Protein AF-0000000078449800 (afdb_homodimer)

Sequence (738 aa):
MASQGGTPKVVDYFVDVNEPNEIKEICINHVPQWNELSNDSLSVRKYLSPFSNHVFKVEVENSSRTMAINRVLVKLKPTDTSDWYEFDSQYTVLKALGEHGCGPIIIQKTDKFMIQEWLEGDVLESDLLRRFSVFTSIGTLLARFHKHGTRIAPEGYDRTPLMTKMLNKWSPIVRENMGNEKLEGLDLNDIFDSLDKYKKLLLKFEGSNNEFVTTIRLCHNDMYYKNVIDSKHSLRLIDFDTVGFNYIGFDIAKLFYETNIWYAPGIPPQFRDDKPLSHEWKVIFSSLYLSELLEKDIPPSDIQTIEKFMEAIEIHTLGNYIYWMFRRIVILVSSEFEVYGGFIKGIQLLDRLRREQIGKLVEKGFLQKMASQGGTPKVVDYFVDVNEPNEIKEICINHVPQWNELSNDSLSVRKYLSPFSNHVFKVEVENSSRTMAINRVLVKLKPTDTSDWYEFDSQYTVLKALGEHGCGPIIIQKTDKFMIQEWLEGDVLESDLLRRFSVFTSIGTLLARFHKHGTRIAPEGYDRTPLMTKMLNKWSPIVRENMGNEKLEGLDLNDIFDSLDKYKKLLLKFEGSNNEFVTTIRLCHNDMYYKNVIDSKHSLRLIDFDTVGFNYIGFDIAKLFYETNIWYAPGIPPQFRDDKPLSHEWKVIFSSLYLSELLEKDIPPSDIQTIEKFMEAIEIHTLGNYIYWMFRRIVILVSSEFEVYGGFIKGIQLLDRLRREQIGKLVEKGFLQK

Foldseek 3Di:
DPPPPDPPPQPPQWAFDDDCVVVLVVCCPQPPPSVPPDSVQKGKIFGDDPVARFKIKIAGHPDDPPDPAGIKIKGFDDPPCVLPFDPVLLVQLQCLCCVVPQAWHWRDDDPTMTITGDDDFAQFDLQCCQPLVNVLQVLLNQLCCQQVSQVRRDPPRDQPALLVVSCVSLVVVCVVCVVPPVCPPDPVVVLVVLVVQLVVLLVVCVVPPQCLLVDKTFGLLAVASRQWGDNVVGIHGHDSRSTHIHRSLLRVLNSQQSNQWDDDPPDAIDGHPPDHRDPVSLLSSQQSNCCSNVVHHRDSVNVVNSVSNVVSNLSSNLSNLSSVLSVLSSCVVSPPPPPPPNSVVSNVVSVVVNVVSQVVCCVVPSGPD/DPPPPPPPPQPPQWAFDDDCVVVLVVCCPQPPPSVPPDSVQKGKIFGDDPVARFKIKIAGHPDDPPDPAGIKIKGFDDDPCVLPFDPVLLVQLQCLCCVVVQAWHWRDDDPTMTITGDDDFAQFDLQCCQPLVNVLQVLLNQLCCQQVSQVRRDPPRDQPALLVVSCVSLVVVCVVCVVPPLCPPDPVVVLVVLVVQLVVLLVVCVVPPLCLLVDKTFGLLAVASRQWGDNVVGIHGHDSRST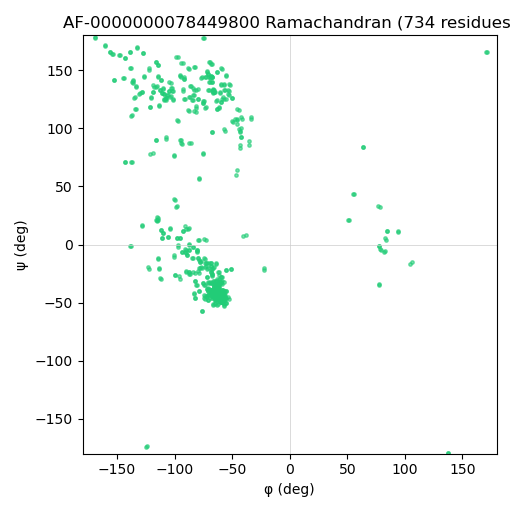HIHRSLLRVLNSQQSNQWDDDPPDAIDGHPPDHRDPVSLLSSQQSNCCSNVVHHRDSVNVVNSVSNVVSNLSSNLSNLSSVLSVLSSCVVSPPPPPPPNSVVSNVVSVVVNVVSQVVCCVVPSGPD

Structure (mmCIF, N/CA/C/O backbone):
data_AF-0000000078449800-model_v1
#
loop_
_entity.id
_entity.type
_entity.pdbx_description
1 polymer 'Choline/ethanolamine kinase, putative'
#
loop_
_atom_site.group_PDB
_atom_site.id
_atom_site.type_symbol
_atom_site.label_atom_id
_atom_site.label_alt_id
_atom_site.label_comp_id
_atom_site.label_asym_id
_atom_site.label_entity_id
_atom_site.label_seq_id
_atom_site.pdbx_PDB_ins_code
_atom_site.Cartn_x
_atom_site.Cartn_y
_atom_site.Cartn_z
_atom_site.occupancy
_atom_site.B_iso_or_equiv
_atom_site.auth_seq_id
_atom_site.auth_comp_id
_atom_site.auth_asym_id
_atom_site.auth_atom_id
_atom_site.pdbx_PDB_model_num
ATOM 1 N N . MET A 1 1 ? -23.391 8.734 -30.062 1 20.36 1 MET A N 1
ATOM 2 C CA . MET A 1 1 ? -22.078 9.344 -30.234 1 20.36 1 MET A CA 1
ATOM 3 C C . MET A 1 1 ? -21.422 9.633 -28.891 1 20.36 1 MET A C 1
ATOM 5 O O . MET A 1 1 ? -21.781 10.602 -28.219 1 20.36 1 MET A O 1
ATOM 9 N N . ALA A 1 2 ? -21.188 8.68 -28.078 1 23.78 2 ALA A N 1
ATOM 10 C CA . ALA A 1 2 ? -20.781 8.797 -26.688 1 23.78 2 ALA A CA 1
ATOM 11 C C . ALA A 1 2 ? -19.484 9.609 -26.562 1 23.78 2 ALA A C 1
ATOM 13 O O . ALA A 1 2 ? -18.516 9.359 -27.281 1 23.78 2 ALA A O 1
ATOM 14 N N . SER A 1 3 ? -19.641 10.906 -26.219 1 24.66 3 SER A N 1
ATOM 15 C CA . SER A 1 3 ? -18.594 11.898 -26.078 1 24.66 3 SER A CA 1
ATOM 16 C C . SER A 1 3 ? -17.375 11.312 -25.375 1 24.66 3 SER A C 1
ATOM 18 O O . SER A 1 3 ? -17.516 10.508 -24.438 1 24.66 3 SER A O 1
ATOM 20 N N . GLN A 1 4 ? -16.297 11.07 -26.031 1 25.98 4 GLN A N 1
ATOM 21 C CA . GLN A 1 4 ? -14.984 10.555 -25.703 1 25.98 4 GLN A CA 1
ATOM 22 C C . GLN A 1 4 ? -14.422 11.227 -24.453 1 25.98 4 GLN A C 1
ATOM 24 O O . GLN A 1 4 ? -14.133 12.43 -24.469 1 25.98 4 GLN A O 1
ATOM 29 N N . GLY A 1 5 ? -15.117 11.102 -23.312 1 26.23 5 GLY A N 1
ATOM 30 C CA . GLY A 1 5 ? -14.805 11.711 -22.031 1 26.23 5 GLY A CA 1
ATOM 31 C C . GLY A 1 5 ? -13.312 11.797 -21.766 1 26.23 5 GLY A C 1
ATOM 32 O O . GLY A 1 5 ? -12.625 10.773 -21.734 1 26.23 5 GLY A O 1
ATOM 33 N N . GLY A 1 6 ? -12.68 12.883 -22.188 1 30.09 6 GLY A N 1
ATOM 34 C CA . GLY A 1 6 ? -11.281 13.281 -22.109 1 30.09 6 GLY A CA 1
ATOM 35 C C . GLY A 1 6 ? -10.672 13.047 -20.734 1 30.09 6 GLY A C 1
ATOM 36 O O . GLY A 1 6 ? -11.383 13.047 -19.734 1 30.09 6 GLY A O 1
ATOM 37 N N . THR A 1 7 ? -9.758 12.25 -20.656 1 31.61 7 THR A N 1
ATOM 38 C CA . THR A 1 7 ? -8.961 12.031 -19.453 1 31.61 7 THR A CA 1
ATOM 39 C C . THR A 1 7 ? -8.617 13.352 -18.781 1 31.61 7 THR A C 1
ATOM 41 O O . THR A 1 7 ? -8.102 14.273 -19.422 1 31.61 7 THR A O 1
ATOM 44 N N . PRO A 1 8 ? -9.445 13.758 -17.844 1 30.89 8 PRO A N 1
ATOM 45 C CA . PRO A 1 8 ? -9.07 15.047 -17.25 1 30.89 8 PRO A CA 1
ATOM 46 C C . PRO A 1 8 ? -7.555 15.234 -17.172 1 30.89 8 PRO A C 1
ATOM 48 O O . PRO A 1 8 ? -6.836 14.305 -16.797 1 30.89 8 PRO A O 1
ATOM 51 N N . LYS A 1 9 ? -7.023 16.078 -17.969 1 35.38 9 LYS A N 1
ATOM 52 C CA . LYS A 1 9 ? -5.617 16.469 -18.047 1 35.38 9 LYS A CA 1
ATOM 53 C C . LYS A 1 9 ? -5.059 16.812 -16.672 1 35.38 9 LYS A C 1
ATOM 55 O O . LYS A 1 9 ? -5.621 17.656 -15.961 1 35.38 9 LYS A O 1
ATOM 60 N N . VAL A 1 10 ? -4.266 16.031 -16.047 1 40.25 10 VAL A N 1
ATOM 61 C CA . VAL A 1 10 ? -3.469 16.266 -14.836 1 40.25 10 VAL A CA 1
ATOM 62 C C . VAL A 1 10 ? -2.816 17.641 -14.906 1 40.25 10 VAL A C 1
ATOM 64 O O . VAL A 1 10 ? -2.092 17.938 -15.859 1 40.25 10 VAL A O 1
ATOM 67 N N . VAL A 1 11 ? -3.428 18.625 -14.289 1 43.44 11 VAL A N 1
ATOM 68 C CA . VAL A 1 11 ? -2.795 19.938 -14.211 1 43.44 11 VAL A CA 1
ATOM 69 C C . VAL A 1 11 ? -1.331 19.781 -13.805 1 43.44 11 VAL A C 1
ATOM 71 O O . VAL A 1 11 ? -1.026 19.172 -12.773 1 43.44 11 VAL A O 1
ATOM 74 N N . ASP A 1 12 ? -0.436 19.984 -14.703 1 52.44 12 ASP A N 1
ATOM 75 C CA . ASP A 1 12 ? 1.001 20.031 -14.461 1 52.44 12 ASP A CA 1
ATOM 76 C C . ASP A 1 12 ? 1.37 21.25 -13.617 1 52.44 12 ASP A C 1
ATOM 78 O O . ASP A 1 12 ? 1.206 22.391 -14.055 1 52.44 12 ASP A O 1
ATOM 82 N N . TYR A 1 13 ? 1.509 21.062 -12.305 1 61.94 13 TYR A N 1
ATOM 83 C CA . TYR A 1 13 ? 1.844 22.125 -11.375 1 61.94 13 TYR A CA 1
ATOM 84 C C . TYR A 1 13 ? 3.305 22.531 -11.516 1 61.94 13 TYR A C 1
ATOM 86 O O . TYR A 1 13 ? 3.777 23.422 -10.805 1 61.94 13 TYR A O 1
ATOM 94 N N . PHE A 1 14 ? 3.953 21.953 -12.445 1 65.56 14 PHE A N 1
ATOM 95 C CA . PHE A 1 14 ? 5.34 22.359 -12.656 1 65.56 14 PHE A CA 1
ATOM 96 C C . PHE A 1 14 ? 5.477 23.219 -13.898 1 65.56 14 PHE A C 1
ATOM 98 O O . PHE A 1 14 ? 4.902 22.922 -14.945 1 65.56 14 PHE A O 1
ATOM 105 N N . VAL A 1 15 ? 6.125 24.375 -13.742 1 72.81 15 VAL A N 1
ATOM 106 C CA . VAL A 1 15 ? 6.32 25.312 -14.844 1 72.81 15 VAL A CA 1
ATOM 107 C C . VAL A 1 15 ? 7.809 25.453 -15.141 1 72.81 15 VAL A C 1
ATOM 109 O O . VAL A 1 15 ? 8.648 25.188 -14.281 1 72.81 15 VAL A O 1
ATOM 112 N N . ASP A 1 16 ? 8.117 25.844 -16.297 1 76.69 16 ASP A N 1
ATOM 113 C CA . ASP A 1 16 ? 9.508 26.062 -16.703 1 76.69 16 ASP A CA 1
ATOM 114 C C . ASP A 1 16 ? 10.109 27.25 -15.969 1 76.69 16 ASP A C 1
ATOM 116 O O . ASP A 1 16 ? 9.406 28.219 -15.664 1 76.69 16 ASP A O 1
ATOM 120 N N . VAL A 1 17 ? 11.398 27.062 -15.703 1 79.62 17 VAL A N 1
ATOM 121 C CA . VAL A 1 17 ? 12.125 28.125 -15.008 1 79.62 17 VAL A CA 1
ATOM 122 C C . VAL A 1 17 ? 13.008 28.875 -15.992 1 79.62 17 VAL A C 1
ATOM 124 O O . VAL A 1 17 ? 13.742 28.266 -16.781 1 79.62 17 VAL A O 1
ATOM 127 N N . ASN A 1 18 ? 12.961 30.078 -16.094 1 72.19 18 ASN A N 1
ATOM 128 C CA . ASN A 1 18 ? 13.695 30.891 -17.062 1 72.19 18 ASN A CA 1
ATOM 129 C C . ASN A 1 18 ? 15.195 30.844 -16.797 1 72.19 18 ASN A C 1
ATOM 131 O O . ASN A 1 18 ? 15.992 30.703 -17.734 1 72.19 18 ASN A O 1
ATOM 135 N N . GLU A 1 19 ? 15.711 31.094 -15.578 1 72.69 19 GLU A N 1
ATOM 136 C CA . GLU A 1 19 ? 17.125 31.094 -15.227 1 72.69 19 GLU A CA 1
ATOM 137 C C . GLU A 1 19 ? 17.422 30.078 -14.125 1 72.69 19 GLU A C 1
ATOM 139 O O . GLU A 1 19 ? 17.734 30.453 -13 1 72.69 19 GLU A O 1
ATOM 144 N N . PRO A 1 20 ? 17.469 28.859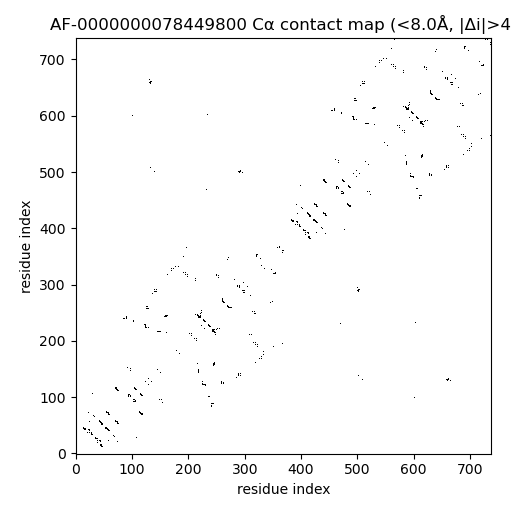 -14.656 1 83.44 20 PRO A N 1
ATOM 145 C CA . PRO A 1 20 ? 17.562 27.812 -13.641 1 83.44 20 PRO A CA 1
ATOM 146 C C . PRO A 1 20 ? 19 27.453 -13.297 1 83.44 20 PRO A C 1
ATOM 148 O O . PRO A 1 20 ? 19.25 26.422 -12.664 1 83.44 20 PRO A O 1
ATOM 151 N N . ASN A 1 21 ? 19.969 28.25 -13.648 1 87.69 21 ASN A N 1
ATOM 152 C CA . ASN A 1 21 ? 21.375 27.859 -13.555 1 87.69 21 ASN A CA 1
ATOM 153 C C . ASN A 1 21 ? 21.781 27.609 -12.109 1 87.69 21 ASN A C 1
ATOM 155 O O . ASN A 1 21 ? 22.562 26.703 -11.828 1 87.69 21 ASN A O 1
ATOM 159 N N . GLU A 1 22 ? 21.312 28.422 -11.25 1 90.5 22 GLU A N 1
ATOM 160 C CA . GLU A 1 22 ? 21.672 28.25 -9.852 1 90.5 22 GLU A CA 1
ATOM 161 C C . GLU A 1 22 ? 21.234 26.891 -9.328 1 90.5 22 GLU A C 1
ATOM 163 O O . GLU A 1 22 ? 22 26.203 -8.648 1 90.5 22 GLU A O 1
ATOM 168 N N . ILE A 1 23 ? 20.094 26.5 -9.609 1 94.06 23 ILE A N 1
ATOM 169 C CA . ILE A 1 23 ? 19.547 25.234 -9.172 1 94.06 23 ILE A CA 1
ATOM 170 C C . ILE A 1 23 ? 20.312 24.078 -9.805 1 94.06 23 ILE A C 1
ATOM 172 O O . ILE A 1 23 ? 20.609 23.078 -9.148 1 94.06 23 ILE A O 1
ATOM 176 N N . LYS A 1 24 ? 20.594 24.266 -11.07 1 95.19 24 LYS A N 1
ATOM 177 C CA . LYS A 1 24 ? 21.375 23.25 -11.766 1 95.19 24 LYS A CA 1
ATOM 178 C C . LYS A 1 24 ? 22.734 23.062 -11.117 1 95.19 24 LYS A C 1
ATOM 180 O O . LYS A 1 24 ? 23.188 21.938 -10.922 1 95.19 24 LYS A O 1
ATOM 185 N N . GLU A 1 25 ? 23.312 24.125 -10.82 1 94.25 25 GLU A N 1
ATOM 186 C CA . GLU A 1 25 ? 24.641 24.094 -10.188 1 94.25 25 GLU A CA 1
ATOM 187 C C . GLU A 1 25 ? 24.578 23.422 -8.82 1 94.25 25 GLU A C 1
ATOM 189 O O . GLU A 1 25 ? 25.469 22.656 -8.453 1 94.25 25 GLU A O 1
ATOM 194 N N . ILE A 1 26 ? 23.594 23.734 -8.055 1 94.5 26 ILE A N 1
ATOM 195 C CA . ILE A 1 26 ? 23.375 23.094 -6.762 1 94.5 26 ILE A CA 1
ATOM 196 C C . ILE A 1 26 ? 23.359 21.578 -6.938 1 94.5 26 ILE A C 1
ATOM 198 O O . ILE A 1 26 ? 24.062 20.859 -6.219 1 94.5 26 ILE A O 1
ATOM 202 N N . CYS A 1 27 ? 22.656 21.094 -7.898 1 95.06 27 CYS A N 1
ATOM 203 C CA . CYS A 1 27 ? 22.484 19.656 -8.109 1 95.06 27 CYS A CA 1
ATOM 204 C C . CYS A 1 27 ? 23.781 19.031 -8.609 1 95.06 27 CYS A C 1
ATOM 206 O O . CYS A 1 27 ? 24.172 17.953 -8.156 1 95.06 27 CYS A O 1
ATOM 208 N N . ILE A 1 28 ? 24.422 19.703 -9.547 1 93.75 28 ILE A N 1
ATOM 209 C CA . ILE A 1 28 ? 25.672 19.203 -10.109 1 93.75 28 ILE A CA 1
ATOM 210 C C . ILE A 1 28 ? 26.703 19.031 -8.992 1 93.75 28 ILE A C 1
ATOM 212 O O . ILE A 1 28 ? 27.438 18.031 -8.969 1 93.75 28 ILE A O 1
ATOM 216 N N . ASN A 1 29 ? 26.656 19.844 -8.055 1 92.94 29 ASN A N 1
ATOM 217 C CA . ASN A 1 29 ? 27.672 19.875 -7 1 92.94 29 ASN A CA 1
ATOM 218 C C . ASN A 1 29 ? 27.312 18.922 -5.863 1 92.94 29 ASN A C 1
ATOM 220 O O . ASN A 1 29 ? 28.188 18.484 -5.109 1 92.94 29 ASN A O 1
ATOM 224 N N . HIS A 1 30 ? 26.062 18.625 -5.734 1 93.25 30 HIS A N 1
ATOM 225 C CA . HIS A 1 30 ? 25.688 17.984 -4.477 1 93.25 30 HIS A CA 1
ATOM 226 C C . HIS A 1 30 ? 25.016 16.641 -4.727 1 93.25 30 HIS A C 1
ATOM 228 O O . HIS A 1 30 ? 24.891 15.828 -3.805 1 93.25 30 HIS A O 1
ATOM 234 N N . VAL A 1 31 ? 24.5 16.359 -5.887 1 91.06 31 VAL A N 1
ATOM 235 C CA . VAL A 1 31 ? 23.906 15.062 -6.188 1 91.06 31 VAL A CA 1
ATOM 236 C C . VAL A 1 31 ? 24.984 14.07 -6.605 1 91.06 31 VAL A C 1
ATOM 238 O O . VAL A 1 31 ? 25.797 14.367 -7.488 1 91.06 31 VAL A O 1
ATOM 241 N N . PRO A 1 32 ? 24.984 12.961 -5.992 1 83.62 32 PRO A N 1
ATOM 242 C CA . PRO A 1 32 ? 26.016 11.977 -6.32 1 83.62 32 PRO A CA 1
ATOM 243 C C . PRO A 1 32 ? 26.078 11.672 -7.816 1 83.62 32 PRO A C 1
ATOM 245 O O . PRO A 1 32 ? 25.062 11.414 -8.445 1 83.62 32 PRO A O 1
ATOM 248 N N . GLN A 1 33 ? 27.266 11.742 -8.414 1 79.75 33 GLN A N 1
ATOM 249 C CA . GLN A 1 33 ? 27.609 11.375 -9.781 1 79.75 33 GLN A CA 1
ATOM 250 C C . GLN A 1 33 ? 27.203 12.461 -10.766 1 79.75 33 GLN A C 1
ATOM 252 O O . GLN A 1 33 ? 27.453 12.352 -11.969 1 79.75 33 GLN A O 1
ATOM 257 N N . TRP A 1 34 ? 26.5 13.531 -10.227 1 87.62 34 TRP A N 1
ATOM 258 C CA . TRP A 1 34 ? 26.047 14.57 -11.148 1 87.62 34 TRP A CA 1
ATOM 259 C C . TRP A 1 34 ? 27.188 15.539 -11.477 1 87.62 34 TRP A C 1
ATOM 261 O O . TRP A 1 34 ? 27.062 16.359 -12.391 1 87.62 34 TRP A O 1
ATOM 271 N N . ASN A 1 35 ? 28.297 15.383 -10.82 1 87.31 35 ASN A N 1
ATOM 272 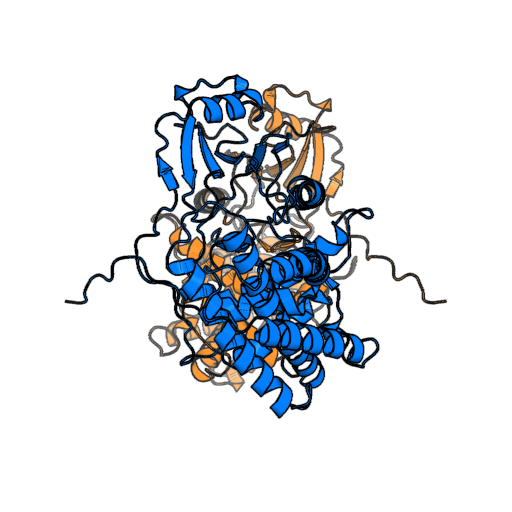C CA . ASN A 1 35 ? 29.438 16.266 -11.047 1 87.31 35 ASN A CA 1
ATOM 273 C C . ASN A 1 35 ? 30.047 16.062 -12.438 1 87.31 35 ASN A C 1
ATOM 275 O O . ASN A 1 35 ? 30.797 16.906 -12.922 1 87.31 35 ASN A O 1
ATOM 279 N N . GLU A 1 36 ? 29.703 14.984 -13.062 1 84.19 36 GLU A N 1
ATOM 280 C CA . GLU A 1 36 ? 30.188 14.688 -14.406 1 84.19 36 GLU A CA 1
ATOM 281 C C . GLU A 1 36 ? 29.25 15.25 -15.477 1 84.19 36 GLU A C 1
ATOM 283 O O . GLU A 1 36 ? 29.562 15.227 -16.656 1 84.19 36 GLU A O 1
ATOM 288 N N . LE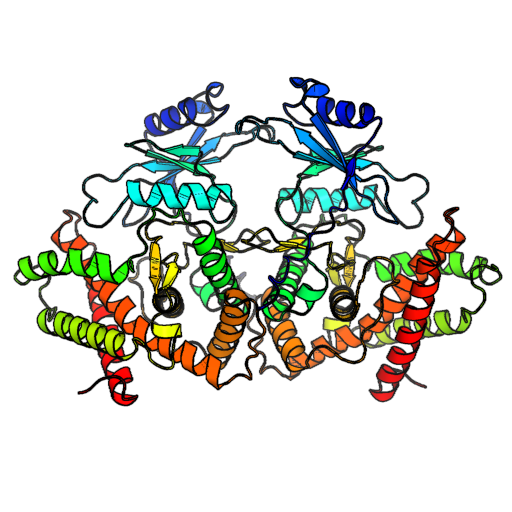U A 1 37 ? 28.188 15.773 -15.023 1 87.88 37 LEU A N 1
ATOM 289 C CA . LEU A 1 37 ? 27.188 16.266 -15.953 1 87.88 37 LEU A CA 1
ATOM 290 C C . LEU A 1 37 ? 27.406 17.75 -16.25 1 87.88 37 LEU A C 1
ATOM 292 O O . LEU A 1 37 ? 28.031 18.453 -15.461 1 87.88 37 LEU A O 1
ATOM 296 N N . SER A 1 38 ? 26.891 18.188 -17.438 1 88.62 38 SER A N 1
ATOM 297 C CA . SER A 1 38 ? 26.859 19.594 -17.781 1 88.62 38 SER A CA 1
ATOM 298 C C . SER A 1 38 ? 25.484 20.203 -17.5 1 88.62 38 SER A C 1
ATOM 300 O O . SER A 1 38 ? 24.484 19.484 -17.391 1 88.62 38 SER A O 1
ATOM 302 N N . ASN A 1 39 ? 25.453 21.484 -17.406 1 89.25 39 ASN A N 1
ATOM 303 C CA . ASN A 1 39 ? 24.203 22.203 -17.156 1 89.25 39 ASN A CA 1
ATOM 304 C C . ASN A 1 39 ? 23.172 21.906 -18.25 1 89.25 39 ASN A C 1
ATOM 306 O O . ASN A 1 39 ? 21.969 21.812 -17.969 1 89.25 39 ASN A O 1
ATOM 310 N N . ASP A 1 40 ? 23.641 21.672 -19.391 1 88 40 ASP A N 1
ATOM 311 C CA . ASP A 1 40 ? 22.75 21.484 -20.531 1 88 40 ASP A CA 1
ATOM 312 C C . ASP A 1 40 ? 22.047 20.125 -20.453 1 88 40 ASP A C 1
ATOM 314 O O . ASP A 1 40 ? 21.047 19.906 -21.125 1 88 40 ASP A O 1
ATOM 318 N N . SER A 1 41 ? 22.609 19.344 -19.625 1 89.94 41 SER A N 1
ATOM 319 C CA . SER A 1 41 ? 22.047 18 -19.531 1 89.94 41 SER A CA 1
ATOM 320 C C . SER A 1 41 ? 20.906 17.938 -18.516 1 89.94 41 SER A C 1
ATOM 322 O O . SER A 1 41 ? 20.266 16.906 -18.344 1 89.94 41 SER A O 1
ATOM 324 N N . LEU A 1 42 ? 20.719 19.047 -17.859 1 92.69 42 LEU A N 1
ATOM 325 C CA . LEU A 1 42 ? 19.719 19.062 -16.812 1 92.69 42 LEU A CA 1
ATOM 326 C C . LEU A 1 42 ? 18.531 19.953 -17.203 1 92.69 42 LEU A C 1
ATOM 328 O O . LEU A 1 42 ? 18.719 21 -17.812 1 92.69 42 LEU A O 1
ATOM 332 N N . SER A 1 43 ? 17.406 19.531 -16.859 1 92.88 43 SER A N 1
ATOM 333 C CA . SER A 1 43 ? 16.188 20.344 -16.969 1 92.88 43 SER A CA 1
ATOM 334 C C . SER A 1 43 ? 15.609 20.656 -15.594 1 92.88 43 SER A C 1
ATOM 336 O O . SER A 1 43 ? 15.688 19.844 -14.68 1 92.88 43 SER A O 1
ATOM 338 N N . VAL A 1 44 ? 15.055 21.859 -15.453 1 93.69 44 VAL A N 1
ATOM 339 C CA . VAL A 1 44 ? 14.508 22.312 -14.188 1 93.69 44 VAL A CA 1
ATOM 340 C C . VAL A 1 44 ? 13.07 22.812 -14.398 1 93.69 44 VAL A C 1
ATOM 342 O O . VAL A 1 44 ? 12.797 23.547 -15.336 1 93.69 44 VAL A O 1
ATOM 345 N N . ARG A 1 45 ? 12.219 22.297 -13.508 1 91.19 45 ARG A N 1
ATOM 346 C CA . ARG A 1 45 ? 10.852 22.797 -13.445 1 91.19 45 ARG A CA 1
ATOM 347 C C . ARG A 1 45 ? 10.492 23.219 -12.023 1 91.19 45 ARG A C 1
ATOM 349 O O . ARG A 1 45 ? 10.898 22.578 -11.055 1 91.19 45 ARG A O 1
ATOM 356 N N . LYS A 1 46 ? 9.719 24.266 -11.977 1 88.5 46 LYS A N 1
ATOM 357 C CA . LYS A 1 46 ? 9.328 24.812 -10.688 1 88.5 46 LYS A CA 1
ATOM 358 C C . LYS A 1 46 ? 7.902 24.422 -10.328 1 88.5 46 LYS A C 1
ATOM 360 O O . LYS A 1 46 ? 7.016 24.438 -11.188 1 88.5 46 LYS A O 1
ATOM 365 N N . TYR A 1 47 ? 7.758 24 -9.07 1 83.5 47 TYR A N 1
ATOM 366 C CA . TYR A 1 47 ? 6.414 23.734 -8.562 1 83.5 47 TYR A CA 1
ATOM 367 C C . TYR A 1 47 ? 5.719 25.031 -8.172 1 83.5 47 TYR A C 1
ATOM 369 O O . TYR A 1 47 ? 6.262 25.828 -7.406 1 83.5 47 TYR A O 1
ATOM 377 N N . LEU A 1 48 ? 4.574 25.234 -8.727 1 70.69 48 LEU A N 1
ATOM 378 C CA . LEU A 1 48 ? 3.824 26.453 -8.438 1 70.69 48 LEU A CA 1
ATOM 379 C C . LEU A 1 48 ? 2.832 26.219 -7.301 1 70.69 48 LEU A C 1
ATOM 381 O O . LEU A 1 48 ? 1.918 25.406 -7.422 1 70.69 48 LEU A O 1
ATOM 385 N N . SER A 1 49 ? 3.363 26.391 -6.113 1 61.94 49 SER A N 1
ATOM 386 C CA . SER A 1 49 ? 2.412 26.344 -5.008 1 61.94 49 SER A CA 1
ATOM 387 C C . SER A 1 49 ? 2.105 27.75 -4.484 1 61.94 49 SER A C 1
ATOM 389 O O . SER A 1 49 ? 2.922 28.656 -4.621 1 61.94 49 SER A O 1
ATOM 391 N N . PRO A 1 50 ? 0.857 27.938 -4.199 1 52.66 50 PRO A N 1
ATOM 392 C CA . PRO A 1 50 ? 0.531 29.266 -3.66 1 52.66 50 PRO A CA 1
ATOM 393 C C . PRO A 1 50 ? 1.431 29.656 -2.492 1 52.66 50 PRO A C 1
ATOM 395 O O . PRO A 1 50 ? 1.586 30.859 -2.205 1 52.66 50 PRO A O 1
ATOM 398 N N . PHE A 1 51 ? 2.01 28.672 -1.884 1 54.41 51 PHE A N 1
ATOM 399 C CA . PHE A 1 51 ? 2.654 29.016 -0.621 1 54.41 51 PHE A CA 1
ATOM 400 C C . PHE A 1 51 ? 4.168 28.859 -0.727 1 54.41 51 PHE A C 1
ATOM 402 O O . PHE A 1 51 ? 4.906 29.297 0.161 1 54.41 51 PHE A O 1
ATOM 409 N N . SER A 1 52 ? 4.535 28.047 -1.729 1 56.5 52 SER A N 1
ATOM 410 C CA . SER A 1 52 ? 5.973 27.797 -1.75 1 56.5 52 SER A CA 1
ATOM 411 C C . SER A 1 52 ? 6.527 27.859 -3.17 1 56.5 52 SER A C 1
ATOM 413 O O . SER A 1 52 ? 5.93 27.312 -4.098 1 56.5 52 SER A O 1
ATOM 415 N N . ASN A 1 53 ? 7.301 28.875 -3.389 1 58.75 53 ASN A N 1
ATOM 416 C CA . ASN A 1 53 ? 7.984 28.969 -4.672 1 58.75 53 ASN A CA 1
ATOM 417 C C . ASN A 1 53 ? 9.438 28.516 -4.57 1 58.75 53 ASN A C 1
ATOM 419 O O . ASN A 1 53 ? 10.297 29 -5.301 1 58.75 53 ASN A O 1
ATOM 423 N N . HIS A 1 54 ? 9.484 27.547 -3.816 1 80.69 54 HIS A N 1
ATOM 424 C CA . HIS A 1 54 ? 10.891 27.234 -3.562 1 80.69 54 HIS A CA 1
ATOM 425 C C . HIS A 1 54 ? 11.188 25.766 -3.82 1 80.69 54 HIS A C 1
ATOM 427 O O . HIS A 1 54 ? 12.219 25.25 -3.387 1 80.69 54 HIS A O 1
ATOM 433 N N . VAL A 1 55 ? 10.219 25.156 -4.539 1 87.44 55 VAL A N 1
ATOM 434 C CA . VAL A 1 55 ? 10.398 23.734 -4.785 1 87.44 55 VAL A CA 1
ATOM 435 C C . VAL A 1 55 ? 10.641 23.5 -6.273 1 87.44 55 VAL A C 1
ATOM 437 O O . VAL A 1 55 ? 9.898 24 -7.121 1 87.44 55 VAL A O 1
ATOM 440 N N . PHE A 1 56 ? 11.68 22.672 -6.625 1 91.81 56 PHE A N 1
ATOM 441 C CA . PHE A 1 56 ? 12.078 22.469 -8.008 1 91.81 56 PHE A CA 1
ATOM 442 C C . PHE A 1 56 ? 12.281 20.984 -8.297 1 91.81 56 PHE A C 1
ATOM 444 O O . PHE A 1 56 ? 12.844 20.266 -7.473 1 91.81 56 PHE A O 1
ATOM 451 N N . LYS A 1 57 ? 11.773 20.594 -9.398 1 93.38 57 LYS A N 1
ATOM 452 C CA . LYS A 1 57 ? 12.133 19.297 -9.953 1 93.38 57 LYS A CA 1
ATOM 453 C C . LYS A 1 57 ? 13.312 19.406 -10.906 1 93.38 57 LYS A C 1
ATOM 455 O O . LYS A 1 57 ? 13.297 20.234 -11.828 1 93.38 57 LYS A O 1
ATOM 460 N N . VAL A 1 58 ? 14.375 18.656 -10.695 1 94.38 58 VAL A N 1
ATOM 461 C CA . VAL A 1 58 ? 15.539 18.641 -11.578 1 94.38 58 VAL A CA 1
ATOM 462 C C . VAL A 1 58 ? 15.734 17.25 -12.156 1 94.38 58 VAL A C 1
ATOM 464 O O . VAL A 1 58 ? 15.711 16.25 -11.43 1 94.38 58 VAL A O 1
ATOM 467 N N . GLU A 1 59 ? 15.906 17.172 -13.422 1 92.94 59 GLU A N 1
ATOM 468 C CA . GLU A 1 59 ? 15.984 15.883 -14.094 1 92.94 59 GLU A CA 1
ATOM 469 C C . GLU A 1 59 ? 17.125 15.859 -15.109 1 92.94 59 GLU A C 1
ATOM 471 O O . GLU A 1 59 ? 17.375 16.859 -15.789 1 92.94 59 GLU A O 1
ATOM 476 N N . VAL A 1 60 ? 17.812 14.773 -15.156 1 91.31 60 VAL A N 1
ATOM 477 C CA . VAL A 1 60 ? 18.844 14.562 -16.172 1 91.31 60 VAL A CA 1
ATOM 478 C C . VAL A 1 60 ? 18.172 14.25 -17.516 1 91.31 60 VAL A C 1
ATOM 480 O O . VAL A 1 60 ? 17.359 13.328 -17.609 1 91.31 60 VAL A O 1
ATOM 483 N N . GLU A 1 61 ? 18.5 15.078 -18.422 1 85.56 61 GLU A N 1
ATOM 484 C CA . GLU A 1 61 ? 17.938 14.859 -19.75 1 85.56 61 GLU A CA 1
ATOM 485 C C . GLU A 1 61 ? 18.578 13.648 -20.422 1 85.56 61 GLU A C 1
ATOM 487 O O . GLU A 1 61 ? 19.766 13.398 -20.266 1 85.56 61 GLU A O 1
ATOM 492 N N . ASN A 1 62 ? 17.922 12.969 -21.219 1 70.62 62 ASN A N 1
ATOM 493 C CA . ASN A 1 62 ? 18.391 11.836 -22.016 1 70.62 62 ASN A CA 1
ATOM 494 C C . ASN A 1 62 ? 19.125 10.812 -21.156 1 70.62 62 ASN A C 1
ATOM 496 O O . ASN A 1 62 ? 20.203 10.336 -21.516 1 70.62 62 ASN A O 1
ATOM 500 N N . SER A 1 63 ? 18.828 10.906 -19.891 1 60.16 63 SER A N 1
ATOM 501 C CA . SER A 1 63 ? 19.5 10.031 -18.938 1 60.16 63 SER A CA 1
ATOM 502 C C . SER A 1 63 ? 19.531 8.586 -19.422 1 60.16 63 SER A C 1
ATOM 504 O O . SER A 1 63 ? 18.516 8.062 -19.859 1 60.16 63 SER A O 1
ATOM 506 N N . SER A 1 64 ? 20.688 8.242 -19.875 1 54.66 64 SER A N 1
ATOM 507 C CA . SER A 1 64 ? 20.859 6.801 -20.031 1 54.66 64 SER A CA 1
ATOM 508 C C . SER A 1 64 ? 20.578 6.074 -18.719 1 54.66 64 SER A C 1
ATOM 510 O O . SER A 1 64 ? 20.766 6.633 -17.641 1 54.66 64 SER A O 1
ATOM 512 N N . ARG A 1 65 ? 19.734 5.145 -18.672 1 51.88 65 ARG A N 1
ATOM 513 C CA . ARG A 1 65 ? 19.219 4.27 -17.625 1 51.88 65 ARG A CA 1
ATOM 514 C C . ARG A 1 65 ? 20.312 3.859 -16.656 1 51.88 65 ARG A C 1
ATOM 516 O O . ARG A 1 65 ? 20.047 3.205 -15.648 1 51.88 65 ARG A O 1
ATOM 523 N N . THR A 1 66 ? 21.516 4.539 -16.859 1 57.44 66 THR A N 1
ATOM 524 C CA . THR A 1 66 ? 22.531 3.922 -16.016 1 57.44 66 THR A CA 1
ATOM 525 C C . THR A 1 66 ? 22.766 4.746 -14.758 1 57.44 66 THR A C 1
ATOM 527 O O . THR A 1 66 ? 23.516 4.336 -13.875 1 57.44 66 THR A O 1
ATOM 530 N N . MET A 1 67 ? 22.172 5.941 -14.719 1 66.44 67 MET A N 1
ATOM 531 C CA . MET A 1 67 ? 22.453 6.742 -13.531 1 66.44 67 MET A CA 1
ATOM 532 C C . MET A 1 67 ? 21.531 6.355 -12.383 1 66.44 67 MET A C 1
ATOM 534 O O . MET A 1 67 ? 20.344 6.082 -12.602 1 66.44 67 MET A O 1
ATOM 538 N N . ALA A 1 68 ? 22.125 6.203 -11.227 1 66.81 68 ALA A N 1
ATOM 539 C CA . ALA A 1 68 ? 21.391 5.809 -10.031 1 66.81 68 ALA A CA 1
ATOM 540 C C . ALA A 1 68 ? 20.281 6.812 -9.711 1 66.81 68 ALA A C 1
ATOM 542 O O . ALA A 1 68 ? 19.172 6.426 -9.328 1 66.81 68 ALA A O 1
ATOM 543 N N . ILE A 1 69 ? 20.625 8.117 -9.867 1 80.69 69 ILE A N 1
ATOM 544 C CA . ILE A 1 69 ? 19.672 9.188 -9.625 1 80.69 69 ILE A CA 1
ATOM 545 C C . ILE A 1 69 ? 19.5 10.031 -10.883 1 80.69 69 ILE A C 1
ATOM 547 O O . ILE A 1 69 ? 20.469 10.594 -11.398 1 80.69 69 ILE A O 1
ATOM 551 N N . ASN A 1 70 ? 18.328 10.047 -11.367 1 86.56 70 ASN A N 1
ATOM 552 C CA . ASN A 1 70 ? 18.109 10.797 -12.594 1 86.56 70 ASN A CA 1
ATOM 553 C C . ASN A 1 70 ? 17.188 11.984 -12.367 1 86.56 70 ASN A C 1
ATOM 555 O O . ASN A 1 70 ? 17.031 12.844 -13.242 1 86.56 70 ASN A O 1
ATOM 559 N N . ARG A 1 71 ? 16.578 12 -11.25 1 91.44 71 ARG A N 1
ATOM 560 C CA . ARG A 1 71 ? 15.672 13.078 -10.883 1 91.44 71 ARG A CA 1
ATOM 561 C C . ARG A 1 71 ? 15.758 13.383 -9.391 1 91.44 71 ARG A C 1
ATOM 563 O O . ARG A 1 71 ? 15.906 12.477 -8.57 1 91.44 71 ARG A O 1
ATOM 570 N N . VAL A 1 72 ? 15.656 14.633 -9.078 1 94.25 72 VAL A N 1
ATOM 571 C CA . VAL A 1 72 ? 15.672 15.023 -7.672 1 94.25 72 VAL A CA 1
ATOM 572 C C . VAL A 1 72 ? 14.703 16.188 -7.445 1 94.25 72 VAL A C 1
ATOM 574 O O . VAL A 1 72 ? 14.258 16.812 -8.398 1 94.25 72 VAL A O 1
ATOM 577 N N . LEU A 1 73 ? 14.336 16.359 -6.23 1 94.62 73 LEU A N 1
ATOM 578 C CA . LEU A 1 73 ? 13.57 17.516 -5.77 1 94.62 73 LEU A CA 1
ATOM 579 C C . LEU A 1 73 ? 14.445 18.453 -4.945 1 94.62 73 LEU A C 1
ATOM 581 O O . LEU A 1 73 ? 15.109 18.016 -4 1 94.62 73 LEU A O 1
ATOM 585 N N . VAL A 1 74 ? 14.453 19.656 -5.359 1 93.44 74 VAL A N 1
ATOM 586 C CA . VAL A 1 74 ? 15.211 20.672 -4.633 1 93.44 74 VAL A CA 1
ATOM 587 C C . VAL A 1 74 ? 14.258 21.625 -3.924 1 93.44 74 VAL A C 1
ATOM 589 O O . VAL A 1 74 ? 13.359 22.203 -4.555 1 93.44 74 VAL A O 1
ATOM 592 N N . LYS A 1 75 ? 14.438 21.766 -2.625 1 89.19 75 LYS A N 1
ATOM 593 C CA . LYS A 1 75 ? 13.695 22.734 -1.819 1 89.19 75 LYS A CA 1
ATOM 594 C C . LYS A 1 75 ? 14.625 23.812 -1.271 1 89.19 75 LYS A C 1
ATOM 596 O O . LYS A 1 75 ? 15.562 23.516 -0.537 1 89.19 75 LYS A O 1
ATOM 601 N N . LEU A 1 76 ? 14.312 25 -1.663 1 87.44 76 LEU A N 1
ATOM 602 C CA . LEU A 1 76 ? 15.062 26.125 -1.1 1 87.44 76 LEU A CA 1
ATOM 603 C C . LEU A 1 76 ? 14.438 26.594 0.209 1 87.44 76 LEU A C 1
ATOM 605 O O . LEU A 1 76 ? 13.211 26.609 0.343 1 87.44 76 LEU A O 1
ATOM 609 N N . LYS A 1 77 ? 15.289 26.828 1.138 1 82.62 77 LYS A N 1
ATOM 610 C CA . LYS A 1 77 ? 14.781 27.359 2.396 1 82.62 77 LYS A CA 1
ATOM 611 C C . LYS A 1 77 ? 14.062 28.688 2.18 1 82.62 77 LYS A C 1
ATOM 613 O O . LYS A 1 77 ? 14.625 29.625 1.593 1 82.62 77 LYS A O 1
ATOM 618 N N . PRO A 1 78 ? 12.797 28.625 2.631 1 73.62 78 PRO A N 1
ATOM 619 C CA . PRO A 1 78 ? 12.102 29.922 2.498 1 73.62 78 PRO A CA 1
ATOM 620 C C . PRO A 1 78 ? 12.625 30.969 3.465 1 73.62 78 PRO A C 1
ATOM 622 O O . PRO A 1 78 ? 13.062 30.641 4.57 1 73.62 78 PRO A O 1
ATOM 625 N N . THR A 1 79 ? 12.648 32.188 2.953 1 66.88 79 THR A N 1
ATOM 626 C CA . THR A 1 79 ? 13.047 33.312 3.807 1 66.88 79 THR A CA 1
ATOM 627 C C . THR A 1 79 ? 11.891 33.75 4.691 1 66.88 79 THR A C 1
ATOM 629 O O . THR A 1 79 ? 10.742 33.812 4.242 1 66.88 79 THR A O 1
ATOM 632 N N . ASP A 1 80 ? 12.07 33.969 5.945 1 63.78 80 ASP A N 1
ATOM 633 C CA . ASP A 1 80 ? 11.102 34.625 6.812 1 63.78 80 ASP A CA 1
ATOM 634 C C . ASP A 1 80 ? 9.961 33.688 7.191 1 63.78 80 ASP A C 1
ATOM 636 O O . ASP A 1 80 ? 8.797 34.094 7.242 1 63.78 80 ASP A O 1
ATOM 640 N N . THR A 1 81 ? 10.258 32.406 7.324 1 63.41 81 THR A N 1
ATOM 641 C CA . THR A 1 81 ? 9.164 31.484 7.625 1 63.41 81 THR A CA 1
ATOM 642 C C . THR A 1 81 ? 9.344 30.859 9.008 1 63.41 81 THR A C 1
ATOM 644 O O . THR A 1 81 ? 8.758 29.828 9.305 1 63.41 81 THR A O 1
ATOM 647 N N . SER A 1 82 ? 10.031 31.5 9.781 1 63.41 82 SER A N 1
ATOM 648 C CA . SER A 1 82 ? 10.398 30.906 11.07 1 63.41 82 SER A CA 1
ATOM 649 C C . SER A 1 82 ? 9.188 30.75 11.977 1 63.41 82 SER A C 1
ATOM 651 O O . SER A 1 82 ? 9.164 29.891 12.859 1 63.41 82 SER A O 1
ATOM 653 N N . ASP A 1 83 ? 8.242 31.547 11.625 1 64.94 83 ASP A N 1
ATOM 654 C CA . ASP A 1 83 ? 7.086 31.516 12.516 1 64.94 83 ASP A CA 1
ATOM 655 C C . ASP A 1 83 ? 6.219 30.281 12.258 1 64.94 83 ASP A C 1
ATOM 657 O O . ASP A 1 83 ? 5.461 29.859 13.133 1 64.94 83 ASP A O 1
ATOM 661 N N . TRP A 1 84 ? 6.391 29.734 11.086 1 60.69 84 TRP A N 1
ATOM 662 C CA . TRP A 1 84 ? 5.422 28.672 10.828 1 60.69 84 TRP A CA 1
ATOM 663 C C . TRP A 1 84 ? 6.09 27.469 10.164 1 60.69 84 TRP A C 1
ATOM 665 O O . TRP A 1 84 ? 5.434 26.469 9.875 1 60.69 84 TRP A O 1
ATOM 675 N N . TYR A 1 85 ? 7.34 27.625 9.938 1 64.12 85 TYR A N 1
ATOM 676 C CA . TYR A 1 85 ? 8.055 26.547 9.273 1 64.12 85 TYR A CA 1
ATOM 677 C C . TYR A 1 85 ? 9.367 26.234 9.984 1 64.12 85 TYR A C 1
ATOM 679 O O . TYR A 1 85 ? 10.203 27.125 10.148 1 64.12 85 TYR A O 1
ATOM 687 N N . GLU A 1 86 ? 9.438 24.969 10.523 1 69.94 86 GLU A N 1
ATOM 688 C CA . GLU A 1 86 ? 10.641 24.562 11.242 1 69.94 86 GLU A CA 1
ATOM 689 C C . GLU A 1 86 ? 11.539 23.688 10.367 1 69.94 86 GLU A C 1
ATOM 691 O O . GLU A 1 86 ? 11.68 22.5 10.617 1 69.94 86 GLU A O 1
ATOM 696 N N . PHE A 1 87 ? 12.234 24.219 9.477 1 70.5 87 PHE A N 1
ATOM 697 C CA . PHE A 1 87 ? 13.039 23.578 8.445 1 70.5 87 PHE A CA 1
ATOM 698 C C . PHE A 1 87 ? 14.094 22.672 9.07 1 70.5 87 PHE A C 1
ATOM 700 O O . PHE A 1 87 ? 14.266 21.516 8.656 1 70.5 87 PHE A O 1
ATOM 707 N N . ASP A 1 88 ? 14.727 23.016 10.156 1 72.75 88 ASP A N 1
ATOM 708 C CA . ASP A 1 88 ? 15.852 22.281 10.734 1 72.75 88 ASP A CA 1
ATOM 709 C C . ASP A 1 88 ? 15.359 21.125 11.602 1 72.75 88 ASP A C 1
ATOM 711 O O . ASP A 1 88 ? 15.922 20.031 11.562 1 72.75 88 ASP A O 1
ATOM 715 N N . SER A 1 89 ? 14.344 21.422 12.359 1 73.44 89 SER A N 1
ATOM 716 C CA . SER A 1 89 ? 13.828 20.375 13.234 1 73.44 89 SER A CA 1
ATOM 717 C C . SER A 1 89 ? 13.195 19.25 12.438 1 73.44 89 SER A C 1
ATOM 719 O O . SER A 1 89 ? 13.297 18.078 12.82 1 73.44 89 SER A O 1
ATOM 721 N N . GLN A 1 90 ? 12.758 19.594 11.336 1 81.62 90 GLN A N 1
ATOM 722 C CA . GLN A 1 90 ? 12.07 18.609 10.508 1 81.62 90 GLN A CA 1
ATOM 723 C C . GLN A 1 90 ? 13.07 17.703 9.797 1 81.62 90 GLN A C 1
ATOM 725 O O . GLN A 1 90 ? 12.773 16.531 9.531 1 81.62 90 GLN A O 1
ATOM 730 N N . TYR A 1 91 ? 14.211 18.234 9.648 1 84.69 91 TYR A N 1
ATOM 731 C CA . TYR A 1 91 ? 15.219 17.484 8.891 1 84.69 91 TYR A CA 1
ATOM 732 C C . TYR A 1 91 ? 15.578 16.188 9.602 1 84.69 91 TYR A C 1
ATOM 734 O O . TYR A 1 91 ? 15.734 15.141 8.961 1 84.69 91 TYR A O 1
ATOM 742 N N . THR A 1 92 ? 15.711 16.219 10.883 1 86.38 92 THR A N 1
ATOM 743 C CA . THR A 1 92 ? 16.172 15.039 11.617 1 86.38 92 THR A CA 1
ATOM 744 C C . THR A 1 92 ? 15.203 13.875 11.445 1 86.38 92 THR A C 1
ATOM 746 O O . THR A 1 92 ? 15.617 12.75 11.195 1 86.38 92 THR A O 1
ATOM 749 N N . VAL A 1 93 ? 13.992 14.18 11.555 1 91.12 93 VAL A N 1
ATOM 750 C CA . VAL A 1 93 ? 12.992 13.125 11.422 1 91.12 93 VAL A CA 1
ATOM 751 C C . VAL A 1 93 ? 12.859 12.719 9.953 1 91.12 93 VAL A C 1
ATOM 753 O O . VAL A 1 93 ? 12.719 11.531 9.641 1 91.12 93 VAL A O 1
ATOM 756 N N . LEU A 1 94 ? 12.992 13.648 9.039 1 91.94 94 LEU A N 1
ATOM 757 C CA . LEU A 1 94 ? 12.891 13.367 7.609 1 91.94 94 LEU A CA 1
ATOM 758 C C . LEU A 1 94 ? 14.008 12.438 7.148 1 91.94 94 LEU A C 1
ATOM 760 O O . LEU A 1 94 ? 13.766 11.523 6.363 1 91.94 94 LEU A O 1
ATOM 764 N N . LYS A 1 95 ? 15.109 12.766 7.633 1 91.44 95 LYS A N 1
ATOM 765 C CA . LYS A 1 95 ? 16.266 11.93 7.293 1 91.44 95 LYS A CA 1
ATOM 766 C C . LYS A 1 95 ? 16.047 10.484 7.734 1 91.44 95 LYS A C 1
ATOM 768 O O . LYS A 1 95 ? 16.281 9.555 6.965 1 91.44 95 LYS A O 1
ATOM 773 N N . ALA A 1 96 ? 15.594 10.344 8.93 1 92.25 96 ALA A N 1
ATOM 774 C CA . ALA A 1 96 ? 15.359 9.008 9.469 1 92.25 96 ALA A CA 1
ATOM 775 C C . ALA A 1 96 ? 14.273 8.281 8.68 1 92.25 96 ALA A C 1
ATOM 777 O O . ALA A 1 96 ? 14.414 7.102 8.359 1 92.25 96 ALA A O 1
ATOM 778 N N . LEU A 1 97 ? 13.227 8.969 8.367 1 92.44 97 LEU A N 1
ATOM 779 C CA . LEU A 1 97 ? 12.133 8.383 7.602 1 92.44 97 LEU A CA 1
ATOM 780 C C . LEU A 1 97 ? 12.617 7.906 6.234 1 92.44 97 LEU A C 1
ATOM 782 O O . LEU A 1 97 ? 12.289 6.797 5.805 1 92.44 97 LEU A O 1
ATOM 786 N N . GLY A 1 98 ? 13.359 8.742 5.555 1 89.94 98 GLY A N 1
ATOM 787 C CA . GLY A 1 98 ? 13.898 8.383 4.25 1 89.94 98 GLY A CA 1
ATOM 788 C C . GLY A 1 98 ? 14.797 7.16 4.289 1 89.94 98 GLY A C 1
ATOM 789 O O . GLY A 1 98 ? 14.703 6.289 3.422 1 89.94 98 GLY A O 1
ATOM 790 N N . GLU A 1 99 ? 15.586 7.07 5.281 1 86.75 99 GLU A N 1
ATOM 791 C CA . GLU A 1 99 ? 16.531 5.969 5.434 1 86.75 99 GLU A CA 1
ATOM 792 C C . GLU A 1 99 ? 15.805 4.652 5.707 1 86.75 99 GLU A C 1
ATOM 794 O O . GLU A 1 99 ? 16.344 3.574 5.441 1 86.75 99 GLU A O 1
ATOM 799 N N . HIS A 1 100 ? 14.609 4.793 6.121 1 87.38 100 HIS A N 1
ATOM 800 C CA . HIS A 1 100 ? 13.867 3.582 6.445 1 87.38 100 HIS A CA 1
ATOM 801 C C . HIS A 1 100 ? 12.75 3.34 5.441 1 87.38 100 HIS A C 1
ATOM 803 O O . HIS A 1 100 ? 11.867 2.506 5.676 1 87.38 100 HIS A O 1
ATOM 809 N N . GLY A 1 101 ? 12.719 4.152 4.426 1 83.25 101 GLY A N 1
ATOM 810 C CA . GLY A 1 101 ? 11.781 3.914 3.338 1 83.25 101 GLY A CA 1
ATOM 811 C C . GLY A 1 101 ? 10.398 4.484 3.604 1 83.25 101 GLY A C 1
ATOM 812 O O . GLY A 1 101 ? 9.445 4.168 2.891 1 83.25 101 GLY A O 1
ATOM 813 N N . CYS A 1 102 ? 10.195 5.297 4.598 1 87.88 102 CYS A N 1
ATOM 814 C CA . CYS A 1 102 ? 8.906 5.871 4.957 1 87.88 102 CYS A CA 1
ATOM 815 C C . CYS A 1 102 ? 8.758 7.281 4.395 1 87.88 102 CYS A C 1
ATOM 817 O O . CYS A 1 102 ? 7.797 7.98 4.707 1 87.88 102 CYS A O 1
ATOM 819 N N . GLY A 1 103 ? 9.672 7.707 3.643 1 89 103 GLY A N 1
ATOM 820 C CA . GLY A 1 103 ? 9.727 8.992 2.969 1 89 103 GLY A CA 1
ATOM 821 C C . GLY A 1 103 ? 10.836 9.078 1.937 1 89 103 GLY A C 1
ATOM 822 O O . GLY A 1 103 ? 11.57 8.109 1.727 1 89 103 GLY A O 1
ATOM 823 N N . PRO A 1 104 ? 10.898 10.188 1.281 1 91.19 104 PRO A N 1
ATOM 824 C CA . PRO A 1 104 ? 11.977 10.328 0.305 1 91.19 104 PRO A CA 1
ATOM 825 C C . PRO A 1 104 ? 13.359 10.383 0.957 1 91.19 104 PRO A C 1
ATOM 827 O O . PRO A 1 104 ? 13.516 10.953 2.039 1 91.19 104 PRO A O 1
ATOM 830 N N . ILE A 1 105 ? 14.289 9.836 0.343 1 89.38 105 ILE A N 1
ATOM 831 C CA . ILE A 1 105 ? 15.672 9.906 0.804 1 89.38 105 ILE A CA 1
ATOM 832 C C . ILE A 1 105 ? 16.172 11.352 0.713 1 89.38 105 ILE A C 1
ATOM 834 O O . ILE A 1 105 ? 15.953 12.023 -0.295 1 89.38 105 ILE A O 1
ATOM 838 N N . ILE A 1 106 ? 16.781 11.758 1.769 1 92.12 106 ILE A N 1
ATOM 839 C CA . ILE A 1 106 ? 17.422 13.062 1.75 1 92.12 106 ILE A CA 1
ATOM 840 C C . ILE A 1 106 ? 18.844 12.938 1.223 1 92.12 106 ILE A C 1
ATOM 842 O O . ILE A 1 106 ? 19.688 12.289 1.846 1 92.12 106 ILE A O 1
ATOM 846 N N . ILE A 1 107 ? 19.078 13.547 0.096 1 91.75 107 ILE A N 1
ATOM 847 C CA . ILE A 1 107 ? 20.359 13.445 -0.574 1 91.75 107 ILE A CA 1
ATOM 848 C C . ILE A 1 107 ? 21.344 14.445 0.043 1 91.75 107 ILE A C 1
ATOM 850 O O . ILE A 1 107 ? 22.5 14.117 0.298 1 91.75 107 ILE A O 1
ATOM 854 N N . GLN A 1 108 ? 20.875 15.648 0.236 1 92 108 GLN A N 1
ATOM 855 C CA . GLN A 1 108 ? 21.688 16.719 0.808 1 92 108 GLN A CA 1
ATOM 856 C C . GLN A 1 108 ? 20.812 17.734 1.537 1 92 108 GLN A C 1
ATOM 858 O O . GLN A 1 108 ? 19.672 17.984 1.138 1 92 108 GLN A O 1
ATOM 863 N N . LYS A 1 109 ? 21.391 18.188 2.672 1 92.06 109 LYS A N 1
ATOM 864 C CA . LYS A 1 109 ? 20.75 19.266 3.416 1 92.06 109 LYS A CA 1
ATOM 865 C C . LYS A 1 109 ? 21.781 20.312 3.834 1 92.06 109 LYS A C 1
ATOM 867 O O . LYS A 1 109 ? 22.859 19.969 4.348 1 92.06 109 LYS A O 1
ATOM 872 N N . THR A 1 110 ? 21.484 21.547 3.465 1 90.12 110 THR A N 1
ATOM 873 C CA . THR A 1 110 ? 22.266 22.688 3.951 1 90.12 110 THR A CA 1
ATOM 874 C C . THR A 1 110 ? 21.375 23.703 4.641 1 90.12 110 THR A C 1
ATOM 876 O O . THR A 1 110 ? 20.203 23.438 4.891 1 90.12 110 THR A O 1
ATOM 879 N N . ASP A 1 111 ? 21.953 24.812 4.996 1 85.81 111 ASP A N 1
ATOM 880 C CA . ASP A 1 111 ? 21.172 25.891 5.598 1 85.81 111 ASP A CA 1
ATOM 881 C C . ASP A 1 111 ? 20.328 26.609 4.547 1 85.81 111 ASP A C 1
ATOM 883 O O . ASP A 1 111 ? 19.406 27.328 4.887 1 85.81 111 ASP A O 1
ATOM 887 N N . LYS A 1 112 ? 20.625 26.312 3.273 1 87.19 112 LYS A N 1
ATOM 888 C CA . LYS A 1 112 ? 19.984 27.078 2.217 1 87.19 112 LYS A CA 1
ATOM 889 C C . LYS A 1 112 ? 19 26.203 1.422 1 87.19 112 LYS A C 1
ATOM 891 O O . LYS A 1 112 ? 18.047 26.719 0.847 1 87.19 112 LYS A O 1
ATOM 896 N N . PHE A 1 113 ? 19.375 24.922 1.393 1 90.31 113 PHE A N 1
ATOM 897 C CA . PHE A 1 113 ? 18.531 24.094 0.543 1 90.31 113 PHE A CA 1
ATOM 898 C C . PHE A 1 113 ? 18.547 22.641 1.016 1 90.31 113 PHE A C 1
ATOM 900 O O . PHE A 1 113 ? 19.391 22.266 1.846 1 90.31 113 PHE A O 1
ATOM 907 N N . MET A 1 114 ? 17.609 21.938 0.547 1 91.94 114 MET A N 1
ATOM 908 C CA . MET A 1 114 ? 17.5 20.5 0.731 1 91.94 114 MET A CA 1
ATOM 909 C C . MET A 1 114 ? 17.25 19.797 -0.598 1 91.94 114 MET A C 1
ATOM 911 O O . MET A 1 114 ? 16.453 20.281 -1.417 1 91.94 114 MET A O 1
ATOM 915 N N . ILE A 1 115 ? 18.031 18.766 -0.881 1 94.25 115 ILE A N 1
ATOM 916 C CA . ILE A 1 115 ? 17.828 17.922 -2.053 1 94.25 115 ILE A CA 1
ATOM 917 C C . ILE A 1 115 ? 17.312 16.562 -1.621 1 94.25 115 ILE A C 1
ATOM 919 O O . ILE A 1 115 ? 17.906 15.898 -0.768 1 94.25 115 ILE A O 1
ATOM 923 N N . GLN A 1 116 ? 16.219 16.203 -2.18 1 94 116 GLN A N 1
ATOM 924 C CA . GLN A 1 116 ? 15.641 14.914 -1.823 1 94 116 GLN A CA 1
ATOM 925 C C . GLN A 1 116 ? 15.352 14.078 -3.066 1 94 116 GLN A C 1
ATOM 927 O O . GLN A 1 116 ? 15.352 14.602 -4.184 1 94 116 GLN A O 1
ATOM 932 N N . GLU A 1 117 ? 15.133 12.828 -2.871 1 91.38 117 GLU A N 1
ATOM 933 C CA . GLU A 1 117 ? 14.734 11.883 -3.912 1 91.38 117 GLU A CA 1
ATOM 934 C C . GLU A 1 117 ? 13.414 12.297 -4.555 1 91.38 117 GLU A C 1
ATOM 936 O O . GLU A 1 117 ? 12.5 12.75 -3.865 1 91.38 117 GLU A O 1
ATOM 941 N N . TRP A 1 118 ? 13.359 12.188 -5.852 1 92 118 TRP A N 1
ATOM 942 C CA . TRP A 1 118 ? 12.086 12.336 -6.559 1 92 118 TRP A CA 1
ATOM 943 C C . TRP A 1 118 ? 11.289 11.039 -6.512 1 92 118 TRP A C 1
ATOM 945 O O . TRP A 1 118 ? 11.758 10 -6.98 1 92 118 TRP A O 1
ATOM 955 N N . LEU A 1 119 ? 10.156 11.023 -5.957 1 88.5 119 LEU A N 1
ATOM 956 C CA . LEU A 1 119 ? 9.305 9.844 -5.906 1 88.5 119 LEU A CA 1
ATOM 957 C C . LEU A 1 119 ? 8.422 9.75 -7.145 1 88.5 119 LEU A C 1
ATOM 959 O O . LEU A 1 119 ? 7.68 10.688 -7.453 1 88.5 119 LEU A O 1
ATOM 963 N N . GLU A 1 120 ? 8.516 8.586 -7.762 1 86 120 GLU A N 1
ATOM 964 C CA . GLU A 1 120 ? 7.75 8.383 -8.992 1 86 120 GLU A CA 1
ATOM 965 C C . GLU A 1 120 ? 6.273 8.133 -8.688 1 86 120 GLU A C 1
ATOM 967 O O . GLU A 1 120 ? 5.941 7.5 -7.68 1 86 120 GLU A O 1
ATOM 972 N N . GLY A 1 121 ? 5.402 8.664 -9.586 1 89.06 121 GLY A N 1
ATOM 973 C CA . GLY A 1 121 ? 3.965 8.477 -9.453 1 89.06 121 GLY A CA 1
ATOM 974 C C . GLY A 1 121 ? 3.172 9.742 -9.727 1 89.06 121 GLY A C 1
ATOM 975 O O . GLY A 1 121 ? 3.742 10.773 -10.086 1 89.06 121 GLY A O 1
ATOM 976 N N . ASP A 1 122 ? 1.898 9.633 -9.609 1 89.31 122 ASP A N 1
ATOM 977 C CA . ASP A 1 122 ? 0.99 10.758 -9.82 1 89.31 122 ASP A CA 1
ATOM 978 C C . ASP A 1 122 ? 0.365 11.219 -8.508 1 89.31 122 ASP A C 1
ATOM 980 O O . ASP A 1 122 ? -0.021 10.391 -7.676 1 89.31 122 ASP A O 1
ATOM 984 N N . VAL A 1 123 ? 0.385 12.5 -8.359 1 90 123 VAL A N 1
ATOM 985 C CA . VAL A 1 123 ? -0.343 13.008 -7.199 1 90 123 VAL A CA 1
ATOM 986 C C . VAL A 1 123 ? -1.829 12.688 -7.34 1 90 123 VAL A C 1
ATOM 988 O O . VAL A 1 123 ? -2.363 12.672 -8.453 1 90 123 VAL A O 1
ATOM 991 N N . LEU A 1 124 ? -2.479 12.484 -6.266 1 91.25 124 LEU A N 1
ATOM 992 C CA . LEU A 1 124 ? -3.889 12.109 -6.293 1 91.25 124 LEU A CA 1
ATOM 993 C C . LEU A 1 124 ? -4.754 13.289 -6.723 1 91.25 124 LEU A C 1
ATOM 995 O O . LEU A 1 124 ? -4.445 14.438 -6.402 1 91.25 124 LEU A O 1
ATOM 999 N N . GLU A 1 125 ? -5.805 13 -7.41 1 87.5 125 GLU A N 1
ATOM 1000 C CA . GLU A 1 125 ? -6.879 13.961 -7.629 1 87.5 125 GLU A CA 1
ATOM 1001 C C . GLU A 1 125 ? -7.844 13.992 -6.445 1 87.5 125 GLU A C 1
ATOM 1003 O O . GLU A 1 125 ? -8.07 12.961 -5.801 1 87.5 125 GLU A O 1
ATOM 1008 N N . SER A 1 126 ? -8.469 15.133 -6.273 1 83.12 126 SER A N 1
ATOM 1009 C CA . SER A 1 126 ? -9.297 15.328 -5.09 1 83.12 126 SER A CA 1
ATOM 1010 C C . SER A 1 126 ? -10.469 14.352 -5.074 1 83.12 126 SER A C 1
ATOM 1012 O O . SER A 1 126 ? -10.836 13.828 -4.02 1 83.12 126 SER A O 1
ATOM 1014 N N . ASP A 1 127 ? -10.992 14.047 -6.238 1 84.19 127 ASP A N 1
ATOM 1015 C CA . ASP A 1 127 ? -12.18 13.195 -6.301 1 84.19 127 ASP A CA 1
ATOM 1016 C C . ASP A 1 127 ? -11.836 11.75 -5.926 1 84.19 127 ASP A C 1
ATOM 1018 O O . ASP A 1 127 ? -12.711 10.984 -5.516 1 84.19 127 ASP A O 1
ATOM 1022 N N . LEU A 1 128 ? -10.586 11.43 -6.023 1 87.62 128 LEU A N 1
ATOM 1023 C CA . LEU A 1 128 ? -10.18 10.062 -5.738 1 87.62 128 LEU A CA 1
ATOM 1024 C C . LEU A 1 128 ? -10.133 9.805 -4.234 1 87.62 128 LEU A C 1
ATOM 1026 O O . LEU A 1 128 ? -10.18 8.656 -3.793 1 87.62 128 LEU A O 1
ATOM 1030 N N . LEU A 1 129 ? -10.062 10.844 -3.449 1 88.75 129 LEU A N 1
ATOM 1031 C CA . LEU A 1 129 ? -10.031 10.68 -2.002 1 88.75 129 LEU A CA 1
ATOM 1032 C C . LEU A 1 129 ? -11.312 10.016 -1.502 1 88.75 129 LEU A C 1
ATOM 1034 O O . LEU A 1 129 ? -11.305 9.359 -0.457 1 88.75 129 LEU A O 1
ATOM 1038 N N . ARG A 1 130 ? -12.344 10.195 -2.342 1 87.62 130 ARG A N 1
ATOM 1039 C CA . ARG A 1 130 ? -13.633 9.672 -1.909 1 87.62 130 ARG A CA 1
ATOM 1040 C C . ARG A 1 130 ? -13.906 8.305 -2.516 1 87.62 130 ARG A C 1
ATOM 1042 O O . ARG A 1 130 ? -15 7.75 -2.354 1 87.62 130 ARG A O 1
ATOM 1049 N N . ARG A 1 131 ? -13.016 7.902 -3.26 1 91.5 131 ARG A N 1
ATOM 1050 C CA . ARG A 1 131 ? -13.133 6.516 -3.697 1 91.5 131 ARG A CA 1
ATOM 1051 C C . ARG A 1 131 ? -12.859 5.551 -2.547 1 91.5 131 ARG A C 1
ATOM 1053 O O . ARG A 1 131 ? -11.852 5.68 -1.849 1 91.5 131 ARG A O 1
ATOM 1060 N N . PHE A 1 132 ? -13.719 4.629 -2.447 1 93.56 132 PHE A N 1
ATOM 1061 C CA . PHE A 1 132 ? -13.734 3.779 -1.264 1 93.56 132 PHE A CA 1
ATOM 1062 C C . PHE A 1 132 ? -12.391 3.096 -1.067 1 93.56 132 PHE A C 1
ATOM 1064 O O . PHE A 1 132 ? -11.805 3.156 0.018 1 93.56 132 PHE A O 1
ATOM 1071 N N . SER A 1 133 ? -11.867 2.459 -2.115 1 93.62 133 SER A N 1
ATOM 1072 C CA . SER A 1 133 ? -10.609 1.723 -2.02 1 93.62 133 SER A CA 1
ATOM 1073 C C . SER A 1 133 ? -9.438 2.66 -1.738 1 93.62 133 SER A C 1
ATOM 1075 O O . SER A 1 133 ? -8.523 2.311 -0.988 1 93.62 133 SER A O 1
ATOM 1077 N N . VAL A 1 134 ? -9.461 3.893 -2.307 1 93.94 134 VAL A N 1
ATOM 1078 C CA . VAL A 1 134 ? -8.391 4.863 -2.104 1 93.94 134 VAL A CA 1
ATOM 1079 C C . VAL A 1 134 ? -8.445 5.406 -0.676 1 93.94 134 VAL A C 1
ATOM 1081 O O . VAL A 1 134 ? -7.434 5.441 0.024 1 93.94 134 VAL A O 1
ATOM 1084 N N . PHE A 1 135 ? -9.695 5.719 -0.295 1 94.88 135 PHE A N 1
ATOM 1085 C CA . PHE A 1 135 ? -9.953 6.27 1.029 1 94.88 135 PHE A CA 1
ATOM 1086 C C . PHE A 1 135 ? -9.453 5.328 2.115 1 94.88 135 PHE A C 1
ATOM 1088 O O . PHE A 1 135 ? -8.711 5.742 3.01 1 94.88 135 PHE A O 1
ATOM 1095 N N . THR A 1 136 ? -9.727 4.07 2.014 1 94.88 136 THR A N 1
ATOM 1096 C CA . THR A 1 136 ? -9.32 3.092 3.018 1 94.88 136 THR A CA 1
ATOM 1097 C C . THR A 1 136 ? -7.832 2.785 2.906 1 94.88 136 THR A C 1
ATOM 1099 O O . THR A 1 136 ? -7.168 2.535 3.914 1 94.88 136 THR A O 1
ATOM 1102 N N . SER A 1 137 ? -7.277 2.805 1.7 1 94.94 137 SER A N 1
ATOM 1103 C CA . SER A 1 137 ? -5.844 2.598 1.505 1 94.94 137 SER A CA 1
ATOM 1104 C C . SER A 1 137 ? -5.031 3.707 2.162 1 94.94 137 SER A C 1
ATOM 1106 O O . SER A 1 137 ? -3.965 3.451 2.727 1 94.94 137 SER A O 1
ATOM 1108 N N . ILE A 1 138 ? -5.527 4.887 2.08 1 96.25 138 ILE A N 1
ATOM 1109 C CA . ILE A 1 138 ? -4.859 6.004 2.74 1 96.25 138 ILE A CA 1
ATOM 1110 C C . ILE A 1 138 ? -4.902 5.809 4.254 1 96.25 138 ILE A C 1
ATOM 1112 O O . ILE A 1 138 ? -3.938 6.125 4.953 1 96.25 138 ILE A O 1
ATOM 1116 N N . GLY A 1 139 ? -6.047 5.32 4.711 1 96.44 139 GLY A N 1
ATOM 1117 C CA . GLY A 1 139 ? -6.137 5.004 6.129 1 96.44 139 GLY A CA 1
ATOM 1118 C C . GLY A 1 139 ? -5.074 4.023 6.59 1 96.44 139 GLY A C 1
ATOM 1119 O O . GLY A 1 139 ? -4.434 4.234 7.621 1 96.44 139 GLY A O 1
ATOM 1120 N N . THR A 1 140 ? -4.891 2.969 5.832 1 95.62 140 THR A N 1
ATOM 1121 C CA . THR A 1 140 ? -3.879 1.971 6.156 1 95.62 140 THR A CA 1
ATOM 1122 C C . THR A 1 140 ? -2.479 2.564 6.051 1 95.62 140 THR A C 1
ATOM 1124 O O . THR A 1 140 ? -1.612 2.279 6.879 1 95.62 140 THR A O 1
ATOM 1127 N N . LEU A 1 141 ? -2.271 3.361 5.051 1 95.88 141 LEU A N 1
ATOM 1128 C CA . LEU A 1 141 ? -1.001 4.055 4.863 1 95.88 141 LEU A CA 1
ATOM 1129 C C . LEU A 1 141 ? -0.677 4.93 6.07 1 95.88 141 LEU A C 1
ATOM 1131 O O . LEU A 1 141 ? 0.447 4.906 6.574 1 95.88 141 LEU A O 1
ATOM 1135 N N . LEU A 1 142 ? -1.655 5.625 6.543 1 97.38 142 LEU A N 1
ATOM 1136 C CA . LEU A 1 142 ? -1.47 6.496 7.695 1 97.38 142 LEU A CA 1
ATOM 1137 C C . LEU A 1 142 ? -1.192 5.68 8.953 1 97.38 142 LEU A C 1
ATOM 1139 O O . LEU A 1 142 ? -0.357 6.062 9.773 1 97.38 142 LEU A O 1
ATOM 1143 N N . ALA A 1 143 ? -1.937 4.59 9.102 1 97.88 143 ALA A N 1
ATOM 1144 C CA . ALA A 1 143 ? -1.698 3.727 10.258 1 97.88 143 ALA A CA 1
ATOM 1145 C C . ALA A 1 143 ? -0.254 3.232 10.289 1 97.88 143 ALA A C 1
ATOM 1147 O O . ALA A 1 143 ? 0.392 3.244 11.336 1 97.88 143 ALA A O 1
ATOM 1148 N N . ARG A 1 144 ? 0.233 2.824 9.164 1 96.25 144 ARG A N 1
ATOM 1149 C CA . ARG A 1 144 ? 1.613 2.361 9.062 1 96.25 144 ARG A CA 1
ATOM 1150 C C . ARG A 1 144 ? 2.592 3.484 9.383 1 96.25 144 ARG A C 1
ATOM 1152 O O . ARG A 1 144 ? 3.574 3.271 10.102 1 96.25 144 ARG A O 1
ATOM 1159 N N . PHE A 1 145 ? 2.312 4.609 8.852 1 97.12 145 PHE A N 1
ATOM 1160 C CA . PHE A 1 145 ? 3.172 5.758 9.117 1 97.12 145 PHE A CA 1
ATOM 1161 C C . PHE A 1 145 ? 3.178 6.105 10.602 1 97.12 145 PHE A C 1
ATOM 1163 O O . PHE A 1 145 ? 4.238 6.352 11.18 1 97.12 145 PHE A O 1
ATOM 1170 N N . HIS A 1 146 ? 1.98 6.141 11.156 1 98.19 146 HIS A N 1
ATOM 1171 C CA . HIS A 1 146 ? 1.863 6.441 12.586 1 98.19 146 HIS A CA 1
ATOM 1172 C C . HIS A 1 146 ? 2.584 5.398 13.43 1 98.19 146 HIS A C 1
ATOM 1174 O O . HIS A 1 146 ? 3.146 5.723 14.477 1 98.19 146 HIS A O 1
ATOM 1180 N N . LYS A 1 147 ? 2.541 4.215 13.016 1 96.88 147 LYS A N 1
ATOM 1181 C CA . LYS A 1 147 ? 3.158 3.109 13.742 1 96.88 147 LYS A CA 1
ATOM 1182 C C . LYS A 1 147 ? 4.672 3.107 13.555 1 96.88 147 LYS A C 1
ATOM 1184 O O . LYS A 1 147 ? 5.422 3.336 14.508 1 96.88 147 LYS A O 1
ATOM 1189 N N . HIS A 1 148 ? 5.152 3.045 12.352 1 95.12 148 HIS A N 1
ATOM 1190 C CA . HIS A 1 148 ? 6.574 2.891 12.055 1 95.12 148 HIS A CA 1
ATOM 1191 C C . HIS A 1 148 ? 7.312 4.215 12.203 1 95.12 148 HIS A C 1
ATOM 1193 O O . HIS A 1 148 ? 8.469 4.238 12.625 1 95.12 148 HIS A O 1
ATOM 1199 N N . GLY A 1 149 ? 6.637 5.289 11.742 1 95.06 149 GLY A N 1
ATOM 1200 C CA . GLY A 1 149 ? 7.246 6.594 11.914 1 95.06 149 GLY A CA 1
ATOM 1201 C C . GLY A 1 149 ? 7.598 6.898 13.359 1 95.06 149 GLY A C 1
ATOM 1202 O O . GLY A 1 149 ? 8.664 7.449 13.641 1 95.06 149 GLY A O 1
ATOM 1203 N N . THR A 1 150 ? 6.723 6.504 14.258 1 96.81 150 THR A N 1
ATOM 1204 C CA . THR A 1 150 ? 6.938 6.723 15.68 1 96.81 150 THR A CA 1
ATOM 1205 C C . THR A 1 150 ? 8.148 5.934 16.172 1 96.81 150 THR A C 1
ATOM 1207 O O . THR A 1 150 ? 8.93 6.434 16.984 1 96.81 150 THR A O 1
ATOM 1210 N N . ARG A 1 151 ? 8.305 4.754 15.695 1 94.12 151 ARG A N 1
ATOM 1211 C CA . ARG A 1 151 ? 9.422 3.898 16.078 1 94.12 151 ARG A CA 1
ATOM 1212 C C . ARG A 1 151 ? 10.734 4.418 15.5 1 94.12 151 ARG A C 1
ATOM 1214 O O . ARG A 1 151 ? 11.781 4.305 16.141 1 94.12 151 ARG A O 1
ATOM 1221 N N . ILE A 1 152 ? 10.648 5.016 14.344 1 93.44 152 ILE A N 1
ATOM 1222 C CA . ILE A 1 152 ? 11.805 5.453 13.578 1 93.44 152 ILE A CA 1
ATOM 1223 C C . ILE A 1 152 ? 12.289 6.805 14.094 1 93.44 152 ILE A C 1
ATOM 1225 O O . ILE A 1 152 ? 13.484 7.102 14.055 1 93.44 152 ILE A O 1
ATOM 1229 N N . ALA A 1 153 ? 11.367 7.621 14.578 1 94.25 153 ALA A N 1
ATOM 1230 C CA . ALA A 1 153 ? 11.711 8.969 15.031 1 94.25 153 ALA A CA 1
ATOM 1231 C C . ALA A 1 153 ? 12.789 8.922 16.109 1 94.25 153 ALA A C 1
ATOM 1233 O O . ALA A 1 153 ? 12.711 8.125 17.047 1 94.25 153 ALA A O 1
ATOM 1234 N N . PRO A 1 154 ? 13.766 9.75 15.93 1 92.81 154 PRO A N 1
ATOM 1235 C CA . PRO A 1 154 ? 14.859 9.75 16.891 1 92.81 154 PRO A CA 1
ATOM 1236 C C . PRO A 1 154 ? 14.398 10.055 18.312 1 92.81 154 PRO A C 1
ATOM 1238 O O . PRO A 1 154 ? 13.43 10.797 18.516 1 92.81 154 PRO A O 1
ATOM 1241 N N . GLU A 1 155 ? 15.078 9.547 19.344 1 90.62 155 GLU A N 1
ATOM 1242 C CA . GLU A 1 155 ? 14.727 9.703 20.75 1 90.62 155 GLU A CA 1
ATOM 1243 C C . GLU A 1 155 ? 14.742 11.172 21.156 1 90.62 155 GLU A C 1
ATOM 1245 O O . GLU A 1 155 ? 13.914 11.609 21.969 1 90.62 155 GLU A O 1
ATOM 1250 N N . GLY A 1 156 ? 15.562 12.008 20.609 1 88.38 156 GLY A N 1
ATOM 1251 C CA . GLY A 1 156 ? 15.695 13.398 21 1 88.38 156 GLY A CA 1
ATOM 1252 C C . GLY A 1 156 ? 14.734 14.312 20.281 1 88.38 156 GLY A C 1
ATOM 1253 O O . GLY A 1 156 ? 14.648 15.508 20.578 1 88.38 156 GLY A O 1
ATOM 1254 N N . TYR A 1 157 ? 13.984 13.734 19.453 1 91.31 157 TYR A N 1
ATOM 1255 C CA . TYR A 1 157 ? 13.023 14.547 18.703 1 91.31 157 TYR A CA 1
ATOM 1256 C C . TYR A 1 157 ? 11.883 15 19.609 1 91.31 157 TYR A C 1
ATOM 1258 O O . TYR A 1 157 ? 11.438 14.25 20.484 1 91.31 157 TYR A O 1
ATOM 1266 N N . ASP A 1 158 ? 11.375 16.203 19.422 1 92.44 158 ASP A N 1
ATOM 1267 C CA . ASP A 1 158 ? 10.297 16.781 20.219 1 92.44 158 ASP A CA 1
ATOM 1268 C C . ASP A 1 158 ? 9.008 15.977 20.062 1 92.44 158 ASP A C 1
ATOM 1270 O O . ASP A 1 158 ? 8.492 15.82 18.953 1 92.44 158 ASP A O 1
ATOM 1274 N N . ARG A 1 159 ? 8.461 15.523 21.125 1 94.56 159 ARG A N 1
ATOM 1275 C CA . ARG A 1 159 ? 7.281 14.664 21.062 1 94.56 159 ARG A CA 1
ATOM 1276 C C . ARG A 1 159 ? 6.043 15.391 21.578 1 94.56 159 ARG A C 1
ATOM 1278 O O . ARG A 1 159 ? 5 14.773 21.797 1 94.56 159 ARG A O 1
ATOM 1285 N N . THR A 1 160 ? 6.199 16.75 21.797 1 95.12 160 THR A N 1
ATOM 1286 C CA . THR A 1 160 ? 5.039 17.578 22.125 1 95.12 160 THR A CA 1
ATOM 1287 C C . THR A 1 160 ? 4.078 17.641 20.938 1 95.12 160 THR A C 1
ATOM 1289 O O . THR A 1 160 ? 4.5 17.828 19.797 1 95.12 160 THR A O 1
ATOM 1292 N N . PRO A 1 161 ? 2.77 17.406 21.219 1 96.81 161 PRO A N 1
ATOM 1293 C CA . PRO A 1 161 ? 1.839 17.5 20.094 1 96.81 161 PRO A CA 1
ATOM 1294 C C . PRO A 1 161 ? 2 18.797 19.297 1 96.81 161 PRO A C 1
ATOM 1296 O O . PRO A 1 161 ? 1.956 19.891 19.875 1 96.81 161 PRO A O 1
ATOM 1299 N N . LEU A 1 162 ? 2.195 18.703 18.031 1 94.75 162 LEU A N 1
ATOM 1300 C CA . LEU A 1 162 ? 2.48 19.828 17.141 1 94.75 162 LEU A CA 1
ATOM 1301 C C . LEU A 1 162 ? 1.392 20.891 17.25 1 94.75 162 LEU A C 1
ATOM 1303 O O . LEU A 1 162 ? 1.688 22.078 17.266 1 94.75 162 LEU A O 1
ATOM 1307 N N . MET A 1 163 ? 0.161 20.469 17.234 1 95.25 163 MET A N 1
ATOM 1308 C CA . MET A 1 163 ? -0.938 21.438 17.281 1 95.25 163 MET A CA 1
ATOM 1309 C C . MET A 1 163 ? -0.851 22.281 18.547 1 95.25 163 MET A C 1
ATOM 1311 O O . MET A 1 163 ? -1.024 23.5 18.5 1 95.25 163 MET A O 1
ATOM 1315 N N . THR A 1 164 ? -0.589 21.656 19.656 1 93.94 164 THR A N 1
ATOM 1316 C CA . THR A 1 164 ? -0.459 22.375 20.922 1 93.94 164 THR A CA 1
ATOM 1317 C C . THR A 1 164 ? 0.713 23.344 20.875 1 93.94 164 THR A C 1
ATOM 1319 O O . THR A 1 164 ? 0.577 24.516 21.266 1 93.94 164 THR A O 1
ATOM 1322 N N . LYS A 1 165 ? 1.779 22.891 20.422 1 93.44 165 LYS A N 1
ATOM 1323 C CA . LYS A 1 165 ? 2.986 23.703 20.328 1 93.44 165 LYS A CA 1
ATOM 1324 C C . LYS A 1 165 ? 2.75 24.922 19.438 1 93.44 165 LYS A C 1
ATOM 1326 O O . LYS A 1 165 ? 3.072 26.047 19.828 1 93.44 165 LYS A O 1
ATOM 1331 N N . MET A 1 166 ? 2.207 24.719 18.297 1 94.38 166 MET A N 1
ATOM 1332 C CA . MET A 1 166 ? 2.039 25.797 17.312 1 94.38 166 MET A CA 1
ATOM 1333 C C . MET A 1 166 ? 0.959 26.781 17.766 1 94.38 166 MET A C 1
ATOM 1335 O O . MET A 1 166 ? 1.102 27.984 17.609 1 94.38 166 MET A O 1
ATOM 1339 N N . LEU A 1 167 ? -0.111 26.25 18.328 1 96 167 LEU A N 1
ATOM 1340 C CA . LEU A 1 167 ? -1.166 27.141 18.812 1 96 167 LEU A CA 1
ATOM 1341 C C . LEU A 1 167 ? -0.657 28.016 19.938 1 96 167 LEU A C 1
ATOM 1343 O O . LEU A 1 167 ? -1.041 29.188 20.047 1 96 167 LEU A O 1
ATOM 1347 N N . ASN A 1 168 ? 0.156 27.438 20.797 1 94.94 168 ASN A N 1
ATOM 1348 C CA . ASN A 1 168 ? 0.77 28.234 21.859 1 94.94 168 ASN A CA 1
ATOM 1349 C C . ASN A 1 168 ? 1.67 29.328 21.281 1 94.94 168 ASN A C 1
ATOM 1351 O O . ASN A 1 168 ? 1.718 30.438 21.797 1 94.94 168 ASN A O 1
ATOM 1355 N N . LYS A 1 169 ? 2.355 28.984 20.266 1 93.94 169 LYS A N 1
ATOM 1356 C CA . LYS A 1 169 ? 3.242 29.938 19.609 1 93.94 169 LYS A CA 1
ATOM 1357 C C . LYS A 1 169 ? 2.445 31.016 18.875 1 93.94 169 LYS A C 1
ATOM 1359 O O . LYS A 1 169 ? 2.826 32.188 18.875 1 93.94 169 LYS A O 1
ATOM 1364 N N . TRP A 1 170 ? 1.331 30.672 18.25 1 95.44 170 TRP A N 1
ATOM 1365 C CA . TRP A 1 170 ? 0.583 31.547 17.344 1 95.44 170 TRP A CA 1
ATOM 1366 C C . TRP A 1 170 ? -0.406 32.406 18.125 1 95.44 170 TRP A C 1
ATOM 1368 O O . TRP A 1 170 ? -0.771 33.5 17.688 1 95.44 170 TRP A O 1
ATOM 1378 N N . SER A 1 171 ? -0.844 31.953 19.297 1 96.69 171 SER A N 1
ATOM 1379 C CA . SER A 1 171 ? -1.871 32.656 20.078 1 96.69 171 SER A CA 1
ATOM 1380 C C . SER A 1 171 ? -1.456 34.062 20.391 1 96.69 171 SER A C 1
ATOM 1382 O O . SER A 1 171 ? -2.217 35 20.156 1 96.69 171 SER A O 1
ATOM 1384 N N . PRO A 1 172 ? -0.233 34.312 20.875 1 95.94 172 PRO A N 1
ATOM 1385 C CA . PRO A 1 172 ? 0.168 35.719 21.141 1 95.94 172 PRO A CA 1
ATOM 1386 C C . PRO A 1 172 ? 0.212 36.562 19.875 1 95.94 172 PRO A C 1
ATOM 1388 O O . PRO A 1 172 ? -0.122 37.75 19.906 1 95.94 172 PRO A O 1
ATOM 1391 N N . ILE A 1 173 ? 0.605 35.969 18.781 1 93.81 173 ILE A N 1
ATOM 1392 C CA . ILE A 1 173 ? 0.673 36.688 17.516 1 93.81 173 ILE A CA 1
ATOM 1393 C C . ILE A 1 173 ? -0.729 37.125 17.094 1 93.81 173 ILE A C 1
ATOM 1395 O O . ILE A 1 173 ? -0.933 38.281 16.688 1 93.81 173 ILE A O 1
ATOM 1399 N N . VAL A 1 174 ? -1.664 36.25 17.234 1 94.88 174 VAL A N 1
ATOM 1400 C CA . VAL A 1 174 ? -3.041 36.531 16.859 1 94.88 174 VAL A CA 1
ATOM 1401 C C . VAL A 1 174 ? -3.625 37.594 17.797 1 94.88 174 VAL A C 1
ATOM 1403 O O . VAL A 1 174 ? -4.301 38.531 17.359 1 94.88 174 VAL A O 1
ATOM 1406 N N . ARG A 1 175 ? -3.322 37.5 19.062 1 95.69 175 ARG A N 1
ATOM 1407 C CA . ARG A 1 175 ? -3.816 38.469 20.047 1 95.69 175 ARG A CA 1
ATOM 1408 C C . ARG A 1 175 ? -3.285 39.875 19.766 1 95.69 175 ARG A C 1
ATOM 1410 O O . ARG A 1 175 ? -4.004 40.875 19.938 1 95.69 175 ARG A O 1
ATOM 1417 N N . GLU A 1 176 ? -2.057 39.906 19.375 1 94.88 176 GLU A N 1
ATOM 1418 C CA . GLU A 1 176 ? -1.418 41.188 19.094 1 94.88 176 GLU A CA 1
ATOM 1419 C C . GLU A 1 176 ? -1.985 41.844 17.828 1 94.88 176 GLU A C 1
ATOM 1421 O O . GLU A 1 176 ? -1.802 43.031 17.594 1 94.88 176 GLU A O 1
ATOM 1426 N N . ASN A 1 177 ? -2.674 41.031 17.047 1 92.44 177 ASN A N 1
ATOM 1427 C CA . ASN A 1 177 ? -3.168 41.531 15.766 1 92.44 177 ASN A CA 1
ATOM 1428 C C . ASN A 1 177 ? -4.691 41.562 15.727 1 92.44 177 ASN A C 1
ATOM 1430 O O . ASN A 1 177 ? -5.289 41.531 14.648 1 92.44 177 ASN A O 1
ATOM 1434 N N . MET A 1 178 ? -5.355 41.562 16.812 1 91.12 178 MET A N 1
ATOM 1435 C CA . MET A 1 178 ? -6.812 41.5 16.875 1 91.12 178 MET A CA 1
ATOM 1436 C C . MET A 1 178 ? -7.434 42.719 16.188 1 91.12 178 MET A C 1
ATOM 1438 O O . MET A 1 178 ? -8.531 42.625 15.633 1 91.12 178 MET A O 1
ATOM 1442 N N . GLY A 1 179 ? -6.727 43.812 16.141 1 88.88 179 GLY A N 1
ATOM 1443 C CA . GLY A 1 179 ? -7.23 45.031 15.516 1 88.88 179 GLY A CA 1
ATOM 1444 C C . GLY A 1 179 ? -6.793 45.188 14.07 1 88.88 179 GLY A C 1
ATOM 1445 O O . GLY A 1 179 ? -7.117 46.188 13.422 1 88.88 179 GLY A O 1
ATOM 1446 N N . ASN A 1 180 ? -6.152 44.219 13.547 1 89 180 ASN A N 1
ATOM 1447 C CA . ASN A 1 180 ? -5.66 44.25 12.172 1 89 180 ASN A CA 1
ATOM 1448 C C . ASN A 1 180 ? -6.809 44.25 11.164 1 89 180 ASN A C 1
ATOM 1450 O O . ASN A 1 180 ? -7.707 43.406 11.234 1 89 180 ASN A O 1
ATOM 1454 N N . GLU A 1 181 ? -6.816 45.125 10.211 1 87.31 181 GLU A N 1
ATOM 1455 C CA . GLU A 1 181 ? -7.871 45.312 9.227 1 87.31 181 GLU A CA 1
ATOM 1456 C C . GLU A 1 181 ? -8.078 44.062 8.383 1 87.31 181 GLU A C 1
ATOM 1458 O O . GLU A 1 181 ? -9.195 43.781 7.941 1 87.31 181 GLU A O 1
ATOM 1463 N N . LYS A 1 182 ? -7.055 43.344 8.203 1 84.62 182 LYS A N 1
ATOM 1464 C CA . LYS A 1 182 ? -7.129 42.125 7.398 1 84.62 182 LYS A CA 1
ATOM 1465 C C . LYS A 1 182 ? -8.023 41.062 8.062 1 84.62 182 LYS A C 1
ATOM 1467 O O . LYS A 1 182 ? -8.477 40.125 7.414 1 84.62 182 LYS A O 1
ATOM 1472 N N . LEU A 1 183 ? -8.219 41.219 9.297 1 89.19 183 LEU A N 1
ATOM 1473 C CA . LEU A 1 183 ? -8.977 40.25 10.055 1 89.19 183 LEU A CA 1
ATOM 1474 C C . LEU A 1 183 ? -10.383 40.75 10.367 1 89.19 183 LEU A C 1
ATOM 1476 O O . LEU A 1 183 ? -11.094 40.125 11.164 1 89.19 183 LEU A O 1
ATOM 1480 N N . GLU A 1 184 ? -10.633 41.781 9.641 1 87.5 184 GLU A N 1
ATOM 1481 C CA . GLU A 1 184 ? -11.961 42.344 9.859 1 87.5 184 GLU A CA 1
ATOM 1482 C C . GLU A 1 184 ? -13.055 41.344 9.539 1 87.5 184 GLU A C 1
ATOM 1484 O O . GLU A 1 184 ? -12.969 40.594 8.547 1 87.5 184 GLU A O 1
ATOM 1489 N N . GLY A 1 185 ? -14.055 41.125 10.391 1 87.06 185 GLY A N 1
ATOM 1490 C CA . GLY A 1 185 ? -15.156 40.188 10.148 1 87.06 185 GLY A CA 1
ATOM 1491 C C . GLY A 1 185 ? -15.047 38.906 10.938 1 87.06 185 GLY A C 1
ATOM 1492 O O . GLY A 1 185 ? -16.016 38.156 11.047 1 87.06 185 GLY A O 1
ATOM 1493 N N . LEU A 1 186 ? -13.844 38.688 11.43 1 92.44 186 LEU A N 1
ATOM 1494 C CA . LEU A 1 186 ? -13.664 37.5 12.25 1 92.44 186 LEU A CA 1
ATOM 1495 C C . LEU A 1 186 ? -13.875 37.844 13.727 1 92.44 186 LEU A C 1
ATOM 1497 O O . LEU A 1 186 ? -13.438 38.875 14.203 1 92.44 186 LEU A O 1
ATOM 1501 N N . ASP A 1 187 ? -14.625 37.031 14.406 1 94.81 187 ASP A N 1
ATOM 1502 C CA . ASP A 1 187 ? -14.758 37.156 15.852 1 94.81 187 ASP A CA 1
ATOM 1503 C C . ASP A 1 187 ? -13.648 36.375 16.562 1 94.81 187 ASP A C 1
ATOM 1505 O O . ASP A 1 187 ? -13.852 35.25 17 1 94.81 187 ASP A O 1
ATOM 1509 N N . LEU A 1 188 ? -12.531 37.031 16.75 1 95.5 188 LEU A N 1
ATOM 1510 C CA . LEU A 1 188 ? -11.344 36.375 17.297 1 95.5 188 LEU A CA 1
ATOM 1511 C C . LEU A 1 188 ? -11.578 35.938 18.734 1 95.5 188 LEU A C 1
ATOM 1513 O O . LEU A 1 188 ? -11.016 34.938 19.188 1 95.5 188 LEU A O 1
ATOM 1517 N N . ASN A 1 189 ? -12.383 36.656 19.484 1 96.12 189 ASN A N 1
ATOM 1518 C CA . ASN A 1 189 ? -12.711 36.25 20.844 1 96.12 189 ASN A CA 1
ATOM 1519 C C . ASN A 1 189 ? -13.445 34.906 20.859 1 96.12 189 ASN A C 1
ATOM 1521 O O . ASN A 1 189 ? -13.18 34.062 21.703 1 96.12 189 ASN A O 1
ATOM 1525 N N . ASP A 1 190 ? -14.375 34.781 19.938 1 96.69 190 ASP A N 1
ATOM 1526 C CA . ASP A 1 190 ? -15.109 33.531 19.812 1 96.69 190 ASP A CA 1
ATOM 1527 C C . ASP A 1 190 ? -14.18 32.375 19.438 1 96.69 190 ASP A C 1
ATOM 1529 O O . ASP A 1 190 ? -14.352 31.25 19.906 1 96.69 190 ASP A O 1
ATOM 1533 N N . ILE A 1 191 ? -13.25 32.656 18.594 1 96.69 191 ILE A N 1
ATOM 1534 C CA . ILE A 1 191 ? -12.281 31.656 18.156 1 96.69 191 ILE A CA 1
ATOM 1535 C C . ILE A 1 191 ? -11.422 31.234 19.344 1 96.69 191 ILE A C 1
ATOM 1537 O O . ILE A 1 191 ? -11.203 30.031 19.562 1 96.69 191 ILE A O 1
ATOM 1541 N N . PHE A 1 192 ? -10.992 32.156 20.141 1 97.44 192 PHE A N 1
ATOM 1542 C CA . PHE A 1 192 ? -10.195 31.844 21.328 1 97.44 192 PHE A CA 1
ATOM 1543 C C . PHE A 1 192 ? -11.023 31.062 22.344 1 97.44 192 PHE A C 1
ATOM 1545 O O . PHE A 1 192 ? -10.5 30.188 23.031 1 97.44 192 PHE A O 1
ATOM 1552 N N . ASP A 1 193 ? -12.281 31.406 22.438 1 96.94 193 ASP A N 1
ATOM 1553 C CA . ASP A 1 193 ? -13.164 30.656 23.312 1 96.94 193 ASP A CA 1
ATOM 1554 C C . ASP A 1 193 ? -13.242 29.188 22.891 1 96.94 193 ASP A C 1
ATOM 1556 O O . ASP A 1 193 ? -13.25 28.281 23.734 1 96.94 193 ASP A O 1
ATOM 1560 N N . SER A 1 194 ? -13.359 28.969 21.594 1 96.75 194 SER A N 1
ATOM 1561 C CA . SER A 1 194 ? -13.383 27.609 21.062 1 96.75 194 SER A CA 1
ATOM 1562 C C . SER A 1 194 ? -12.094 26.859 21.391 1 96.75 194 SER A C 1
ATOM 1564 O O . SER A 1 194 ? -12.125 25.672 21.688 1 96.75 194 SER A O 1
ATOM 1566 N N . LEU A 1 195 ? -10.977 27.547 21.25 1 97.62 195 LEU A N 1
ATOM 1567 C CA . LEU A 1 195 ? -9.695 26.953 21.609 1 97.62 195 LEU A CA 1
ATOM 1568 C C . LEU A 1 195 ? -9.664 26.531 23.078 1 97.62 195 LEU A C 1
ATOM 1570 O O . LEU A 1 195 ? -9.203 25.438 23.406 1 97.62 195 LEU A O 1
ATOM 1574 N N . ASP A 1 196 ? -10.156 27.406 23.922 1 96.88 196 ASP A N 1
ATOM 1575 C CA . ASP A 1 196 ? -10.203 27.094 25.344 1 96.88 196 ASP A CA 1
ATOM 1576 C C . ASP A 1 196 ? -11.094 25.891 25.609 1 96.88 196 ASP A C 1
ATOM 1578 O O . ASP A 1 196 ? -10.758 25.031 26.438 1 96.88 196 ASP A O 1
ATOM 1582 N N . LYS A 1 197 ? -12.242 25.859 24.984 1 96.56 197 LYS A N 1
ATOM 1583 C CA . LYS A 1 197 ? -13.148 24.719 25.125 1 96.56 197 LYS A CA 1
ATOM 1584 C C . LYS A 1 197 ? -12.469 23.438 24.688 1 96.56 197 LYS A C 1
ATOM 1586 O O . LYS A 1 197 ? -12.609 22.391 25.344 1 96.56 197 LYS A O 1
ATOM 1591 N N . TYR A 1 198 ? -11.773 23.469 23.594 1 96.69 198 TYR A N 1
ATOM 1592 C CA . TYR A 1 198 ? -11.062 22.312 23.062 1 96.69 198 TYR A CA 1
ATOM 1593 C C . TYR A 1 198 ? -10 21.828 24.047 1 96.69 198 TYR A C 1
ATOM 1595 O O . TYR A 1 198 ? -9.891 20.641 24.328 1 96.69 198 TYR A O 1
ATOM 1603 N N . LYS A 1 199 ? -9.219 22.75 24.594 1 95.69 199 LYS A N 1
ATOM 1604 C CA . LYS A 1 199 ? -8.188 22.406 25.562 1 95.69 199 LYS A CA 1
ATOM 1605 C C . LYS A 1 199 ? -8.781 21.734 26.797 1 95.69 199 LYS A C 1
ATOM 1607 O O . LYS A 1 199 ? -8.234 20.766 27.312 1 95.69 199 LYS A O 1
ATOM 1612 N N . LYS A 1 200 ? -9.867 22.266 27.234 1 94.19 200 LYS A N 1
ATOM 1613 C CA . LYS A 1 200 ? -10.547 21.703 28.391 1 94.19 200 LYS A CA 1
ATOM 1614 C C . LYS A 1 200 ? -11.047 20.281 28.078 1 94.19 200 LYS A C 1
ATOM 1616 O O . LYS A 1 200 ? -11 19.406 28.953 1 94.19 200 LYS A O 1
ATOM 1621 N N . LEU A 1 201 ? -11.586 20.141 26.938 1 94.12 201 LEU A N 1
ATOM 1622 C CA . LEU A 1 201 ? -12.062 18.828 26.5 1 94.12 201 LEU A CA 1
ATOM 1623 C C . LEU A 1 201 ? -10.922 17.812 26.516 1 94.12 201 LEU A C 1
ATOM 1625 O O . LEU A 1 201 ? -11.109 16.672 26.953 1 94.12 201 LEU A O 1
ATOM 1629 N N . LEU A 1 202 ? -9.742 18.156 26.016 1 95.06 202 LEU A N 1
ATOM 1630 C CA . LEU A 1 202 ? -8.586 17.266 26 1 95.06 202 LEU A CA 1
ATOM 1631 C C . LEU A 1 202 ? -8.195 16.859 27.422 1 95.06 202 LEU A C 1
ATOM 1633 O O . LEU A 1 202 ? -7.879 15.695 27.672 1 95.06 202 LEU A O 1
ATOM 1637 N N . LEU A 1 203 ? -8.234 17.812 28.281 1 93.19 203 LEU A N 1
ATOM 1638 C CA . LEU A 1 203 ? -7.898 17.562 29.672 1 93.19 203 LEU A CA 1
ATOM 1639 C C . LEU A 1 203 ? -8.883 16.578 30.297 1 93.19 203 LEU A C 1
ATOM 1641 O O . LEU A 1 203 ? -8.492 15.711 31.094 1 93.19 203 LEU A O 1
ATOM 1645 N N . LYS A 1 204 ? -10.117 16.734 29.906 1 92.25 204 LYS A N 1
ATOM 1646 C CA . LYS A 1 204 ? -11.148 15.852 30.422 1 92.25 204 LYS A CA 1
ATOM 1647 C C . LYS A 1 204 ? -10.906 14.406 29.984 1 92.25 204 LYS A C 1
ATOM 1649 O O . LYS A 1 204 ? -11.25 13.469 30.703 1 92.25 204 LYS A O 1
ATOM 1654 N N . PHE A 1 205 ? -10.359 14.234 28.875 1 93.94 205 PHE A N 1
ATOM 1655 C CA . PHE A 1 205 ? -10.188 12.883 28.344 1 93.94 205 PHE A CA 1
ATOM 1656 C C . PHE A 1 205 ? -8.859 12.289 28.781 1 93.94 205 PHE A C 1
ATOM 1658 O O . PHE A 1 205 ? -8.57 11.117 28.516 1 93.94 205 PHE A O 1
ATOM 1665 N N . GLU A 1 206 ? -8.094 13.203 29.406 1 88.5 206 GLU A N 1
ATOM 1666 C CA . GLU A 1 206 ? -6.887 12.648 30 1 88.5 206 GLU A CA 1
ATOM 1667 C C . GLU A 1 206 ? -7.227 11.602 31.062 1 88.5 206 GLU A C 1
ATOM 1669 O O . GLU A 1 206 ? -7.953 11.898 32.031 1 88.5 206 GLU A O 1
ATOM 1674 N N . GLY A 1 207 ? -6.836 10.352 30.891 1 84.44 207 GLY A N 1
ATOM 1675 C CA . GLY A 1 207 ? -7.094 9.273 31.828 1 84.44 207 GLY A CA 1
ATOM 1676 C C . GLY A 1 207 ? -8.461 8.641 31.656 1 84.44 207 GLY A C 1
ATOM 1677 O O . GLY A 1 207 ? -8.883 7.82 32.469 1 84.44 207 GLY A O 1
ATOM 1678 N N . SER A 1 208 ? -9.156 9.094 30.672 1 86.94 208 SER A N 1
ATOM 1679 C CA . SER A 1 208 ? -10.477 8.523 30.406 1 86.94 208 SER A CA 1
ATOM 1680 C C . SER A 1 208 ? -10.359 7.145 29.766 1 86.94 208 SER A C 1
ATOM 1682 O O . SER A 1 208 ? -9.25 6.637 29.562 1 86.94 208 SER A O 1
ATOM 1684 N N . ASN A 1 209 ? -11.508 6.605 29.562 1 87 209 ASN A N 1
ATOM 1685 C CA . ASN A 1 209 ? -11.562 5.266 28.984 1 87 209 ASN A CA 1
ATOM 1686 C C . ASN A 1 209 ? -11.383 5.301 27.469 1 87 209 ASN A C 1
ATOM 1688 O O . ASN A 1 209 ? -11.32 4.25 26.828 1 87 209 ASN A O 1
ATOM 1692 N N . ASN A 1 210 ? -11.312 6.496 27.016 1 94.31 210 ASN A N 1
ATOM 1693 C CA . ASN A 1 210 ? -11.055 6.605 25.578 1 94.31 210 ASN A CA 1
ATOM 1694 C C . ASN A 1 210 ? -9.633 7.078 25.297 1 94.31 210 ASN A C 1
ATOM 1696 O O . ASN A 1 210 ? -9.398 8.266 25.078 1 94.31 210 ASN A O 1
ATOM 1700 N N . GLU A 1 211 ? -8.82 6.164 25.141 1 93.94 211 GLU A N 1
ATOM 1701 C CA . GLU A 1 211 ? -7.395 6.438 25 1 93.94 211 GLU A CA 1
ATOM 1702 C C . GLU A 1 211 ? -7.078 7.035 23.625 1 93.94 211 GLU A C 1
ATOM 1704 O O . GLU A 1 211 ? -6.023 7.648 23.438 1 93.94 211 GLU A O 1
ATOM 1709 N N . PHE A 1 212 ? -7.957 6.883 22.641 1 96.94 212 PHE A N 1
ATOM 1710 C CA . PHE A 1 212 ? -7.68 7.336 21.281 1 96.94 212 PHE A CA 1
ATOM 1711 C C . PHE A 1 212 ? -7.613 8.859 21.219 1 96.94 212 PHE A C 1
ATOM 1713 O O . PHE A 1 212 ? -6.918 9.422 20.375 1 96.94 212 PHE A O 1
ATOM 1720 N N . VAL A 1 213 ? -8.281 9.555 22.156 1 96.75 213 VAL A N 1
ATOM 1721 C CA . VAL A 1 213 ? -8.328 11.016 22.156 1 96.75 213 VAL A CA 1
ATOM 1722 C C . VAL A 1 213 ? -6.941 11.578 22.469 1 96.75 213 VAL A C 1
ATOM 1724 O O . VAL A 1 213 ? -6.535 12.594 21.906 1 96.75 213 VAL A O 1
ATOM 1727 N N . THR A 1 214 ? -6.211 10.812 23.328 1 96.5 214 THR A N 1
ATOM 1728 C CA . THR A 1 214 ? -4.941 11.352 23.797 1 96.5 214 THR A CA 1
ATOM 1729 C C . THR A 1 214 ? -3.77 10.555 23.234 1 96.5 214 THR A C 1
ATOM 1731 O O . THR A 1 214 ? -2.639 10.68 23.703 1 96.5 214 THR A O 1
ATOM 1734 N N . THR A 1 215 ? -4.055 9.711 22.25 1 97.44 215 THR A N 1
ATOM 1735 C CA . THR A 1 215 ? -2.973 8.938 21.641 1 97.44 215 THR A CA 1
ATOM 1736 C C . THR A 1 215 ? -2.125 9.812 20.734 1 97.44 215 THR A C 1
ATOM 1738 O O . THR A 1 215 ? -2.643 10.422 19.781 1 97.44 215 THR A O 1
ATOM 1741 N N . ILE A 1 216 ? -0.833 9.844 21.031 1 97.94 216 ILE A N 1
ATOM 1742 C CA . ILE A 1 216 ? 0.117 10.656 20.297 1 97.94 216 ILE A CA 1
ATOM 1743 C C . ILE A 1 216 ? 1.06 9.75 19.5 1 97.94 216 ILE A C 1
ATOM 1745 O O . ILE A 1 216 ? 1.561 8.758 20.016 1 97.94 216 ILE A O 1
ATOM 1749 N N . ARG A 1 217 ? 1.229 10.039 18.188 1 98.38 217 ARG A N 1
ATOM 1750 C CA . ARG A 1 217 ? 2.17 9.391 17.297 1 98.38 217 ARG A CA 1
ATOM 1751 C C . ARG A 1 217 ? 2.844 10.406 16.375 1 98.38 217 ARG A C 1
ATOM 1753 O O . ARG A 1 217 ? 2.482 11.586 16.375 1 98.38 217 ARG A O 1
ATOM 1760 N N . LEU A 1 218 ? 3.943 9.945 15.734 1 97.56 218 LEU A N 1
ATOM 1761 C CA . LEU A 1 218 ? 4.43 10.773 14.633 1 97.56 218 LEU A CA 1
ATOM 1762 C C . LEU A 1 218 ? 3.395 10.859 13.516 1 97.56 218 LEU A C 1
ATOM 1764 O O . LEU A 1 218 ? 2.994 9.844 12.961 1 97.56 218 LEU A O 1
ATOM 1768 N N . CYS A 1 219 ? 2.887 12.07 13.242 1 97.94 219 CYS A N 1
ATOM 1769 C CA . CYS A 1 219 ? 1.82 12.312 12.281 1 97.94 219 CYS A CA 1
ATOM 1770 C C . CYS A 1 219 ? 2.322 13.141 11.102 1 97.94 219 CYS A C 1
ATOM 1772 O O . CYS A 1 219 ? 3.328 13.844 11.219 1 97.94 219 CY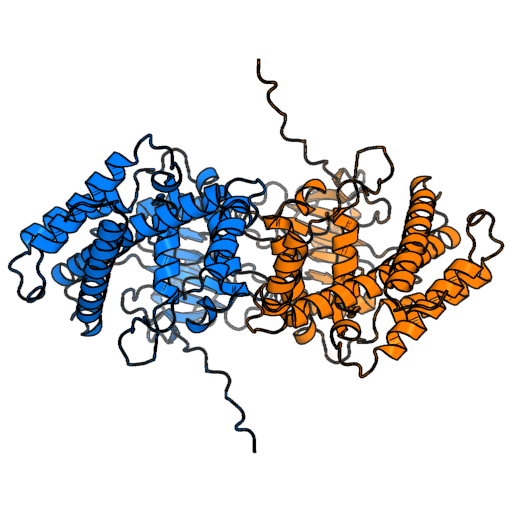S A O 1
ATOM 1774 N N . HIS A 1 220 ? 1.718 13.031 9.969 1 96.75 220 HIS A N 1
ATOM 1775 C CA . HIS A 1 220 ? 2 13.852 8.797 1 96.75 220 HIS A CA 1
ATOM 1776 C C . HIS A 1 220 ? 1.443 15.258 8.961 1 96.75 220 HIS A C 1
ATOM 1778 O O . HIS A 1 220 ? 2.104 16.234 8.602 1 96.75 220 HIS A O 1
ATOM 1784 N N . ASN A 1 221 ? 0.205 15.336 9.469 1 96.75 221 ASN A N 1
ATOM 1785 C CA . ASN A 1 221 ? -0.48 16.531 9.938 1 96.75 221 ASN A CA 1
ATOM 1786 C C . ASN A 1 221 ? -1.005 17.359 8.766 1 96.75 221 ASN A C 1
ATOM 1788 O O . ASN A 1 221 ? -1.655 18.391 8.969 1 96.75 221 ASN A O 1
ATOM 1792 N N . ASP A 1 222 ? -0.796 16.984 7.504 1 95.38 222 ASP A N 1
ATOM 1793 C CA . ASP A 1 222 ? -1.33 17.703 6.355 1 95.38 222 ASP A CA 1
ATOM 1794 C C . ASP A 1 222 ? -1.755 16.734 5.25 1 95.38 222 ASP A C 1
ATOM 1796 O O . ASP A 1 222 ? -1.221 16.797 4.137 1 95.38 222 ASP A O 1
ATOM 1800 N N . MET A 1 223 ? -2.832 16.031 5.508 1 94.69 223 MET A N 1
ATOM 1801 C CA . MET A 1 223 ? -3.352 15.062 4.543 1 94.69 223 MET A CA 1
ATOM 1802 C C . MET A 1 223 ? -4.125 15.766 3.432 1 94.69 223 MET A C 1
ATOM 1804 O O . MET A 1 223 ? -5.293 15.453 3.189 1 94.69 223 MET A O 1
ATOM 1808 N N . TYR A 1 224 ? -3.426 16.719 2.752 1 91.56 224 TYR A N 1
ATOM 1809 C CA . TYR A 1 224 ? -3.885 17.312 1.5 1 91.56 224 TYR A CA 1
ATOM 1810 C C . TYR A 1 224 ? -3.836 16.281 0.367 1 91.56 224 TYR A C 1
ATOM 1812 O O . TYR A 1 224 ? -2.939 15.438 0.326 1 91.56 224 TYR A O 1
ATOM 1820 N N . TYR A 1 225 ? -4.82 16.234 -0.539 1 90 225 TYR A N 1
ATOM 1821 C CA . TYR A 1 225 ? -4.926 15.164 -1.528 1 90 225 TYR A CA 1
ATOM 1822 C C . TYR A 1 225 ? -3.682 15.109 -2.406 1 90 225 TYR A C 1
ATOM 1824 O O . TYR A 1 225 ? -3.27 14.031 -2.848 1 90 225 TYR A O 1
ATOM 1832 N N . LYS A 1 226 ? -3.02 16.188 -2.596 1 90.88 226 LYS A N 1
ATOM 1833 C CA . LYS A 1 226 ? -1.84 16.219 -3.455 1 90.88 226 LYS A CA 1
ATOM 1834 C C . LYS A 1 226 ? -0.591 15.789 -2.688 1 90.88 226 LYS A C 1
ATOM 1836 O O . LYS A 1 226 ? 0.492 15.68 -3.266 1 90.88 226 LYS A O 1
ATOM 1841 N N . ASN A 1 227 ? -0.749 15.523 -1.428 1 94 227 ASN A N 1
ATOM 1842 C CA . ASN A 1 227 ? 0.374 15.031 -0.635 1 94 227 ASN A CA 1
ATOM 1843 C C . ASN A 1 227 ? 0.417 13.508 -0.606 1 94 227 ASN A C 1
ATOM 1845 O O . ASN A 1 227 ? 1.112 12.914 0.221 1 94 227 ASN A O 1
ATOM 1849 N N . VAL A 1 228 ? -0.389 12.906 -1.483 1 94 228 VAL A N 1
ATOM 1850 C CA . VAL A 1 228 ? -0.379 11.461 -1.7 1 94 228 VAL A CA 1
ATOM 1851 C C . VAL A 1 228 ? -0.044 11.164 -3.158 1 94 228 VAL A C 1
ATOM 1853 O O . VAL A 1 228 ? -0.684 11.688 -4.07 1 94 228 VAL A O 1
ATOM 1856 N N . ILE A 1 229 ? 0.962 10.328 -3.289 1 92.81 229 ILE A N 1
ATOM 1857 C CA . ILE A 1 229 ? 1.377 9.914 -4.625 1 92.81 229 ILE A CA 1
ATOM 1858 C C . ILE A 1 229 ? 0.91 8.484 -4.887 1 92.81 229 ILE A C 1
ATOM 1860 O O . ILE A 1 229 ? 1.016 7.621 -4.012 1 92.81 229 ILE A O 1
ATOM 1864 N N . ASP A 1 230 ? 0.324 8.281 -6.02 1 91.06 230 ASP A N 1
ATOM 1865 C CA . ASP A 1 230 ? -0.022 6.949 -6.504 1 91.06 230 ASP A CA 1
ATOM 1866 C C . ASP A 1 230 ? 1.034 6.426 -7.473 1 91.06 230 ASP A C 1
ATOM 1868 O O . ASP A 1 230 ? 1.104 6.867 -8.625 1 91.06 230 ASP A O 1
ATOM 1872 N N . SER A 1 231 ? 1.891 5.438 -7.047 1 86.75 231 SER A N 1
ATOM 1873 C CA . SER A 1 231 ? 2.928 4.832 -7.879 1 86.75 231 SER A CA 1
ATOM 1874 C C . SER A 1 231 ? 2.385 3.648 -8.664 1 86.75 231 SER A C 1
ATOM 1876 O O . SER A 1 231 ? 3.154 2.867 -9.234 1 86.75 231 SER A O 1
ATOM 1878 N N . LYS A 1 232 ? 1.117 3.387 -8.812 1 80.44 232 LYS A N 1
ATOM 1879 C CA . LYS A 1 232 ? 0.439 2.275 -9.477 1 80.44 232 LYS A CA 1
ATOM 1880 C C . LYS A 1 232 ? 0.471 1.019 -8.609 1 80.44 232 LYS A C 1
ATOM 1882 O O . LYS A 1 232 ? -0.504 0.265 -8.562 1 80.44 232 LYS A O 1
ATOM 1887 N N . HIS A 1 233 ? 1.592 0.899 -7.891 1 81.38 233 HIS A N 1
ATOM 1888 C CA . HIS A 1 233 ? 1.604 -0.287 -7.043 1 81.38 233 HIS A CA 1
ATOM 1889 C C . HIS A 1 233 ? 1.233 0.06 -5.602 1 81.38 233 HIS A C 1
ATOM 1891 O O . HIS A 1 233 ? 0.786 -0.806 -4.848 1 81.38 233 HIS A O 1
ATOM 1897 N N . SER A 1 234 ? 1.501 1.293 -5.258 1 86.19 234 SER A N 1
ATOM 1898 C CA . SER A 1 234 ? 1.216 1.664 -3.877 1 86.19 234 SER A CA 1
ATOM 1899 C C . SER A 1 234 ? 0.997 3.168 -3.74 1 86.19 234 SER A C 1
ATOM 1901 O O . SER A 1 234 ? 1.326 3.932 -4.648 1 86.19 234 SER A O 1
ATOM 1903 N N . LEU A 1 235 ? 0.46 3.551 -2.631 1 91.94 235 LEU A N 1
ATOM 1904 C CA . LEU A 1 235 ? 0.357 4.953 -2.244 1 91.94 235 LEU A CA 1
ATOM 1905 C C . LEU A 1 235 ? 1.523 5.355 -1.348 1 91.94 235 LEU A C 1
ATOM 1907 O O . LEU A 1 235 ? 2.016 4.547 -0.559 1 91.94 235 LEU A O 1
ATOM 1911 N N . ARG A 1 236 ? 1.968 6.602 -1.491 1 92.19 236 ARG A N 1
ATOM 1912 C CA . ARG A 1 236 ? 3.037 7.141 -0.659 1 92.19 236 ARG A CA 1
ATOM 1913 C C . ARG A 1 236 ? 2.73 8.57 -0.235 1 92.19 236 ARG A C 1
ATOM 1915 O O . ARG A 1 236 ? 2.057 9.312 -0.958 1 92.19 236 ARG A O 1
ATOM 1922 N N . LEU A 1 237 ? 3.254 8.914 0.875 1 94.69 237 LEU A N 1
ATOM 1923 C CA . LEU A 1 237 ? 3.104 10.281 1.366 1 94.69 237 LEU A CA 1
ATOM 1924 C C . LEU A 1 237 ? 4.266 11.156 0.909 1 94.69 237 LEU A C 1
ATOM 1926 O O . LEU A 1 237 ? 5.398 10.68 0.802 1 94.69 237 LEU A O 1
ATOM 1930 N N . ILE A 1 238 ? 3.934 12.398 0.592 1 92.56 238 ILE A N 1
ATOM 1931 C CA . ILE A 1 238 ? 4.965 13.391 0.305 1 92.56 238 ILE A CA 1
ATOM 1932 C C . ILE A 1 238 ? 4.664 14.68 1.062 1 92.56 238 ILE A C 1
ATOM 1934 O O . ILE A 1 238 ? 3.645 14.781 1.745 1 92.56 238 ILE A O 1
ATOM 1938 N N . ASP A 1 239 ? 5.582 15.562 1.072 1 90.31 239 ASP A N 1
ATOM 1939 C CA . ASP A 1 239 ? 5.516 16.875 1.728 1 90.31 239 ASP A CA 1
ATOM 1940 C C . ASP A 1 239 ? 5.387 16.719 3.242 1 90.31 239 ASP A C 1
ATOM 1942 O O . ASP A 1 239 ? 4.305 16.891 3.801 1 90.31 239 ASP A O 1
ATOM 1946 N N . PHE A 1 240 ? 6.457 16.547 3.871 1 91.31 240 PHE A N 1
ATOM 1947 C CA . PHE A 1 240 ? 6.516 16.312 5.305 1 91.31 240 PHE A CA 1
ATOM 1948 C C . PHE A 1 240 ? 6.832 17.594 6.062 1 91.31 240 PHE A C 1
ATOM 1950 O O . PHE A 1 240 ? 7.441 17.562 7.133 1 91.31 240 PHE A O 1
ATOM 1957 N N . ASP A 1 241 ? 6.363 18.703 5.547 1 86.38 241 ASP A N 1
ATOM 1958 C CA . ASP A 1 241 ? 6.684 20 6.113 1 86.38 241 ASP A CA 1
ATOM 1959 C C . ASP A 1 241 ? 6.035 20.172 7.484 1 86.38 241 ASP A C 1
ATOM 1961 O O . ASP A 1 241 ? 6.492 20.984 8.297 1 86.38 241 ASP A O 1
ATOM 1965 N N . THR A 1 242 ? 5 19.438 7.691 1 91.81 242 THR A N 1
ATOM 1966 C CA . THR A 1 242 ? 4.289 19.578 8.953 1 91.81 242 THR A CA 1
ATOM 1967 C C . THR A 1 242 ? 4.383 18.281 9.766 1 91.81 242 THR A C 1
ATOM 1969 O O . THR A 1 242 ? 3.549 18.031 10.641 1 91.81 242 THR A O 1
ATOM 1972 N N . VAL A 1 243 ? 5.363 17.5 9.453 1 94.38 243 VAL A N 1
ATOM 1973 C CA . VAL A 1 243 ? 5.527 16.25 10.18 1 94.38 243 VAL A CA 1
ATOM 1974 C C . VAL A 1 243 ? 5.91 16.531 11.625 1 94.38 243 VAL A C 1
ATOM 1976 O O . VAL A 1 243 ? 6.68 17.453 11.906 1 94.38 243 VAL A O 1
ATOM 1979 N N . GLY A 1 244 ? 5.383 15.82 12.539 1 95.06 244 GLY A N 1
ATOM 1980 C CA . GLY A 1 244 ? 5.668 15.914 13.969 1 95.06 244 GLY A CA 1
ATOM 1981 C C . GLY A 1 244 ? 4.723 15.094 14.82 1 95.06 244 GLY A C 1
ATOM 1982 O O . GLY A 1 244 ? 3.686 14.625 14.336 1 95.06 244 GLY A O 1
ATOM 1983 N N . PHE A 1 245 ? 5.137 14.914 16.078 1 96.81 245 PHE A N 1
ATOM 1984 C CA . PHE A 1 245 ? 4.266 14.18 16.984 1 96.81 245 PHE A CA 1
ATOM 1985 C C . PHE A 1 245 ? 2.98 14.953 17.234 1 96.81 245 PHE A C 1
ATOM 1987 O O . PHE A 1 245 ? 3.008 16.172 17.391 1 96.81 245 PHE A O 1
ATOM 1994 N N . ASN A 1 246 ? 1.87 14.336 17.156 1 98.19 246 ASN A N 1
ATOM 1995 C CA . ASN A 1 246 ? 0.542 14.914 17.312 1 98.19 246 ASN A CA 1
ATOM 1996 C C . ASN A 1 246 ? -0.503 13.852 17.625 1 98.19 246 ASN A C 1
ATOM 1998 O O . ASN A 1 246 ? -0.192 12.656 17.656 1 98.19 246 ASN A O 1
ATOM 2002 N N . TYR A 1 247 ? -1.698 14.281 17.969 1 98.31 247 TYR A N 1
ATOM 2003 C CA . TYR A 1 247 ? -2.799 13.352 18.172 1 98.31 247 TYR A CA 1
ATOM 2004 C C . TYR A 1 247 ? -3.174 12.648 16.875 1 98.31 247 TYR A C 1
ATOM 2006 O O . TYR A 1 247 ? -3.33 13.305 15.836 1 98.31 247 TYR A O 1
ATOM 2014 N N . ILE A 1 248 ? -3.309 11.328 16.891 1 98.62 248 ILE A N 1
ATOM 2015 C CA . ILE A 1 248 ? -3.641 10.594 15.68 1 98.62 248 ILE A CA 1
ATOM 2016 C C . ILE A 1 248 ? -4.996 11.055 15.148 1 98.62 248 ILE A C 1
ATOM 2018 O O . ILE A 1 248 ? -5.207 11.117 13.93 1 98.62 248 ILE A O 1
ATOM 2022 N N . GLY A 1 249 ? -5.922 11.43 16.094 1 98.38 249 GLY A N 1
ATOM 2023 C CA . GLY A 1 249 ? -7.227 11.922 15.68 1 98.38 249 GLY A CA 1
ATOM 2024 C C . GLY A 1 249 ? -7.156 13.188 14.844 1 98.38 249 GLY A C 1
ATOM 2025 O O . GLY A 1 249 ? -7.992 13.406 13.969 1 98.38 249 GLY A O 1
ATOM 2026 N N . PHE A 1 250 ? -6.16 14.023 15.102 1 98.38 250 PHE A N 1
ATOM 2027 C CA . PHE A 1 250 ? -5.961 15.258 14.352 1 98.38 250 PHE A CA 1
ATOM 2028 C C . PHE A 1 250 ? -5.648 14.961 12.891 1 98.38 250 PHE A C 1
ATOM 2030 O O . PHE A 1 250 ? -6.215 15.586 11.984 1 98.38 250 PHE A O 1
ATOM 2037 N N . ASP A 1 251 ? -4.742 14.016 12.672 1 98.31 251 ASP A N 1
ATOM 2038 C CA . ASP A 1 251 ? -4.305 13.656 11.328 1 98.31 251 ASP A CA 1
ATOM 2039 C C . ASP A 1 251 ? -5.457 13.062 10.516 1 98.31 251 ASP A C 1
ATOM 2041 O O . ASP A 1 251 ? -5.652 13.414 9.352 1 98.31 251 ASP A O 1
ATOM 2045 N N . ILE A 1 252 ? -6.242 12.25 11.133 1 98.38 252 ILE A N 1
ATOM 2046 C CA . ILE A 1 252 ? -7.367 11.602 10.469 1 98.38 252 ILE A CA 1
ATOM 2047 C C . ILE A 1 252 ? -8.469 12.625 10.211 1 98.38 252 ILE A C 1
ATOM 2049 O O . ILE A 1 252 ? -9.125 12.586 9.164 1 98.38 252 ILE A O 1
ATOM 2053 N N . ALA A 1 253 ? -8.672 13.523 11.164 1 98 253 ALA A N 1
ATOM 2054 C CA . ALA A 1 253 ? -9.648 14.594 10.961 1 98 253 ALA A CA 1
ATOM 2055 C C . ALA A 1 253 ? -9.305 15.422 9.727 1 98 253 ALA A C 1
ATOM 2057 O O . ALA A 1 253 ? -10.203 15.844 8.984 1 98 253 ALA A O 1
ATOM 2058 N N . LYS A 1 254 ? -8.039 15.695 9.523 1 97.69 254 LYS A N 1
ATOM 2059 C CA . LYS A 1 254 ? -7.605 16.438 8.344 1 97.69 254 LYS A CA 1
ATOM 2060 C C . LYS A 1 254 ? -7.957 15.695 7.062 1 97.69 254 LYS A C 1
ATOM 2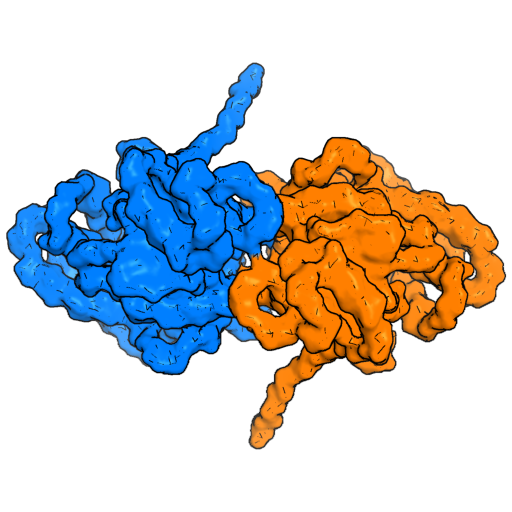062 O O . LYS A 1 254 ? -8.406 16.312 6.09 1 97.69 254 LYS A O 1
ATOM 2067 N N . LEU A 1 255 ? -7.738 14.406 7.043 1 96.75 255 LEU A N 1
ATOM 2068 C CA . LEU A 1 255 ? -8.102 13.586 5.891 1 96.75 255 LEU A CA 1
ATOM 2069 C C . LEU A 1 255 ? -9.602 13.656 5.633 1 96.75 255 LEU A C 1
ATOM 2071 O O . LEU A 1 255 ? -10.031 13.844 4.492 1 96.75 255 LEU A O 1
ATOM 2075 N N . PHE A 1 256 ? -10.414 13.492 6.723 1 95.81 256 PHE A N 1
ATOM 2076 C CA . PHE A 1 256 ? -11.867 13.516 6.582 1 95.81 256 PHE A CA 1
ATOM 2077 C C . PHE A 1 256 ? -12.336 14.875 6.059 1 95.81 256 PHE A C 1
ATOM 2079 O O . PHE A 1 256 ? -13.234 14.945 5.219 1 95.81 256 PHE A O 1
ATOM 2086 N N . TYR A 1 257 ? -11.703 15.93 6.523 1 94.19 257 TYR A N 1
ATOM 2087 C CA . TYR A 1 257 ? -11.984 17.266 6.035 1 94.19 257 TYR A CA 1
ATOM 2088 C C . TYR A 1 257 ? -11.719 17.375 4.539 1 94.19 257 TYR A C 1
ATOM 2090 O O . TYR A 1 257 ? -12.555 17.875 3.785 1 94.19 257 TYR A O 1
ATOM 2098 N N . GLU A 1 258 ? -10.602 16.859 4.133 1 93.56 258 GLU A N 1
ATOM 2099 C CA . GLU A 1 258 ? -10.172 16.984 2.738 1 93.56 258 GLU A CA 1
ATOM 2100 C C . GLU A 1 258 ? -11.109 16.203 1.814 1 93.56 258 GLU A C 1
ATOM 2102 O O . GLU A 1 258 ? -11.336 16.609 0.672 1 93.56 258 GLU A O 1
ATOM 2107 N N . THR A 1 259 ? -11.648 15.102 2.295 1 92.75 259 THR A N 1
ATOM 2108 C CA . THR A 1 259 ? -12.578 14.312 1.488 1 92.75 259 THR A CA 1
ATOM 2109 C C . THR A 1 259 ? -13.844 15.109 1.188 1 92.75 259 THR A C 1
ATOM 2111 O O . THR A 1 259 ? -14.586 14.781 0.262 1 92.75 259 THR A O 1
ATOM 2114 N N . ASN A 1 260 ? -14.055 16.172 1.932 1 92.06 260 ASN A N 1
ATOM 2115 C CA . ASN A 1 260 ? -15.289 16.938 1.776 1 92.06 260 ASN A CA 1
ATOM 2116 C C . ASN A 1 260 ? -15.039 18.25 1.04 1 92.06 260 ASN A C 1
ATOM 2118 O O . ASN A 1 260 ? -15.938 19.094 0.934 1 92.06 260 ASN A O 1
ATOM 2122 N N . ILE A 1 261 ? -13.875 18.453 0.565 1 89.88 261 ILE A N 1
ATOM 2123 C CA . ILE A 1 261 ? -13.555 19.688 -0.146 1 89.88 261 ILE A CA 1
ATOM 2124 C C . ILE A 1 261 ? -13.57 19.438 -1.651 1 89.88 261 ILE A C 1
ATOM 2126 O O . ILE A 1 261 ? -13.008 18.438 -2.125 1 89.88 261 ILE A O 1
ATOM 2130 N N . TRP A 1 262 ? -14.195 20.234 -2.352 1 83.94 262 TRP A N 1
ATOM 2131 C CA . TRP A 1 262 ? -14.195 20.234 -3.811 1 83.94 262 TRP A CA 1
ATOM 2132 C C . TRP A 1 262 ? -13.266 21.312 -4.359 1 83.94 262 TRP A C 1
ATOM 2134 O O . TRP A 1 262 ? -13.359 22.484 -3.975 1 83.94 262 TRP A O 1
ATOM 2144 N N . TYR A 1 263 ? -12.367 20.828 -5.184 1 81.75 263 TYR A N 1
ATOM 2145 C CA . TYR A 1 263 ? -11.414 21.734 -5.824 1 81.75 263 TYR A CA 1
ATOM 2146 C C . TYR A 1 263 ? -11.719 21.875 -7.312 1 81.75 263 TYR A C 1
ATOM 2148 O O . TYR A 1 263 ? -12.047 20.891 -7.984 1 81.75 263 TYR A O 1
ATOM 2156 N N . ALA A 1 264 ? -11.812 23.016 -7.77 1 76.31 264 ALA A N 1
ATOM 2157 C CA . ALA A 1 264 ? -11.953 23.328 -9.188 1 76.31 264 ALA A CA 1
ATOM 2158 C C . ALA A 1 264 ? -11.055 24.484 -9.594 1 76.31 264 ALA A C 1
ATOM 2160 O O . ALA A 1 264 ? -10.812 25.406 -8.805 1 76.31 264 ALA A O 1
ATOM 2161 N N . PRO A 1 265 ? -10.516 24.328 -10.766 1 74.06 265 PRO A N 1
ATOM 2162 C CA . PRO A 1 265 ? -9.625 25.406 -11.211 1 74.06 265 PRO A CA 1
ATOM 2163 C C . PRO A 1 265 ? -10.297 26.781 -11.148 1 74.06 265 PRO A C 1
ATOM 2165 O O . PRO A 1 265 ? -11.445 26.922 -11.57 1 74.06 265 PRO A O 1
ATOM 2168 N N . GLY A 1 266 ? -9.664 27.703 -10.633 1 69.06 266 GLY A N 1
ATOM 2169 C CA . GLY A 1 266 ? -10.086 29.094 -10.672 1 69.06 266 GLY A CA 1
ATOM 2170 C C . GLY A 1 266 ? -11.117 29.438 -9.617 1 69.06 266 GLY A C 1
ATOM 2171 O O . GLY A 1 266 ? -11.578 30.578 -9.531 1 69.06 266 GLY A O 1
ATOM 2172 N N . ILE A 1 267 ? -11.531 28.422 -8.953 1 74.19 267 ILE A N 1
ATOM 2173 C CA . ILE A 1 267 ? -12.555 28.656 -7.938 1 74.19 267 ILE A CA 1
ATOM 2174 C C . ILE A 1 267 ? -12.016 28.281 -6.559 1 74.19 267 ILE A C 1
ATOM 2176 O O . ILE A 1 267 ? -11.297 27.297 -6.414 1 74.19 267 ILE A O 1
ATOM 2180 N N . PRO A 1 268 ? -12.273 29.141 -5.543 1 74.94 268 PRO A N 1
ATOM 2181 C CA . PRO A 1 268 ? -11.883 28.75 -4.184 1 74.94 268 PRO A CA 1
ATOM 2182 C C . PRO A 1 268 ? -12.484 27.406 -3.76 1 74.94 268 PRO A C 1
ATOM 2184 O O . PRO A 1 268 ? -13.594 27.062 -4.184 1 74.94 268 PRO A O 1
ATOM 2187 N N . PRO A 1 269 ? -11.734 26.688 -2.982 1 81.5 269 PRO A N 1
ATOM 2188 C CA . PRO A 1 269 ? -12.242 25.406 -2.514 1 81.5 269 PRO A CA 1
ATOM 2189 C C . PRO A 1 269 ? -13.617 25.516 -1.855 1 81.5 269 PRO A C 1
ATOM 2191 O O . PRO A 1 269 ? -13.883 26.484 -1.135 1 81.5 269 PRO A O 1
ATOM 2194 N N . GLN A 1 270 ? -14.43 24.547 -2.205 1 83.44 270 GLN A N 1
ATOM 2195 C CA . GLN A 1 270 ? -15.781 24.516 -1.657 1 83.44 270 GLN A CA 1
ATOM 2196 C C . GLN A 1 270 ? -16 23.281 -0.795 1 83.44 270 GLN A C 1
ATOM 2198 O O . GLN A 1 270 ? -15.547 22.188 -1.146 1 83.44 270 GLN A O 1
ATOM 2203 N N . PHE A 1 271 ? -16.609 23.516 0.325 1 88.38 271 PHE A N 1
ATOM 2204 C CA . PHE A 1 271 ? -16.953 22.391 1.197 1 88.38 271 PHE A CA 1
ATOM 2205 C C . PHE A 1 271 ? -18.266 21.75 0.763 1 88.38 271 PHE A C 1
ATOM 2207 O O . PHE A 1 271 ? -19.281 22.438 0.654 1 88.38 271 PHE A O 1
ATOM 2214 N N . ARG A 1 272 ? -18.234 20.469 0.506 1 85.06 272 ARG A N 1
ATOM 2215 C CA . ARG A 1 272 ? -19.391 19.734 0.031 1 85.06 272 ARG A CA 1
ATOM 2216 C C . ARG A 1 272 ? -20.141 19.094 1.191 1 85.06 272 ARG A C 1
ATOM 2218 O O . ARG A 1 272 ? -19.953 17.906 1.489 1 85.06 272 ARG A O 1
ATOM 2225 N N . ASP A 1 273 ? -21.062 19.812 1.718 1 78.44 273 ASP A N 1
ATOM 2226 C CA . ASP A 1 273 ? -21.859 19.328 2.844 1 78.44 273 ASP A CA 1
ATOM 2227 C C . ASP A 1 273 ? -22.922 18.328 2.387 1 78.44 273 ASP A C 1
ATOM 2229 O O . ASP A 1 273 ? -23.438 17.547 3.191 1 78.44 273 ASP A O 1
ATOM 2233 N N . ASP A 1 274 ? -23.156 18.266 1.176 1 79.38 274 ASP A N 1
ATOM 2234 C CA . ASP A 1 274 ? -24.281 17.5 0.634 1 79.38 274 ASP A CA 1
ATOM 2235 C C . ASP A 1 274 ? -23.891 16.031 0.458 1 79.38 274 ASP A C 1
ATOM 2237 O O . ASP A 1 274 ? -24.766 15.18 0.294 1 79.38 274 ASP A O 1
ATOM 2241 N N . LYS A 1 275 ? -22.688 15.75 0.575 1 80.25 275 LYS A N 1
ATOM 2242 C CA . LYS A 1 275 ? -22.281 14.359 0.385 1 80.25 275 LYS A CA 1
ATOM 2243 C C . LYS A 1 275 ? -21.25 13.945 1.434 1 80.25 275 LYS A C 1
ATOM 2245 O O . LYS A 1 275 ? -20.094 13.656 1.102 1 80.25 275 LYS A O 1
ATOM 2250 N N . PRO A 1 276 ? -21.781 13.82 2.666 1 84.38 276 PRO A N 1
ATOM 2251 C CA . PRO A 1 276 ? -20.828 13.406 3.695 1 84.38 276 PRO A CA 1
ATOM 2252 C C . PRO A 1 276 ? -20.328 11.977 3.504 1 84.38 276 PRO A C 1
ATOM 2254 O O . PRO A 1 276 ? -21 11.18 2.832 1 84.38 276 PRO A O 1
ATOM 2257 N N . LEU A 1 277 ? -19.188 11.672 4 1 88.69 277 LEU A N 1
ATOM 2258 C CA . LEU A 1 277 ? -18.672 10.305 4.004 1 88.69 277 LEU A CA 1
ATOM 2259 C C . LEU A 1 277 ? -19.641 9.359 4.711 1 88.69 277 LEU A C 1
ATOM 2261 O O . LEU A 1 277 ? -20.172 9.695 5.77 1 88.69 277 LEU A O 1
ATOM 2265 N N . SER A 1 278 ? -19.828 8.227 4.145 1 90.81 278 SER A N 1
ATOM 2266 C CA . SER A 1 278 ? -20.781 7.266 4.703 1 90.81 278 SER A CA 1
ATOM 2267 C C . SER A 1 278 ? -20.281 6.715 6.035 1 90.81 278 SER A C 1
ATOM 2269 O O . SER A 1 278 ? -19.078 6.52 6.223 1 90.81 278 SER A O 1
ATOM 2271 N N . HIS A 1 279 ? -21.25 6.48 6.938 1 94.06 279 HIS A N 1
ATOM 2272 C CA . HIS A 1 279 ? -20.906 5.859 8.211 1 94.06 279 HIS A CA 1
ATOM 2273 C C . HIS A 1 279 ? -20.234 4.504 8.008 1 94.06 279 HIS A C 1
ATOM 2275 O O . HIS A 1 279 ? -19.281 4.168 8.703 1 94.06 279 HIS A O 1
ATOM 2281 N N . GLU A 1 280 ? -20.719 3.734 7.031 1 94.38 280 GLU A N 1
ATOM 2282 C CA . GLU A 1 280 ? -20.156 2.428 6.715 1 94.38 280 GLU A CA 1
ATOM 2283 C C . GLU A 1 280 ? -18.672 2.541 6.336 1 94.38 280 GLU A C 1
ATOM 2285 O O . GLU A 1 280 ? -17.844 1.744 6.785 1 94.38 280 GLU A O 1
ATOM 2290 N N . TRP A 1 281 ? -18.359 3.543 5.57 1 93.81 281 TRP A N 1
ATOM 2291 C CA . TRP A 1 281 ? -16.984 3.75 5.137 1 93.81 281 TRP A CA 1
ATOM 2292 C C . TRP A 1 281 ? -16.094 4.141 6.316 1 93.81 281 TRP A C 1
ATOM 2294 O O . TRP A 1 281 ? -14.961 3.672 6.43 1 93.81 281 TRP A O 1
ATOM 2304 N N . LYS A 1 282 ? -16.641 4.961 7.195 1 96.31 282 LYS A N 1
ATOM 2305 C CA . LYS A 1 282 ? -15.891 5.383 8.367 1 96.31 282 LYS A CA 1
ATOM 2306 C C . LYS A 1 282 ? -15.594 4.199 9.289 1 96.31 282 LYS A C 1
ATOM 2308 O O . LYS A 1 282 ? -14.508 4.113 9.875 1 96.31 282 LYS A O 1
ATOM 2313 N N . VAL A 1 283 ? -16.562 3.348 9.375 1 97.12 283 VAL A N 1
ATOM 2314 C CA . VAL A 1 283 ? -16.406 2.164 10.219 1 97.12 283 VAL A CA 1
ATOM 2315 C C . VAL A 1 283 ? -15.305 1.271 9.648 1 97.12 283 VAL A C 1
ATOM 2317 O O . VAL A 1 283 ? -14.414 0.831 10.375 1 97.12 283 VAL A O 1
ATOM 2320 N N . ILE A 1 284 ? -15.344 1.002 8.359 1 96.62 284 ILE A N 1
ATOM 2321 C CA . ILE A 1 284 ? -14.367 0.139 7.711 1 96.62 284 ILE A CA 1
ATOM 2322 C C . ILE A 1 284 ? -12.984 0.792 7.773 1 96.62 284 ILE A C 1
ATOM 2324 O O . ILE A 1 284 ? -11.992 0.129 8.078 1 96.62 284 ILE A O 1
ATOM 2328 N N . PHE A 1 285 ? -12.992 2.111 7.52 1 97.56 285 PHE A N 1
ATOM 2329 C CA . PHE A 1 285 ? -11.758 2.875 7.648 1 97.56 285 PHE A CA 1
ATOM 2330 C C . PHE A 1 285 ? -11.156 2.701 9.039 1 97.56 285 PHE A C 1
ATOM 2332 O O . PHE A 1 285 ? -9.977 2.375 9.18 1 97.56 285 PHE A O 1
ATOM 2339 N N . SER A 1 286 ? -11.953 2.9 10.039 1 98.38 286 SER A N 1
ATOM 2340 C CA . SER A 1 286 ? -11.508 2.842 11.43 1 98.38 286 SER A CA 1
ATOM 2341 C C . SER A 1 286 ? -11.016 1.443 11.789 1 98.38 286 SER A C 1
ATOM 2343 O O . SER A 1 286 ? -10 1.293 12.477 1 98.38 286 SER A O 1
ATOM 2345 N N . SER A 1 287 ? -11.734 0.465 11.344 1 98 287 SER A N 1
ATOM 2346 C CA . SER A 1 287 ? -11.375 -0.928 11.586 1 98 287 SER A CA 1
ATOM 2347 C C . SER A 1 287 ? -10.008 -1.258 11 1 98 287 SER A C 1
ATOM 2349 O O . SER A 1 287 ? -9.141 -1.79 11.703 1 98 287 SER A O 1
ATOM 2351 N N . LEU A 1 288 ? -9.781 -0.912 9.766 1 97.5 288 LEU A N 1
ATOM 2352 C CA . LEU A 1 288 ? -8.523 -1.203 9.086 1 97.5 288 LEU A CA 1
ATOM 2353 C C . LEU A 1 288 ? -7.379 -0.398 9.688 1 97.5 288 LEU A C 1
ATOM 2355 O O . LEU A 1 288 ? -6.297 -0.938 9.93 1 97.5 288 LEU A O 1
ATOM 2359 N N . TYR A 1 289 ? -7.66 0.901 9.93 1 98.38 289 TYR A N 1
ATOM 2360 C CA . TYR A 1 289 ? -6.652 1.775 10.516 1 98.38 289 TYR A CA 1
ATOM 2361 C C . TYR A 1 289 ? -6.191 1.247 11.867 1 98.38 289 TYR A C 1
ATOM 2363 O O . TYR A 1 289 ? -4.988 1.094 12.109 1 98.38 289 TYR A O 1
ATOM 2371 N N . LEU A 1 290 ? -7.133 0.938 12.703 1 98.5 290 LEU A N 1
ATOM 2372 C CA . LEU A 1 290 ? -6.809 0.508 14.062 1 98.5 290 LEU A CA 1
ATOM 2373 C C . LEU A 1 290 ? -6.141 -0.862 14.055 1 98.5 290 LEU A C 1
ATOM 2375 O O . LEU A 1 290 ? -5.219 -1.113 14.828 1 98.5 290 LEU A O 1
ATOM 2379 N N . SER A 1 291 ? -6.629 -1.79 13.172 1 97.75 291 SER A N 1
ATOM 2380 C CA . SER A 1 291 ? -6.012 -3.107 13.078 1 97.75 291 SER A CA 1
ATOM 2381 C C . SER A 1 291 ? -4.535 -3 12.703 1 97.75 291 SER A C 1
ATOM 2383 O O . SER A 1 291 ? -3.699 -3.725 13.242 1 97.75 291 SER A O 1
ATOM 2385 N N . GLU A 1 292 ? -4.262 -2.1 11.789 1 96.69 292 GLU A N 1
ATOM 2386 C CA . GLU A 1 292 ? -2.885 -1.891 11.352 1 96.69 292 GLU A CA 1
ATOM 2387 C C . GLU A 1 292 ? -2.055 -1.215 12.438 1 96.69 292 GLU A C 1
ATOM 2389 O O . GLU A 1 292 ? -0.943 -1.652 12.742 1 96.69 292 GLU A O 1
ATOM 2394 N N . LEU A 1 293 ? -2.588 -0.157 13.023 1 97.69 293 LEU A N 1
ATOM 2395 C CA . LEU A 1 293 ? -1.864 0.63 14.016 1 97.69 293 LEU A CA 1
ATOM 2396 C C . LEU A 1 293 ? -1.519 -0.218 15.234 1 97.69 293 LEU A C 1
ATOM 2398 O O . LEU A 1 293 ? -0.389 -0.173 15.727 1 97.69 293 LEU A O 1
ATOM 2402 N N . LEU A 1 294 ? -2.504 -1.002 15.688 1 97.12 294 LEU A N 1
ATOM 2403 C CA . LEU A 1 294 ? -2.373 -1.715 16.953 1 97.12 294 LEU A CA 1
ATOM 2404 C C . LEU A 1 294 ? -1.844 -3.127 16.719 1 97.12 294 LEU A C 1
ATOM 2406 O O . LEU A 1 294 ? -1.605 -3.865 17.688 1 97.12 294 LEU A O 1
ATOM 2410 N N . GLU A 1 295 ? -1.708 -3.555 15.477 1 94 295 GLU A N 1
ATOM 2411 C CA . GLU A 1 295 ? -1.236 -4.891 15.117 1 94 295 GLU A CA 1
ATOM 2412 C C . GLU A 1 295 ? -2.084 -5.973 15.773 1 94 295 GLU A C 1
ATOM 2414 O O . GLU A 1 295 ? -1.547 -6.91 16.375 1 94 295 GLU A O 1
ATOM 2419 N N . LYS A 1 296 ? -3.344 -5.746 15.734 1 95.62 296 LYS A N 1
ATOM 2420 C CA . LYS A 1 296 ? -4.352 -6.699 16.188 1 95.62 296 LYS A CA 1
ATOM 2421 C C . LYS A 1 296 ? -5.633 -6.582 15.375 1 95.62 296 LYS A C 1
ATOM 2423 O O . LYS A 1 296 ? -5.855 -5.574 14.703 1 95.62 296 LYS A O 1
ATOM 2428 N N . ASP A 1 297 ? -6.426 -7.605 15.484 1 94.69 297 ASP A N 1
ATOM 2429 C CA . ASP A 1 297 ? -7.648 -7.613 14.688 1 94.69 297 ASP A CA 1
ATOM 2430 C C . ASP A 1 297 ? -8.75 -6.812 15.375 1 94.69 297 ASP A C 1
ATOM 2432 O O . ASP A 1 297 ? -9.18 -7.152 16.484 1 94.69 297 ASP A O 1
ATOM 2436 N N . ILE A 1 298 ? -9.148 -5.734 14.742 1 96.88 298 ILE A N 1
ATOM 2437 C CA . ILE A 1 298 ? -10.305 -4.941 15.141 1 96.88 298 ILE A CA 1
ATOM 2438 C C . ILE A 1 298 ? -11.359 -4.984 14.039 1 96.88 298 ILE A C 1
ATOM 2440 O O . ILE A 1 298 ? -11.375 -4.125 13.148 1 96.88 298 ILE A O 1
ATOM 2444 N N . PRO A 1 299 ? -12.242 -5.941 14.117 1 94.31 299 PRO A N 1
ATOM 2445 C CA . PRO A 1 299 ? -13.25 -6.051 13.062 1 94.31 299 PRO A CA 1
ATOM 2446 C C . PRO A 1 299 ? -14.273 -4.918 13.102 1 94.31 299 PRO A C 1
ATOM 2448 O O . PRO A 1 299 ? -14.43 -4.262 14.133 1 94.31 299 PRO A O 1
ATOM 2451 N N . PRO A 1 300 ? -14.906 -4.664 11.945 1 94.31 300 PRO A N 1
ATOM 2452 C CA . PRO A 1 300 ? -15.953 -3.639 11.914 1 94.31 300 PRO A CA 1
ATOM 2453 C C . PRO A 1 300 ? -17.047 -3.895 12.945 1 94.31 300 PRO A C 1
ATOM 2455 O O . PRO A 1 300 ? -17.703 -2.953 13.398 1 94.31 300 PRO A O 1
ATOM 2458 N N . SER A 1 301 ? -17.188 -5.145 13.383 1 95.25 301 SER A N 1
ATOM 2459 C CA . SER A 1 301 ? -18.234 -5.516 14.328 1 95.25 301 SER A CA 1
ATOM 2460 C C . SER A 1 301 ? -17.859 -5.137 15.758 1 95.25 301 SER A C 1
ATOM 2462 O O . SER A 1 301 ? -18.688 -5.199 16.656 1 95.25 301 SER A O 1
ATOM 2464 N N . ASP A 1 302 ? -16.625 -4.777 15.992 1 96.38 302 ASP A N 1
ATOM 2465 C CA . ASP A 1 302 ? -16.234 -4.25 17.297 1 96.38 302 ASP A CA 1
ATOM 2466 C C . ASP A 1 302 ? -16.719 -2.812 17.469 1 96.38 302 ASP A C 1
ATOM 2468 O O . ASP A 1 302 ? -15.914 -1.875 17.453 1 96.38 302 ASP A O 1
ATOM 2472 N N . ILE A 1 303 ? -17.922 -2.656 17.766 1 96.19 303 ILE A N 1
ATOM 2473 C CA . ILE A 1 303 ? -18.641 -1.386 17.766 1 96.19 303 ILE A CA 1
ATOM 2474 C C . ILE A 1 303 ? -18.062 -0.467 18.828 1 96.19 303 ILE A C 1
ATOM 2476 O O . ILE A 1 303 ? -17.859 0.728 18.594 1 96.19 303 ILE A O 1
ATOM 2480 N N . GLN A 1 304 ? -17.781 -1.021 19.922 1 96.94 304 GLN A N 1
ATOM 2481 C CA . GLN A 1 304 ? -17.297 -0.224 21.047 1 96.94 304 GLN A CA 1
ATOM 2482 C C . GLN A 1 304 ? -15.977 0.462 20.719 1 96.94 304 GLN A C 1
ATOM 2484 O O . GLN A 1 304 ? -15.844 1.675 20.891 1 96.94 304 GLN A O 1
ATOM 2489 N N . THR A 1 305 ? -15.039 -0.317 20.25 1 97.56 305 THR A N 1
ATOM 2490 C CA . THR A 1 305 ? -13.727 0.224 19.922 1 97.56 305 THR A CA 1
ATOM 2491 C C . THR A 1 305 ? -13.828 1.233 18.781 1 97.56 305 THR A C 1
ATOM 2493 O O . THR A 1 305 ? -13.211 2.301 18.828 1 97.56 305 THR A O 1
ATOM 2496 N N . ILE A 1 306 ? -14.609 0.957 17.812 1 97.94 306 ILE A N 1
ATOM 2497 C CA . ILE A 1 306 ? -14.75 1.791 16.625 1 97.94 306 ILE A CA 1
ATOM 2498 C C . ILE A 1 306 ? -15.406 3.117 17 1 97.94 306 ILE A C 1
ATOM 2500 O O . ILE A 1 306 ? -14.977 4.18 16.562 1 97.94 306 ILE A O 1
ATOM 2504 N N . GLU A 1 307 ? -16.359 3.051 17.812 1 97 307 GLU A N 1
ATOM 2505 C CA . GLU A 1 307 ? -17.062 4.262 18.219 1 97 307 GLU A CA 1
ATOM 2506 C C . GLU A 1 307 ? -16.156 5.176 19.047 1 97 307 GLU A C 1
ATOM 2508 O O . GLU A 1 307 ? -16.203 6.402 18.906 1 97 307 GLU A O 1
ATOM 2513 N N . LYS A 1 308 ? -15.43 4.559 19.906 1 97.31 308 LYS A N 1
ATOM 2514 C CA . LYS A 1 308 ? -14.469 5.348 20.688 1 97.31 308 LYS A CA 1
ATOM 2515 C C . LYS A 1 308 ? -13.492 6.078 19.766 1 97.31 308 LYS A C 1
ATOM 2517 O O . LYS A 1 308 ? -13.18 7.246 20 1 97.31 308 LYS A O 1
ATOM 2522 N N . PHE A 1 309 ? -13.078 5.398 18.828 1 98.38 309 PHE A N 1
ATOM 2523 C CA . PHE A 1 309 ? -12.133 5.988 17.891 1 98.38 309 PHE A CA 1
ATOM 2524 C C . PHE A 1 309 ? -12.789 7.102 17.078 1 98.38 309 PHE A C 1
ATOM 2526 O O . PHE A 1 309 ? -12.195 8.164 16.891 1 98.38 309 PHE A O 1
ATOM 2533 N N . MET A 1 310 ? -13.961 6.891 16.594 1 97.38 310 MET A N 1
ATOM 2534 C CA . MET A 1 310 ? -14.68 7.891 15.82 1 97.38 310 MET A CA 1
ATOM 2535 C C . MET A 1 310 ? -14.969 9.133 16.656 1 97.38 310 MET A C 1
ATOM 2537 O O . MET A 1 310 ? -14.945 10.25 16.141 1 97.38 310 MET A O 1
ATOM 2541 N N . GLU A 1 311 ? -15.211 8.883 17.922 1 96.69 311 GLU A N 1
ATOM 2542 C CA . GLU A 1 311 ? -15.375 9.992 18.844 1 96.69 311 GLU A CA 1
ATOM 2543 C C . GLU A 1 311 ? -14.109 10.836 18.938 1 96.69 311 GLU A C 1
ATOM 2545 O O . GLU A 1 311 ? -14.172 12.062 18.953 1 96.69 311 GLU A O 1
ATOM 2550 N N . ALA A 1 312 ? -13.047 10.195 19.062 1 97.94 312 ALA A N 1
ATOM 2551 C CA . ALA A 1 312 ? -11.766 10.898 19.109 1 97.94 312 ALA A CA 1
ATOM 2552 C C . ALA A 1 312 ? -11.562 11.75 17.859 1 97.94 312 ALA A C 1
ATOM 2554 O O . ALA A 1 312 ? -11.094 12.891 17.953 1 97.94 312 ALA A O 1
ATOM 2555 N N . ILE A 1 313 ? -11.898 11.227 16.688 1 97.94 313 ILE A N 1
ATOM 2556 C CA . ILE A 1 313 ? -11.766 11.961 15.43 1 97.94 313 ILE A CA 1
ATOM 2557 C C . ILE A 1 313 ? -12.648 13.203 15.469 1 97.94 313 ILE A C 1
ATOM 2559 O O . ILE A 1 313 ? -12.234 14.281 15.039 1 97.94 313 ILE A O 1
ATOM 2563 N N . GLU A 1 314 ? -13.789 13.078 16.016 1 96.19 314 GLU A N 1
ATOM 2564 C CA . GLU A 1 314 ? -14.719 14.195 16.094 1 96.19 314 GLU A CA 1
ATOM 2565 C C . GLU A 1 314 ? -14.164 15.312 16.984 1 96.19 314 GLU A C 1
ATOM 2567 O O . GLU A 1 314 ? -14.266 16.484 16.641 1 96.19 314 GLU A O 1
ATOM 2572 N N . ILE A 1 315 ? -13.656 14.914 18.031 1 97.19 315 ILE A N 1
ATOM 2573 C CA . ILE A 1 315 ? -13.078 15.883 18.969 1 97.19 315 ILE A CA 1
ATOM 2574 C C . ILE A 1 315 ? -11.93 16.625 18.281 1 97.19 315 ILE A C 1
ATOM 2576 O O . ILE A 1 315 ? -11.867 17.859 18.312 1 97.19 315 ILE A O 1
ATOM 2580 N N . HIS A 1 316 ? -11.086 15.922 17.609 1 98.31 316 HIS A N 1
ATOM 2581 C CA . HIS A 1 316 ? -9.898 16.516 17.016 1 98.31 316 HIS A CA 1
ATOM 2582 C C . HIS A 1 316 ? -10.242 17.266 15.727 1 98.31 316 HIS A C 1
ATOM 2584 O O . HIS A 1 316 ? -9.43 18.047 15.227 1 98.31 316 HIS A O 1
ATOM 2590 N N . THR A 1 317 ? -11.438 17.016 15.172 1 98.06 317 THR A N 1
ATOM 2591 C CA . THR A 1 317 ? -11.914 17.828 14.055 1 98.06 317 THR A CA 1
ATOM 2592 C C . THR A 1 317 ? -11.984 19.297 14.453 1 98.06 317 THR A C 1
ATOM 2594 O O . THR A 1 317 ? -11.586 20.172 13.688 1 98.06 317 THR A O 1
ATOM 2597 N N . LEU A 1 318 ? -12.469 19.547 15.68 1 98.06 318 LEU A N 1
ATOM 2598 C CA . LEU A 1 318 ? -12.484 20.922 16.188 1 98.06 318 LEU A CA 1
ATOM 2599 C C . LEU A 1 318 ? -11.07 21.484 16.281 1 98.06 318 LEU A C 1
ATOM 2601 O O . LEU A 1 318 ? -10.812 22.594 15.812 1 98.06 318 LEU A O 1
ATOM 2605 N N . GLY A 1 319 ? -10.195 20.688 16.875 1 97.88 319 GLY A N 1
ATOM 2606 C CA . GLY A 1 319 ? -8.805 21.109 16.969 1 97.88 319 GLY A CA 1
ATOM 2607 C C . GLY A 1 319 ? -8.18 21.391 15.625 1 97.88 319 GLY A C 1
ATOM 2608 O O . GLY A 1 319 ? -7.414 22.344 15.477 1 97.88 319 GLY A O 1
ATOM 2609 N N . ASN A 1 320 ? -8.484 20.547 14.656 1 98.06 320 ASN A N 1
ATOM 2610 C CA . ASN A 1 320 ? -7.953 20.688 13.305 1 98.06 320 ASN A CA 1
ATOM 2611 C C . ASN A 1 320 ? -8.391 22.016 12.672 1 98.06 320 ASN A C 1
ATOM 2613 O O . ASN A 1 320 ? -7.566 22.734 12.109 1 98.06 320 ASN A O 1
ATOM 2617 N N . TYR A 1 321 ? -9.695 22.375 12.789 1 97.69 321 TYR A N 1
ATOM 2618 C CA . TYR A 1 321 ? -10.195 23.641 12.242 1 97.69 321 TYR A CA 1
ATOM 2619 C C . TYR A 1 321 ? -9.508 24.828 12.891 1 97.69 321 TYR A C 1
ATOM 2621 O O . TYR A 1 321 ? -9.086 25.766 12.195 1 97.69 321 TYR A O 1
ATOM 2629 N N . ILE A 1 322 ? -9.359 24.75 14.195 1 97.81 322 ILE A N 1
ATOM 2630 C CA . ILE A 1 322 ? -8.75 25.844 14.93 1 97.81 322 ILE A CA 1
ATOM 2631 C C . ILE A 1 322 ? -7.289 26.016 14.508 1 97.81 322 ILE A C 1
ATOM 2633 O O . ILE A 1 322 ? -6.84 27.125 14.227 1 97.81 322 ILE A O 1
ATOM 2637 N N . TYR A 1 323 ? -6.598 24.922 14.43 1 97.62 323 TYR A N 1
ATOM 2638 C CA . TYR A 1 323 ? -5.188 24.922 14.055 1 97.62 323 TYR A CA 1
ATOM 2639 C C . TYR A 1 323 ? -4.988 25.578 12.695 1 97.62 323 TYR A C 1
ATOM 2641 O O . TYR A 1 323 ? -4.16 26.469 12.539 1 97.62 323 TYR A O 1
ATOM 2649 N N . TRP A 1 324 ? -5.684 25.156 11.711 1 95.69 324 TRP A N 1
ATOM 2650 C CA . TRP A 1 324 ? -5.484 25.641 10.352 1 95.69 324 TRP A CA 1
ATOM 2651 C C . TRP A 1 324 ? -5.984 27.078 10.203 1 95.69 324 TRP A C 1
ATOM 2653 O O . TRP A 1 324 ? -5.457 27.844 9.391 1 95.69 324 TRP A O 1
ATOM 2663 N N . MET A 1 325 ? -6.973 27.469 11.016 1 95.19 325 MET A N 1
ATOM 2664 C CA . MET A 1 325 ? -7.379 28.875 11.047 1 95.19 325 MET A CA 1
ATOM 2665 C C . MET A 1 325 ? -6.254 29.75 11.57 1 95.19 325 MET A C 1
ATOM 2667 O O . MET A 1 325 ? -5.926 30.781 10.969 1 95.19 325 MET A O 1
ATOM 2671 N N . PHE A 1 326 ? -5.723 29.328 12.719 1 95.44 326 PHE A N 1
ATOM 2672 C CA . PHE A 1 326 ? -4.633 30.094 13.312 1 95.44 326 PHE A CA 1
ATOM 2673 C C . PHE A 1 326 ? -3.463 30.219 12.344 1 95.44 326 PHE A C 1
ATOM 2675 O O . PHE A 1 326 ? -2.889 31.297 12.18 1 95.44 326 PHE A O 1
ATOM 2682 N N . ARG A 1 327 ? -3.102 29.141 11.703 1 92.19 327 ARG A N 1
ATOM 2683 C CA . ARG A 1 327 ? -1.995 29.156 10.75 1 92.19 327 ARG A CA 1
ATOM 2684 C C . ARG A 1 327 ? -2.24 30.172 9.641 1 92.19 327 ARG A C 1
ATOM 2686 O O . ARG A 1 327 ? -1.356 30.969 9.312 1 92.19 327 ARG A O 1
ATOM 2693 N N . ARG A 1 328 ? -3.408 30.156 9.062 1 89.62 328 ARG A N 1
ATOM 2694 C CA . ARG A 1 328 ? -3.744 31.078 7.973 1 89.62 328 ARG A CA 1
ATOM 2695 C C . ARG A 1 328 ? -3.746 32.531 8.453 1 89.62 328 ARG A C 1
ATOM 2697 O O . ARG A 1 328 ? -3.307 33.438 7.734 1 89.62 328 ARG A O 1
ATOM 2704 N N . ILE A 1 329 ? -4.246 32.719 9.641 1 91.25 329 ILE A N 1
ATOM 2705 C CA . ILE A 1 329 ? -4.281 34.062 10.203 1 91.25 329 ILE A CA 1
ATOM 2706 C C . ILE A 1 329 ? -2.857 34.594 10.383 1 91.25 329 ILE A C 1
ATOM 2708 O O . ILE A 1 329 ? -2.551 35.719 9.992 1 91.25 329 ILE A O 1
ATOM 2712 N N . VAL A 1 330 ? -2.047 33.75 10.938 1 89.62 330 VAL A N 1
ATOM 2713 C CA . VAL A 1 330 ? -0.666 34.156 11.195 1 89.62 330 VAL A CA 1
ATOM 2714 C C . VAL A 1 330 ? 0.039 34.438 9.875 1 89.62 330 VAL A C 1
ATOM 2716 O O . VAL A 1 330 ? 0.785 35.438 9.766 1 89.62 330 VAL A O 1
ATOM 2719 N N . ILE A 1 331 ? -0.209 33.594 8.891 1 84.12 331 ILE A N 1
ATOM 2720 C CA . ILE A 1 331 ? 0.377 33.844 7.57 1 84.12 331 ILE A CA 1
ATOM 2721 C C . ILE A 1 331 ? -0.139 35.156 7.004 1 84.12 331 ILE A C 1
ATOM 2723 O O . ILE A 1 331 ? 0.629 35.938 6.445 1 84.12 331 ILE A O 1
ATOM 2727 N N . LEU A 1 332 ? -1.364 35.438 7.168 1 83.62 332 LEU A N 1
ATOM 2728 C CA . LEU A 1 332 ? -2.008 36.656 6.641 1 83.62 332 LEU A CA 1
ATOM 2729 C C . LEU A 1 332 ? -1.431 37.906 7.289 1 83.62 332 LEU A C 1
ATOM 2731 O O . LEU A 1 332 ? -1.194 38.906 6.609 1 83.62 332 LEU A O 1
ATOM 2735 N N . VAL A 1 333 ? -1.175 37.875 8.516 1 85.06 333 VAL A N 1
ATOM 2736 C CA . VAL A 1 333 ? -0.791 39.094 9.227 1 85.06 333 VAL A CA 1
ATOM 2737 C C . VAL A 1 333 ? 0.727 39.25 9.188 1 85.06 333 VAL A C 1
ATOM 2739 O O . VAL A 1 333 ? 1.239 40.344 9.344 1 85.06 333 VAL A O 1
ATOM 2742 N N . SER A 1 334 ? 1.434 38.125 8.992 1 78 334 SER A N 1
ATOM 2743 C CA . SER A 1 334 ? 2.893 38.188 9.023 1 78 334 SER A CA 1
ATOM 2744 C C . SER A 1 334 ? 3.469 38.312 7.621 1 78 334 SER A C 1
ATOM 2746 O O . SER A 1 334 ? 4.645 38.625 7.453 1 78 334 SER A O 1
ATOM 2748 N N . SER A 1 335 ? 2.795 37.844 6.676 1 69.5 335 SER A N 1
ATOM 2749 C CA . SER A 1 335 ? 3.371 37.812 5.336 1 69.5 335 SER A CA 1
ATOM 2750 C C . SER A 1 335 ? 2.982 39.031 4.535 1 69.5 335 SER A C 1
ATOM 2752 O O . SER A 1 335 ? 1.947 39.656 4.793 1 69.5 335 SER A O 1
ATOM 2754 N N . GLU A 1 336 ? 3.875 39.469 3.752 1 60.25 336 GLU A N 1
ATOM 2755 C CA . GLU A 1 336 ? 3.643 40.594 2.822 1 60.25 336 GLU A CA 1
ATOM 2756 C C . GLU A 1 336 ? 2.879 40.125 1.589 1 60.25 336 GLU A C 1
ATOM 2758 O O . GLU A 1 336 ? 2.602 40.906 0.685 1 60.25 336 GLU A O 1
ATOM 2763 N N . PHE A 1 337 ? 2.555 38.938 1.684 1 54.41 337 PHE A N 1
ATOM 2764 C CA . PHE A 1 337 ? 1.977 38.375 0.464 1 54.41 337 PHE A CA 1
ATOM 2765 C C . PHE A 1 337 ? 0.563 38.906 0.249 1 54.41 337 PHE A C 1
ATOM 2767 O O . PHE A 1 337 ? -0.178 39.125 1.211 1 54.41 337 PHE A O 1
ATOM 2774 N N . GLU A 1 338 ? 0.417 39.594 -0.839 1 52.28 338 GLU A N 1
ATOM 2775 C CA . GLU A 1 338 ? -0.94 39.938 -1.242 1 52.28 338 GLU A CA 1
ATOM 2776 C C . GLU A 1 338 ? -1.893 38.75 -1.076 1 52.28 338 GLU A C 1
ATOM 2778 O O . GLU A 1 338 ? -1.671 37.688 -1.65 1 52.28 338 GLU A O 1
ATOM 2783 N N . VAL A 1 339 ? -2.338 38.688 0.045 1 53.78 339 VAL A N 1
ATOM 2784 C CA . VAL A 1 339 ? -3.271 37.656 0.466 1 53.78 339 VAL A CA 1
ATOM 2785 C C . VAL A 1 339 ? -4.348 37.469 -0.602 1 53.78 339 VAL A C 1
ATOM 2787 O O . VAL A 1 339 ? -5.066 38.406 -0.943 1 53.78 339 VAL A O 1
ATOM 2790 N N . TYR A 1 340 ? -4.172 36.438 -1.42 1 55.81 340 TYR A N 1
ATOM 2791 C CA . TYR A 1 340 ? -5.156 36.094 -2.445 1 55.81 340 TYR A CA 1
ATOM 2792 C C . TYR A 1 340 ? -6.527 35.844 -1.824 1 55.81 340 TYR A C 1
ATOM 2794 O O . TYR A 1 340 ? -6.621 35.406 -0.678 1 55.81 340 TYR A O 1
ATOM 2802 N N . GLY A 1 341 ? -7.523 36.531 -2.279 1 58.84 341 GLY A N 1
ATOM 2803 C CA . GLY A 1 341 ? -8.938 36.312 -1.993 1 58.84 341 GLY A CA 1
ATOM 2804 C C . GLY A 1 341 ? -9.25 34.906 -1.536 1 58.84 341 GLY A C 1
ATOM 2805 O O . GLY A 1 341 ? -10.031 34.719 -0.607 1 58.84 341 GLY A O 1
ATOM 2806 N N . GLY A 1 342 ? -8.438 34.062 -1.841 1 69.25 342 GLY A N 1
ATOM 2807 C CA . GLY A 1 342 ? -8.68 32.656 -1.51 1 69.25 342 GLY A CA 1
ATOM 2808 C C . GLY A 1 342 ? -8.297 32.312 -0.085 1 69.25 342 GLY A C 1
ATOM 2809 O O . GLY A 1 342 ? -8.914 31.438 0.535 1 69.25 342 GLY A O 1
ATOM 2810 N N . PHE A 1 343 ? -7.418 33.062 0.463 1 74.06 343 PHE A N 1
ATOM 2811 C CA . PHE A 1 343 ? -6.949 32.781 1.814 1 74.06 343 PHE A CA 1
ATOM 2812 C C . PHE A 1 343 ? -8 33.156 2.846 1 74.06 343 PHE A C 1
ATOM 2814 O O . PHE A 1 343 ? -8.305 32.406 3.758 1 74.06 343 PHE A O 1
ATOM 2821 N N . ILE A 1 344 ? -8.586 34.375 2.697 1 79.06 344 ILE A N 1
ATOM 2822 C CA . ILE A 1 344 ? -9.609 34.875 3.617 1 79.06 344 ILE A CA 1
ATOM 2823 C C . ILE A 1 344 ? -10.844 33.969 3.539 1 79.06 344 ILE A C 1
ATOM 2825 O O . ILE A 1 344 ? -11.469 33.656 4.562 1 79.06 344 ILE A O 1
ATOM 2829 N N . LYS A 1 345 ? -11.141 33.594 2.342 1 84.06 345 LYS A N 1
ATOM 2830 C CA . LYS A 1 345 ? -12.281 32.688 2.16 1 84.06 345 LYS A CA 1
ATOM 2831 C C . LYS A 1 345 ? -12.055 31.359 2.865 1 84.06 345 LYS A C 1
ATOM 2833 O O . LYS A 1 345 ? -12.992 30.766 3.391 1 84.06 345 LYS A O 1
ATOM 2838 N N . GLY A 1 346 ? -10.82 30.969 2.865 1 87.38 346 GLY A N 1
ATOM 2839 C CA . GLY A 1 346 ? -10.469 29.75 3.578 1 87.38 346 GLY A CA 1
ATOM 2840 C C . GLY A 1 346 ? -10.648 29.875 5.082 1 87.38 346 GLY A C 1
ATOM 2841 O O . GLY A 1 346 ? -11.141 28.938 5.727 1 87.38 346 GLY A O 1
ATOM 2842 N N . ILE A 1 347 ? -10.32 31.016 5.574 1 91.19 347 ILE A N 1
ATOM 2843 C CA . ILE A 1 347 ? -10.477 31.25 7.004 1 91.19 347 ILE A CA 1
ATOM 2844 C C . ILE A 1 347 ? -11.961 31.281 7.359 1 91.19 347 ILE A C 1
ATOM 2846 O O . ILE A 1 347 ? -12.375 30.688 8.367 1 91.19 347 ILE A O 1
ATOM 2850 N N . GLN A 1 348 ? -12.711 31.906 6.531 1 91 348 GLN A N 1
ATOM 2851 C CA . GLN A 1 348 ? -14.148 32 6.773 1 91 348 GLN A CA 1
ATOM 2852 C C . GLN A 1 348 ? -14.812 30.641 6.73 1 91 348 GLN A C 1
ATOM 2854 O O . GLN A 1 348 ? -15.719 30.359 7.516 1 91 348 GLN A O 1
ATOM 2859 N N . LEU A 1 349 ? -14.375 29.875 5.797 1 92.19 349 LEU A N 1
ATOM 2860 C CA . LEU A 1 349 ? -14.898 28.516 5.711 1 92.19 349 LEU A CA 1
ATOM 2861 C C . LEU A 1 349 ? -14.594 27.734 6.98 1 92.19 349 LEU A C 1
ATOM 2863 O O . LEU A 1 349 ? -15.477 27.094 7.551 1 92.19 349 LEU A O 1
ATOM 2867 N N . LEU A 1 350 ? -13.383 27.781 7.43 1 95.31 350 LEU A N 1
ATOM 2868 C CA . LEU A 1 350 ? -12.977 27.078 8.633 1 95.31 350 LEU A CA 1
ATOM 2869 C C . LEU A 1 350 ? -13.734 27.594 9.852 1 95.31 350 LEU A C 1
ATOM 2871 O O . LEU A 1 350 ? -14.07 26.828 10.75 1 95.31 350 LEU A O 1
ATOM 2875 N N . ASP A 1 351 ? -13.969 28.844 9.859 1 96.31 351 ASP A N 1
ATOM 2876 C CA . ASP A 1 351 ? -14.719 29.438 10.953 1 96.31 351 ASP A CA 1
ATOM 2877 C C . ASP A 1 351 ? -16.141 28.906 11 1 96.31 351 ASP A C 1
ATOM 2879 O O . ASP A 1 351 ? -16.656 28.578 12.078 1 96.31 351 ASP A O 1
ATOM 2883 N N . ARG A 1 352 ? -16.766 28.875 9.859 1 95.19 352 ARG A N 1
ATOM 2884 C CA . ARG A 1 352 ? -18.094 28.312 9.781 1 95.19 352 ARG A CA 1
ATOM 2885 C C . ARG A 1 352 ? -18.109 26.859 10.273 1 95.19 352 ARG A C 1
ATOM 2887 O O . ARG A 1 352 ? -18.969 26.484 11.07 1 95.19 352 ARG A O 1
ATOM 2894 N N . LEU A 1 353 ? -17.172 26.094 9.789 1 95.81 353 LEU A N 1
ATOM 2895 C CA . LEU A 1 353 ? -17.094 24.688 10.141 1 95.81 353 LEU A CA 1
ATOM 2896 C C . LEU A 1 353 ? -16.797 24.5 11.625 1 95.81 353 LEU A C 1
ATOM 2898 O O . LEU A 1 353 ? -17.344 23.594 12.258 1 95.81 353 LEU A O 1
ATOM 2902 N N . ARG A 1 354 ? -15.953 25.359 12.133 1 97.44 354 ARG A N 1
ATOM 2903 C CA . ARG A 1 354 ? -15.648 25.344 13.562 1 97.44 354 ARG A CA 1
ATOM 2904 C C . ARG A 1 354 ? -16.906 25.547 14.398 1 97.44 354 ARG A C 1
ATOM 2906 O O . ARG A 1 354 ? -17.156 24.812 15.359 1 97.44 354 ARG A O 1
ATOM 2913 N N . ARG A 1 355 ? -17.75 26.484 14.07 1 97.12 355 ARG A N 1
ATOM 2914 C CA . ARG A 1 355 ? -18.984 26.766 14.789 1 97.12 355 ARG A CA 1
ATOM 2915 C C . ARG A 1 355 ? -19.953 25.594 14.711 1 97.12 355 ARG A C 1
ATOM 2917 O O . ARG A 1 355 ? -20.562 25.219 15.711 1 97.12 355 ARG A O 1
ATOM 2924 N N . GLU A 1 356 ? -20.016 25.047 13.516 1 95.75 356 GLU A N 1
ATOM 2925 C CA . GLU A 1 356 ? -20.859 23.859 13.344 1 95.75 356 GLU A CA 1
ATOM 2926 C C . GLU A 1 356 ? -20.375 22.703 14.203 1 95.75 356 GLU A C 1
ATOM 2928 O O . GLU A 1 356 ? -21.188 21.984 14.797 1 95.75 356 GLU A O 1
ATOM 2933 N N . GLN A 1 357 ? -19.094 22.531 14.203 1 96.94 357 GLN A N 1
ATOM 2934 C CA . GLN A 1 357 ? -18.516 21.438 14.969 1 96.94 357 GLN A CA 1
ATOM 2935 C C . GLN A 1 357 ? -18.75 21.625 16.469 1 96.94 357 GLN A C 1
ATOM 2937 O O . GLN A 1 357 ? -18.984 20.656 17.188 1 96.94 357 GLN A O 1
ATOM 2942 N N . ILE A 1 358 ? -18.656 22.859 16.984 1 97.19 358 ILE A N 1
ATOM 2943 C CA . ILE A 1 358 ? -18.969 23.156 18.375 1 97.19 358 ILE A CA 1
ATOM 2944 C C . ILE A 1 358 ? -20.406 22.75 18.688 1 97.19 358 ILE A C 1
ATOM 2946 O O . ILE A 1 358 ? -20.656 22.109 19.703 1 97.19 358 ILE A O 1
ATOM 2950 N N . GLY A 1 359 ? -21.297 23.109 17.766 1 96.38 359 GLY A N 1
ATOM 2951 C CA . GLY A 1 359 ? -22.688 22.703 17.938 1 96.38 359 GLY A CA 1
ATOM 2952 C C . GLY A 1 359 ? -22.859 21.203 18.047 1 96.38 359 GLY A C 1
ATOM 2953 O O . GLY A 1 359 ? -23.609 20.719 18.891 1 96.38 359 GLY A O 1
ATOM 2954 N N . LYS A 1 360 ? -22.203 20.469 17.234 1 95.69 360 LYS A N 1
ATOM 2955 C CA . LYS A 1 360 ? -22.281 19.016 17.234 1 95.69 360 LYS A CA 1
ATOM 2956 C C . LYS A 1 360 ? -21.75 18.438 18.547 1 95.69 360 LYS A C 1
ATOM 2958 O O . LYS A 1 360 ? -22.328 17.484 19.094 1 95.69 360 LYS A O 1
ATOM 2963 N N . LEU A 1 361 ? -20.672 18.953 19.047 1 96.56 361 LEU A N 1
ATOM 2964 C CA . LEU A 1 361 ? -20.062 18.453 20.281 1 96.56 361 LEU A CA 1
ATOM 2965 C C . LEU A 1 361 ? -20.938 18.766 21.484 1 96.56 361 LEU A C 1
ATOM 2967 O O . LEU A 1 361 ? -20.969 18 22.453 1 96.56 361 LEU A O 1
ATOM 2971 N N . VAL A 1 362 ? -21.609 19.875 21.406 1 95.69 362 VAL A N 1
ATOM 2972 C CA . VAL A 1 362 ? -22.562 20.219 22.469 1 95.69 362 VAL A CA 1
ATOM 2973 C C . VAL A 1 362 ? -23.734 19.25 22.438 1 95.69 362 VAL A C 1
ATOM 2975 O O . VAL A 1 362 ? -24.141 18.734 23.484 1 95.69 362 VAL A O 1
ATOM 2978 N N . GLU A 1 363 ? -24.266 18.984 21.297 1 95.12 363 GLU A N 1
ATOM 2979 C CA . GLU A 1 363 ? -25.391 18.062 21.141 1 95.12 363 GLU A CA 1
ATOM 2980 C C . GLU A 1 363 ? -25.047 16.672 21.641 1 95.12 363 GLU A C 1
ATOM 2982 O O . GLU A 1 363 ? -25.906 15.969 22.203 1 95.12 363 GLU A O 1
ATOM 2987 N N . LYS A 1 364 ? -23.844 16.312 21.516 1 93.62 364 LYS A N 1
ATOM 2988 C CA . LYS A 1 364 ? -23.406 14.977 21.906 1 93.62 364 LYS A CA 1
ATOM 2989 C C . LYS A 1 364 ? -22.969 14.953 23.375 1 93.62 364 LYS A C 1
ATOM 2991 O O . LYS A 1 364 ? -22.562 13.906 23.891 1 93.62 364 LYS A O 1
ATOM 2996 N N . GLY A 1 365 ? -22.859 16.078 24.047 1 91.88 365 GLY A N 1
ATOM 2997 C CA . GLY A 1 365 ? -22.609 16.156 25.469 1 91.88 365 GLY A CA 1
ATOM 2998 C C . GLY A 1 365 ? -21.141 16.297 25.812 1 91.88 365 GLY A C 1
ATOM 2999 O O . GLY A 1 365 ? -20.734 16.141 26.969 1 91.88 365 GLY A O 1
ATOM 3000 N N . PHE A 1 366 ? -20.328 16.578 24.797 1 91.69 366 PHE A N 1
ATOM 3001 C CA . PHE A 1 366 ? -18.891 16.719 25.047 1 91.69 366 PHE A CA 1
ATOM 3002 C C . PHE A 1 366 ? -18.578 18.109 25.594 1 91.69 366 PHE A C 1
ATOM 3004 O O . PHE A 1 366 ? -17.625 18.281 26.359 1 91.69 366 PHE A O 1
ATOM 3011 N N . LEU A 1 367 ? -19.375 19.078 25.078 1 90.62 367 LEU A N 1
ATOM 3012 C CA . LEU A 1 367 ? -19.172 20.469 25.469 1 90.62 367 LEU A CA 1
ATOM 3013 C C . LEU A 1 367 ? -20.453 21.047 26.078 1 90.62 367 LEU A C 1
ATOM 3015 O O . LEU A 1 367 ? -21.562 20.594 25.734 1 90.62 367 LEU A O 1
ATOM 3019 N N . GLN A 1 368 ? -20.172 21.984 26.922 1 83.25 368 GLN A N 1
ATOM 3020 C CA . GLN A 1 368 ? -21.297 22.734 27.453 1 83.25 368 GLN A CA 1
ATOM 3021 C C . GLN A 1 368 ? -21.641 23.922 26.562 1 83.25 368 GLN A C 1
ATOM 3023 O O . GLN A 1 368 ? -20.766 24.469 25.891 1 83.25 368 GLN A O 1
ATOM 3028 N N . LYS A 1 369 ? -23 24.344 26.578 1 73.38 369 LYS A N 1
ATOM 3029 C CA . LYS A 1 369 ? -23.438 25.484 25.797 1 73.38 369 LYS A CA 1
ATOM 3030 C C . LYS A 1 369 ? -22.797 26.781 26.297 1 73.38 369 LYS A C 1
ATOM 3032 O O . LYS A 1 369 ? -22.656 26.969 27.5 1 73.38 369 LYS A O 1
ATOM 3037 N N . MET B 1 1 ? 6.23 -12.781 36.344 1 20.31 1 MET B N 1
ATOM 3038 C CA . MET B 1 1 ? 7.469 -12.789 35.562 1 20.31 1 MET B CA 1
ATOM 3039 C C . MET B 1 1 ? 7.176 -12.953 34.062 1 20.31 1 MET B C 1
ATOM 3041 O O . MET B 1 1 ? 6.867 -14.055 33.625 1 20.31 1 MET B O 1
ATOM 3045 N N . ALA B 1 2 ? 6.469 -12.07 33.5 1 23.5 2 ALA B N 1
ATOM 3046 C CA . ALA B 1 2 ? 5.906 -12.156 32.156 1 23.5 2 ALA B CA 1
ATOM 3047 C C . ALA B 1 2 ? 6.996 -12.406 31.109 1 23.5 2 ALA B C 1
ATOM 3049 O O . ALA B 1 2 ? 8.023 -11.727 31.094 1 23.5 2 ALA B O 1
ATOM 3050 N N . SER B 1 3 ? 7.156 -13.703 30.734 1 24.97 3 SER B N 1
ATOM 3051 C CA . SER B 1 3 ? 8.148 -14.234 29.812 1 24.97 3 SER B CA 1
ATOM 3052 C C . SER B 1 3 ? 8.312 -13.328 28.594 1 24.97 3 SER B C 1
ATOM 3054 O O . SER B 1 3 ? 7.344 -12.727 28.125 1 24.97 3 SER B O 1
ATOM 3056 N N . GLN B 1 4 ? 9.391 -12.648 28.438 1 26.28 4 GLN B N 1
ATOM 3057 C CA . GLN B 1 4 ? 9.883 -11.734 27.422 1 26.28 4 GLN B CA 1
ATOM 3058 C C . GLN B 1 4 ? 9.656 -12.297 26.016 1 26.28 4 GLN B C 1
ATOM 3060 O O . GLN B 1 4 ? 10.25 -13.312 25.656 1 26.28 4 GLN B O 1
ATOM 3065 N N . GLY B 1 5 ? 8.398 -12.469 25.625 1 26.06 5 GLY B N 1
ATOM 3066 C CA . GLY B 1 5 ? 7.961 -13.031 24.359 1 26.06 5 GLY B CA 1
ATOM 3067 C C . GLY B 1 5 ? 8.859 -12.656 23.203 1 26.06 5 GLY B C 1
ATOM 3068 O O . GLY B 1 5 ? 9.008 -11.477 22.875 1 26.06 5 GLY B O 1
ATOM 3069 N N . GLY B 1 6 ? 9.938 -13.43 23 1 30.61 6 GLY B N 1
ATOM 3070 C CA . GLY B 1 6 ? 10.984 -13.352 22 1 30.61 6 GLY B CA 1
ATOM 3071 C C . GLY B 1 6 ? 10.461 -13.086 20.609 1 30.61 6 GLY B C 1
ATOM 3072 O O . GLY B 1 6 ? 9.328 -13.453 20.281 1 30.61 6 GLY B O 1
ATOM 3073 N N . THR B 1 7 ? 10.789 -12.023 20.078 1 31.81 7 THR B N 1
ATOM 3074 C CA . THR B 1 7 ? 10.508 -11.688 18.688 1 31.81 7 THR B CA 1
ATOM 3075 C C . THR B 1 7 ? 10.766 -12.891 17.781 1 31.81 7 THR B C 1
ATOM 3077 O O . THR B 1 7 ? 11.844 -13.492 17.828 1 31.81 7 THR B O 1
ATOM 3080 N N . PRO B 1 8 ? 9.742 -13.664 17.531 1 31.23 8 PRO B N 1
ATOM 3081 C CA . PRO B 1 8 ? 10.062 -14.805 16.672 1 31.23 8 PRO B CA 1
ATOM 3082 C C . PRO B 1 8 ? 11.133 -14.477 15.633 1 31.23 8 PRO B C 1
ATOM 3084 O O . PRO B 1 8 ? 11.094 -13.406 15.016 1 31.23 8 PRO B O 1
ATOM 3087 N N . LYS B 1 9 ? 12.289 -15.008 15.789 1 36.09 9 LYS B N 1
ATOM 3088 C CA . LYS B 1 9 ? 13.453 -14.883 14.914 1 36.09 9 LYS B CA 1
ATOM 3089 C C . LYS B 1 9 ? 13.078 -15.18 13.461 1 36.09 9 LYS B C 1
ATOM 3091 O O . LYS B 1 9 ? 12.5 -16.219 13.164 1 36.09 9 LYS B O 1
ATOM 3096 N N . VAL B 1 10 ? 12.992 -14.242 12.609 1 40.41 10 VAL B N 1
ATOM 3097 C CA . VAL B 1 10 ? 12.867 -14.328 11.156 1 40.41 10 VAL B CA 1
ATOM 3098 C C . VAL B 1 10 ? 13.82 -15.391 10.617 1 40.41 10 VAL B C 1
ATOM 3100 O O . VAL B 1 10 ? 15.031 -15.328 10.844 1 40.41 10 VAL B O 1
ATOM 3103 N N . VAL B 1 11 ? 13.32 -16.578 10.375 1 43.78 11 VAL B N 1
ATOM 3104 C CA . VAL B 1 11 ? 14.141 -17.609 9.742 1 43.78 11 VAL B CA 1
ATOM 3105 C C . VAL B 1 11 ? 14.852 -17.016 8.523 1 43.78 11 VAL B C 1
ATOM 3107 O O . VAL B 1 11 ? 14.211 -16.469 7.621 1 43.78 11 VAL B O 1
ATOM 3110 N N . ASP B 1 12 ? 16.125 -16.812 8.625 1 52.22 12 ASP B N 1
ATOM 3111 C CA . ASP B 1 12 ? 16.984 -16.406 7.512 1 52.22 12 ASP B CA 1
ATOM 3112 C C . ASP B 1 12 ? 17.109 -17.516 6.473 1 52.22 12 ASP B C 1
ATOM 3114 O O . ASP B 1 12 ? 17.656 -18.578 6.762 1 52.22 12 ASP B O 1
ATOM 3118 N N . TYR B 1 13 ? 16.312 -17.453 5.402 1 61.19 13 TYR B N 1
ATOM 3119 C CA . TYR B 1 13 ? 16.312 -18.453 4.336 1 61.19 13 TYR B CA 1
ATOM 3120 C C . TYR B 1 13 ? 17.547 -18.312 3.451 1 61.19 13 TYR B C 1
ATOM 3122 O O . TYR B 1 13 ? 17.719 -19.078 2.498 1 61.19 13 TYR B O 1
ATOM 3130 N N . PHE B 1 14 ? 18.391 -17.438 3.836 1 64.81 14 PHE B N 1
ATOM 3131 C CA . PHE B 1 14 ? 19.609 -17.297 3.049 1 64.81 14 PHE B CA 1
ATOM 3132 C C . PHE B 1 14 ? 20.812 -17.891 3.785 1 64.81 14 PHE B C 1
ATOM 3134 O O . PHE B 1 14 ? 20.969 -17.688 4.988 1 64.81 14 PHE B O 1
ATOM 3141 N N . VAL B 1 15 ? 21.562 -18.766 3.08 1 72 15 VAL B N 1
ATOM 3142 C CA . VAL B 1 15 ? 22.734 -19.406 3.658 1 72 15 VAL B CA 1
ATOM 3143 C C . VAL B 1 15 ? 24 -18.984 2.914 1 72 15 VAL B C 1
ATOM 3145 O O . VAL B 1 15 ? 23.922 -18.531 1.765 1 72 15 VAL B O 1
ATOM 3148 N N . ASP B 1 16 ? 25.094 -19.078 3.539 1 75.62 16 ASP B N 1
ATOM 3149 C CA . ASP B 1 16 ? 26.375 -18.734 2.93 1 75.62 16 ASP B CA 1
ATOM 3150 C C . ASP B 1 16 ? 26.734 -19.719 1.82 1 75.62 16 ASP B C 1
ATOM 3152 O O . ASP B 1 16 ? 26.391 -20.891 1.896 1 75.62 16 ASP B O 1
ATOM 3156 N N . VAL B 1 17 ? 27.375 -19.109 0.799 1 79.31 17 VAL B N 1
ATOM 3157 C CA . VAL B 1 17 ? 27.797 -19.922 -0.341 1 79.31 17 VAL B CA 1
ATOM 3158 C C . VAL B 1 17 ? 29.297 -20.188 -0.251 1 79.31 17 VAL B C 1
ATOM 3160 O O . VAL B 1 17 ? 30.094 -19.266 -0.036 1 79.31 17 VAL B O 1
ATOM 3163 N N . ASN B 1 18 ? 29.719 -21.328 -0.324 1 71.5 18 ASN B N 1
ATOM 3164 C CA . ASN B 1 18 ? 31.125 -21.703 -0.173 1 71.5 18 ASN B CA 1
ATOM 3165 C C . ASN B 1 18 ? 31.984 -21.156 -1.317 1 71.5 18 ASN B C 1
ATOM 3167 O O . ASN B 1 18 ? 33.062 -20.641 -1.09 1 71.5 18 ASN B O 1
ATOM 3171 N N . GLU B 1 19 ? 31.609 -21.391 -2.605 1 72.75 19 GLU B N 1
ATOM 3172 C CA . GLU B 1 19 ? 32.344 -20.922 -3.773 1 72.75 19 GLU B CA 1
ATOM 3173 C C . GLU B 1 19 ? 31.5 -19.984 -4.637 1 72.75 19 GLU B C 1
ATOM 3175 O O . GLU B 1 19 ? 31.094 -20.359 -5.742 1 72.75 19 GLU B O 1
ATOM 3180 N N . PRO B 1 20 ? 31.484 -18.781 -4.086 1 83.5 20 PRO B N 1
ATOM 3181 C CA . PRO B 1 20 ? 30.547 -17.875 -4.738 1 83.5 20 PRO B CA 1
ATOM 3182 C C . PRO B 1 20 ? 31.172 -17.078 -5.883 1 83.5 20 PRO B C 1
ATOM 3184 O O . PRO B 1 20 ? 30.562 -16.141 -6.395 1 83.5 20 PRO B O 1
ATOM 3187 N N . ASN B 1 21 ? 32.344 -17.453 -6.34 1 87.62 21 ASN B N 1
ATOM 3188 C CA . ASN B 1 21 ? 33.094 -16.609 -7.254 1 87.62 21 ASN B CA 1
ATOM 3189 C C . ASN B 1 21 ? 32.375 -16.422 -8.586 1 87.62 21 ASN B C 1
ATOM 3191 O O . ASN B 1 21 ? 32.406 -15.336 -9.164 1 87.62 21 ASN B O 1
ATOM 3195 N N . GLU B 1 22 ? 31.781 -17.453 -9.031 1 90.31 22 GLU B N 1
ATOM 3196 C CA . GLU B 1 22 ? 31.078 -17.344 -10.305 1 90.31 22 GLU B CA 1
ATOM 3197 C C . GLU B 1 22 ? 29.969 -16.312 -10.242 1 90.31 22 GLU B C 1
ATOM 3199 O O . GLU B 1 22 ? 29.812 -15.492 -11.148 1 90.31 22 GLU B O 1
ATOM 3204 N N . ILE B 1 23 ? 29.234 -16.328 -9.25 1 94 23 ILE B N 1
ATOM 3205 C CA . ILE B 1 23 ? 28.125 -15.398 -9.062 1 94 23 ILE B CA 1
ATOM 3206 C C . ILE B 1 23 ? 28.656 -13.977 -8.922 1 94 23 ILE B C 1
ATOM 3208 O O . ILE B 1 23 ? 28.078 -13.039 -9.469 1 94 23 ILE B O 1
ATOM 3212 N N . LYS B 1 24 ? 29.719 -13.867 -8.156 1 95.19 24 LYS B N 1
ATOM 3213 C CA . LYS B 1 24 ? 30.328 -12.555 -7.988 1 95.19 24 LYS B CA 1
ATOM 3214 C C . LYS B 1 24 ? 30.781 -11.992 -9.328 1 95.19 24 LYS B C 1
ATOM 3216 O O . LYS B 1 24 ? 30.562 -10.812 -9.625 1 95.19 24 LYS B O 1
ATOM 3221 N N . GLU B 1 25 ? 31.359 -12.812 -10.078 1 94.12 25 GLU B N 1
ATOM 3222 C CA . GLU B 1 25 ? 31.844 -12.398 -11.391 1 94.12 25 GLU B CA 1
ATOM 3223 C C . GLU B 1 25 ? 30.688 -11.977 -12.297 1 94.12 25 GLU B C 1
ATOM 3225 O O . GLU B 1 25 ? 30.797 -11.008 -13.047 1 94.12 25 GLU B O 1
ATOM 3230 N N . ILE B 1 26 ? 29.641 -12.727 -12.281 1 94.38 26 ILE B N 1
ATOM 3231 C CA . ILE B 1 26 ? 28.453 -12.375 -13.047 1 94.38 26 ILE B CA 1
ATOM 3232 C C . ILE B 1 26 ? 28.016 -10.953 -12.695 1 94.38 26 ILE B C 1
ATOM 3234 O O . ILE B 1 26 ? 27.781 -10.133 -13.586 1 94.38 26 ILE B O 1
ATOM 3238 N N . CYS B 1 27 ? 27.984 -10.625 -11.453 1 95.06 27 CYS B N 1
ATOM 3239 C CA . CYS B 1 27 ? 27.5 -9.328 -10.992 1 95.06 27 CYS B CA 1
ATOM 3240 C C . CYS B 1 27 ? 28.469 -8.219 -11.352 1 95.06 27 CYS B C 1
ATOM 3242 O O . CYS B 1 27 ? 28.078 -7.152 -11.805 1 95.06 27 CYS B O 1
ATOM 3244 N N . ILE B 1 28 ? 29.75 -8.492 -11.148 1 93.62 28 ILE B N 1
ATOM 3245 C CA . ILE B 1 28 ? 30.781 -7.508 -11.445 1 93.62 28 ILE B CA 1
ATOM 3246 C C . ILE B 1 28 ? 30.719 -7.129 -12.93 1 93.62 28 ILE B C 1
ATOM 3248 O O . ILE B 1 28 ? 30.859 -5.953 -13.281 1 93.62 28 ILE B O 1
ATOM 3252 N N . ASN B 1 29 ? 30.375 -8.039 -13.719 1 92.75 29 ASN B N 1
ATOM 3253 C CA . ASN B 1 29 ? 30.406 -7.84 -15.164 1 92.75 29 ASN B CA 1
ATOM 3254 C C . ASN B 1 29 ? 29.094 -7.238 -15.672 1 92.75 29 ASN B C 1
ATOM 3256 O O . ASN B 1 29 ? 29.062 -6.633 -16.75 1 92.75 29 ASN B O 1
ATOM 3260 N N . HIS B 1 30 ? 28.062 -7.43 -14.938 1 93.06 30 HIS B N 1
ATOM 3261 C CA . HIS B 1 30 ? 26.766 -7.137 -15.562 1 93.06 30 HIS B CA 1
ATOM 3262 C C . HIS B 1 30 ? 26 -6.09 -14.773 1 93.06 30 HIS B C 1
ATOM 3264 O O . HIS B 1 30 ? 25.031 -5.512 -15.281 1 93.06 30 HIS B O 1
ATOM 3270 N N . VAL B 1 31 ? 26.281 -5.859 -13.516 1 91 31 VAL B N 1
ATOM 3271 C CA . VAL B 1 31 ? 25.609 -4.832 -12.727 1 91 31 VAL B CA 1
ATOM 3272 C C . VAL B 1 31 ? 26.266 -3.475 -12.977 1 91 31 VAL B C 1
ATOM 3274 O O . VAL B 1 31 ? 27.484 -3.344 -12.859 1 91 31 VAL B O 1
ATOM 3277 N N . PRO B 1 32 ? 25.484 -2.525 -13.297 1 83.56 32 PRO B N 1
ATOM 3278 C CA . PRO B 1 32 ? 26.047 -1.204 -13.57 1 83.56 32 PRO B CA 1
ATOM 3279 C C . PRO B 1 32 ? 26.953 -0.699 -12.445 1 83.56 32 PRO B C 1
ATOM 3281 O O . PRO B 1 32 ? 26.562 -0.746 -11.273 1 83.56 32 PRO B O 1
ATOM 3284 N N . GLN B 1 33 ? 28.156 -0.267 -12.758 1 79.69 33 GLN B N 1
ATOM 3285 C CA . GLN B 1 33 ? 29.141 0.383 -11.898 1 79.69 33 GLN B CA 1
ATOM 3286 C C . GLN B 1 33 ? 29.875 -0.636 -11.023 1 79.69 33 GLN B C 1
ATOM 3288 O O . GLN B 1 33 ? 30.781 -0.28 -10.266 1 79.69 33 GLN B O 1
ATOM 3293 N N . TRP B 1 34 ? 29.438 -1.949 -11.125 1 87.69 34 TRP B N 1
ATOM 3294 C CA . TRP B 1 34 ? 30.078 -2.945 -10.273 1 87.69 34 TRP B CA 1
ATOM 3295 C C . TRP B 1 34 ? 31.406 -3.396 -10.875 1 87.69 34 TRP B C 1
ATOM 3297 O O . TRP B 1 34 ? 32.188 -4.07 -10.219 1 87.69 34 TRP B O 1
ATOM 3307 N N . ASN B 1 35 ? 31.703 -2.943 -12.062 1 87.25 35 ASN B N 1
ATOM 3308 C CA . ASN B 1 35 ? 32.938 -3.334 -12.734 1 87.25 35 ASN B CA 1
ATOM 3309 C C . ASN B 1 35 ? 34.156 -2.746 -12.039 1 87.25 35 ASN B C 1
ATOM 3311 O O . ASN B 1 35 ? 35.281 -3.199 -12.266 1 87.25 35 ASN B O 1
ATOM 3315 N N . GLU B 1 36 ? 33.938 -1.782 -11.203 1 84.25 36 GLU B N 1
ATOM 3316 C CA . GLU B 1 36 ? 35.031 -1.157 -10.461 1 84.25 36 GLU B CA 1
ATOM 3317 C C . GLU B 1 36 ? 35.25 -1.862 -9.133 1 84.25 36 GLU B C 1
ATOM 3319 O O . GLU B 1 36 ? 36.219 -1.569 -8.43 1 84.25 36 GLU B O 1
ATOM 3324 N N . LEU B 1 37 ? 34.438 -2.787 -8.867 1 87.88 37 LEU B N 1
ATOM 3325 C CA . LEU B 1 37 ? 34.531 -3.473 -7.582 1 87.88 37 LEU B CA 1
ATOM 3326 C C . LEU B 1 37 ? 35.375 -4.73 -7.691 1 87.88 37 LEU B C 1
ATOM 3328 O O . LEU B 1 37 ? 35.562 -5.266 -8.781 1 87.88 37 LEU B O 1
ATOM 3332 N N . SER B 1 38 ? 35.938 -5.141 -6.512 1 88.56 38 SER B N 1
ATOM 3333 C CA . SER B 1 38 ? 36.625 -6.418 -6.418 1 88.56 38 SER B CA 1
ATOM 3334 C C . SER B 1 38 ? 35.719 -7.504 -5.852 1 88.56 38 SER B C 1
ATOM 3336 O O . SER B 1 38 ? 34.719 -7.203 -5.191 1 88.56 38 SER B O 1
ATOM 3338 N N . ASN B 1 39 ? 36.094 -8.719 -6.082 1 89.19 39 ASN B N 1
ATOM 3339 C CA . ASN B 1 39 ? 35.344 -9.859 -5.566 1 89.19 39 ASN B CA 1
ATOM 3340 C C . ASN B 1 39 ? 35.219 -9.805 -4.043 1 89.19 39 ASN B C 1
ATOM 3342 O O . ASN B 1 39 ? 34.188 -10.195 -3.484 1 89.19 39 ASN B O 1
ATOM 3346 N N . ASP B 1 40 ? 36.188 -9.281 -3.449 1 87.88 40 ASP B N 1
ATOM 3347 C CA . ASP B 1 40 ? 36.25 -9.266 -1.99 1 87.88 40 ASP B CA 1
ATOM 3348 C C . ASP B 1 40 ? 35.25 -8.266 -1.412 1 87.88 40 ASP B C 1
ATOM 3350 O O . ASP B 1 40 ? 34.906 -8.336 -0.232 1 87.88 40 ASP B O 1
ATOM 3354 N N . SER B 1 41 ? 34.812 -7.449 -2.279 1 89.88 41 SER B N 1
ATOM 3355 C CA . SER B 1 41 ? 33.875 -6.418 -1.819 1 89.88 41 SER B CA 1
ATOM 3356 C C . SER B 1 41 ? 32.438 -6.91 -1.857 1 89.88 41 SER B C 1
ATOM 3358 O O . SER B 1 41 ? 31.531 -6.203 -1.427 1 89.88 41 SER B O 1
ATOM 3360 N N . LEU B 1 42 ? 32.281 -8.086 -2.371 1 92.81 42 LEU B N 1
ATOM 3361 C CA . LEU B 1 42 ? 30.938 -8.602 -2.537 1 92.81 42 LEU B CA 1
ATOM 3362 C C . LEU B 1 42 ? 30.688 -9.781 -1.604 1 92.81 42 LEU B C 1
ATOM 3364 O O . LEU B 1 42 ? 31.578 -10.609 -1.396 1 92.81 42 LEU B O 1
ATOM 3368 N N . SER B 1 43 ? 29.547 -9.836 -1.093 1 92.88 43 SER B N 1
ATOM 3369 C CA . SER B 1 43 ? 29.078 -11 -0.348 1 92.88 43 SER B CA 1
ATOM 3370 C C . SER B 1 43 ? 27.922 -11.68 -1.069 1 92.88 43 SER B C 1
ATOM 3372 O O . SER B 1 43 ? 27.094 -11.016 -1.702 1 92.88 43 SER B O 1
ATOM 3374 N N . VAL B 1 44 ? 27.875 -13 -0.98 1 93.69 44 VAL B N 1
ATOM 3375 C CA . VAL B 1 44 ? 26.844 -13.789 -1.653 1 93.69 44 VAL B CA 1
ATOM 3376 C C . VAL B 1 44 ? 26.172 -14.727 -0.65 1 93.69 44 VAL B C 1
ATOM 3378 O O . VAL B 1 44 ? 26.844 -15.391 0.14 1 93.69 44 VAL B O 1
ATOM 3381 N N . ARG B 1 45 ? 24.859 -14.688 -0.703 1 90.75 45 ARG B N 1
ATOM 3382 C CA . ARG B 1 45 ? 24.062 -15.648 0.051 1 90.75 45 ARG B CA 1
ATOM 3383 C C . ARG B 1 45 ? 23.062 -16.359 -0.853 1 90.75 45 ARG B C 1
ATOM 3385 O O . ARG B 1 45 ? 22.5 -15.742 -1.762 1 90.75 45 ARG B O 1
ATOM 3392 N N . LYS B 1 46 ? 22.859 -17.594 -0.534 1 88.31 46 LYS B N 1
ATOM 3393 C CA . LYS B 1 46 ? 21.953 -18.422 -1.339 1 88.31 46 LYS B CA 1
ATOM 3394 C C . LYS B 1 46 ? 20.609 -18.609 -0.646 1 88.31 46 LYS B C 1
ATOM 3396 O O . LYS B 1 46 ? 20.547 -18.812 0.569 1 88.31 46 LYS B O 1
ATOM 3401 N N . TYR B 1 47 ? 19.547 -18.438 -1.45 1 83.69 47 TYR B N 1
ATOM 3402 C CA . TYR B 1 47 ? 18.219 -18.734 -0.943 1 83.69 47 TYR B CA 1
ATOM 3403 C C . TYR B 1 47 ? 17.953 -20.234 -0.972 1 83.69 47 TYR B C 1
ATOM 3405 O O . TYR B 1 47 ? 18.109 -20.875 -2.012 1 83.69 47 TYR B O 1
ATOM 3413 N N . LEU B 1 48 ? 17.594 -20.75 0.144 1 70.75 48 LEU B N 1
ATOM 3414 C CA . LEU B 1 48 ? 17.328 -22.188 0.235 1 70.75 48 LEU B CA 1
ATOM 3415 C C . LEU B 1 48 ? 15.844 -22.469 0.05 1 70.75 48 LEU B C 1
ATOM 3417 O O . LEU B 1 48 ? 15.016 -22.031 0.851 1 70.75 48 LEU B O 1
ATOM 3421 N N . SER B 1 49 ? 15.508 -22.609 -1.203 1 62.06 49 SER B N 1
ATOM 3422 C CA . SER B 1 49 ? 14.133 -23.047 -1.42 1 62.06 49 SER B CA 1
ATOM 3423 C C . SER B 1 49 ? 14.086 -24.516 -1.832 1 62.06 49 SER B C 1
ATOM 3425 O O . SER B 1 49 ? 15.055 -25.047 -2.387 1 62.06 49 SER B O 1
ATOM 3427 N N . PRO B 1 50 ? 13.125 -25.188 -1.296 1 52.75 50 PRO B N 1
ATOM 3428 C CA . PRO B 1 50 ? 13.031 -26.594 -1.692 1 52.75 50 PRO B CA 1
ATOM 3429 C C . PRO B 1 50 ? 13.031 -26.781 -3.209 1 52.75 50 PRO B C 1
ATOM 3431 O O . PRO B 1 50 ? 13.375 -27.859 -3.701 1 52.75 50 PRO B O 1
ATOM 3434 N N . PHE B 1 51 ? 12.688 -25.734 -3.879 1 54.38 51 PHE B N 1
ATOM 3435 C CA . PHE B 1 51 ? 12.43 -25.969 -5.293 1 54.38 51 PHE B CA 1
ATOM 3436 C C . PHE B 1 51 ? 13.469 -25.266 -6.156 1 54.38 51 PHE B C 1
ATOM 3438 O O . PHE B 1 51 ? 13.555 -25.516 -7.363 1 54.38 51 PHE B O 1
ATOM 3445 N N . SER B 1 52 ? 14.094 -24.266 -5.504 1 56.56 52 SER B N 1
ATOM 3446 C CA . SER B 1 52 ? 15 -23.516 -6.371 1 56.56 52 SER B CA 1
ATOM 3447 C C . SER B 1 52 ? 16.312 -23.203 -5.66 1 56.56 52 SER B C 1
ATOM 3449 O O . SER B 1 52 ? 16.312 -22.781 -4.5 1 56.56 52 SER B O 1
ATOM 3451 N N . ASN B 1 53 ? 17.328 -23.844 -6.121 1 58.62 53 ASN B N 1
ATOM 3452 C CA . ASN B 1 53 ? 18.656 -23.531 -5.598 1 58.62 53 ASN B CA 1
ATOM 3453 C C . ASN B 1 53 ? 19.422 -22.609 -6.539 1 58.62 53 ASN B C 1
ATOM 3455 O O . ASN B 1 53 ? 20.656 -22.641 -6.594 1 58.62 53 ASN B O 1
ATOM 3459 N N . HIS B 1 54 ? 18.641 -21.797 -7.016 1 80.5 54 HIS B N 1
ATOM 3460 C CA . HIS B 1 54 ? 19.328 -21.047 -8.062 1 80.5 54 HIS B CA 1
ATOM 3461 C C . HIS B 1 54 ? 19.172 -19.547 -7.855 1 80.5 54 HIS B C 1
ATOM 3463 O O . HIS B 1 54 ? 19.406 -18.75 -8.773 1 80.5 54 HIS B O 1
ATOM 3469 N N . VAL B 1 55 ? 18.766 -19.234 -6.613 1 87.38 55 VAL B N 1
ATOM 3470 C CA . VAL B 1 55 ? 18.547 -17.828 -6.348 1 87.38 55 VAL B CA 1
ATOM 3471 C C . VAL B 1 55 ? 19.578 -17.312 -5.344 1 87.38 55 VAL B C 1
ATOM 3473 O O . VAL B 1 55 ? 19.781 -17.922 -4.293 1 87.38 55 VAL B O 1
ATOM 3476 N N . PHE B 1 56 ? 20.219 -16.141 -5.621 1 91.75 56 PHE B N 1
ATOM 3477 C CA . PHE B 1 56 ? 21.297 -15.625 -4.797 1 91.75 56 PHE B CA 1
ATOM 3478 C C . PHE B 1 56 ? 21.094 -14.141 -4.508 1 91.75 56 PHE B C 1
ATOM 3480 O O . PHE B 1 56 ? 20.703 -13.375 -5.391 1 91.75 56 PHE B O 1
ATOM 3487 N N . LYS B 1 57 ? 21.312 -13.805 -3.303 1 93.38 57 LYS B N 1
ATOM 3488 C CA . LYS B 1 57 ? 21.469 -12.398 -2.936 1 93.38 57 LYS B CA 1
ATOM 3489 C C . LYS B 1 57 ? 22.922 -11.961 -2.99 1 93.38 57 LYS B C 1
ATOM 3491 O O . LYS B 1 57 ? 23.797 -12.602 -2.391 1 93.38 57 LYS B O 1
ATOM 3496 N N . VAL B 1 58 ? 23.25 -10.914 -3.721 1 94.31 58 VAL B N 1
ATOM 3497 C CA . VAL B 1 58 ? 24.594 -10.375 -3.797 1 94.31 58 VAL B CA 1
ATOM 3498 C C . VAL B 1 58 ? 24.609 -8.938 -3.291 1 94.31 58 VAL B C 1
ATOM 3500 O O . VAL B 1 58 ? 23.781 -8.125 -3.695 1 94.31 58 VAL B O 1
ATOM 3503 N N . GLU B 1 59 ? 25.516 -8.633 -2.439 1 93.06 59 GLU B N 1
ATOM 3504 C CA . GLU B 1 59 ? 25.531 -7.316 -1.807 1 93.06 59 GLU B CA 1
ATOM 3505 C C . GLU B 1 59 ? 26.953 -6.75 -1.76 1 93.06 59 GLU B C 1
ATOM 3507 O O . GLU B 1 59 ? 27.906 -7.488 -1.538 1 93.06 59 GLU B O 1
ATOM 3512 N N . VAL B 1 60 ? 27.078 -5.496 -2.004 1 91.38 60 VAL B N 1
ATOM 3513 C CA . VAL B 1 60 ? 28.344 -4.801 -1.85 1 91.38 60 VAL B CA 1
ATOM 3514 C C . VAL B 1 60 ? 28.625 -4.566 -0.368 1 91.38 60 VAL B C 1
ATOM 3516 O O . VAL B 1 60 ? 27.812 -3.992 0.347 1 91.38 60 VAL B O 1
ATOM 3519 N N . GLU B 1 61 ? 29.719 -5.09 0.021 1 85.69 61 GLU B N 1
ATOM 3520 C CA . GLU B 1 61 ? 30.094 -4.91 1.418 1 85.69 61 GLU B CA 1
ATOM 3521 C C . GLU B 1 61 ? 30.531 -3.475 1.689 1 85.69 61 GLU B C 1
ATOM 3523 O O . GLU B 1 61 ? 31.172 -2.846 0.845 1 85.69 61 GLU B O 1
ATOM 3528 N N . ASN B 1 62 ? 30.328 -2.961 2.807 1 70.56 62 ASN B N 1
ATOM 3529 C CA . ASN B 1 62 ? 30.75 -1.639 3.26 1 70.56 62 ASN B CA 1
ATOM 3530 C C . ASN B 1 62 ? 30.328 -0.549 2.275 1 70.56 62 ASN B C 1
ATOM 3532 O O . ASN B 1 62 ? 31.141 0.31 1.916 1 70.56 62 ASN B O 1
ATOM 3536 N N . SER B 1 63 ? 29.359 -0.89 1.512 1 60.28 63 SER B N 1
ATOM 3537 C CA . SER B 1 63 ? 28.891 0.018 0.467 1 60.28 63 SER B CA 1
ATOM 3538 C C . SER B 1 63 ? 28.734 1.439 0.998 1 60.28 63 SER B C 1
ATOM 3540 O O . SER B 1 63 ? 28.172 1.647 2.074 1 60.28 63 SER B O 1
ATOM 3542 N N . SER B 1 64 ? 29.656 2.227 0.548 1 54.16 64 SER B N 1
ATOM 3543 C CA . SER B 1 64 ? 29.391 3.648 0.734 1 54.16 64 SER B CA 1
ATOM 3544 C C . SER B 1 64 ? 28.078 4.051 0.066 1 54.16 64 SER B C 1
ATOM 3546 O O . SER B 1 64 ? 27.672 3.447 -0.929 1 54.16 64 SER B O 1
ATOM 3548 N N . ARG B 1 65 ? 27.188 4.645 0.7 1 52.62 65 ARG B N 1
ATOM 3549 C CA . ARG B 1 65 ? 25.844 5.137 0.377 1 52.62 65 ARG B CA 1
ATOM 3550 C C . ARG B 1 65 ? 25.812 5.762 -1.014 1 52.62 65 ARG B C 1
ATOM 3552 O O . ARG B 1 65 ? 24.75 6.133 -1.511 1 52.62 65 ARG B O 1
ATOM 3559 N N . THR B 1 66 ? 27.016 5.574 -1.731 1 57.62 66 THR B N 1
ATOM 3560 C CA . THR B 1 66 ? 26.984 6.367 -2.957 1 57.62 66 THR B CA 1
ATOM 3561 C C . THR B 1 66 ? 26.625 5.496 -4.156 1 57.62 66 THR B C 1
ATOM 3563 O O . THR B 1 66 ? 26.422 6.004 -5.262 1 57.62 66 THR B O 1
ATOM 3566 N N . MET B 1 67 ? 26.625 4.172 -3.963 1 66.44 67 MET B N 1
ATOM 3567 C CA . MET B 1 67 ? 26.344 3.348 -5.133 1 66.44 67 MET B CA 1
ATOM 3568 C C . MET B 1 67 ? 24.844 3.219 -5.363 1 66.44 67 MET B C 1
ATOM 3570 O O . MET B 1 67 ? 24.078 3.086 -4.41 1 66.44 67 MET B O 1
ATOM 3574 N N . ALA B 1 68 ? 24.453 3.416 -6.605 1 66.88 68 ALA B N 1
ATOM 3575 C CA . ALA B 1 68 ? 23.047 3.355 -6.992 1 66.88 68 ALA B CA 1
ATOM 3576 C C . ALA B 1 68 ? 22.453 1.993 -6.66 1 66.88 68 ALA B C 1
ATOM 3578 O O . ALA B 1 68 ? 21.312 1.906 -6.195 1 66.88 68 ALA B O 1
ATOM 3579 N N . ILE B 1 69 ? 23.25 0.944 -6.926 1 80.81 69 ILE B N 1
ATOM 3580 C CA . ILE B 1 69 ? 22.828 -0.423 -6.645 1 80.81 69 ILE B CA 1
ATOM 3581 C C . ILE B 1 69 ? 23.812 -1.088 -5.691 1 80.81 69 ILE B C 1
ATOM 3583 O O . ILE B 1 69 ? 25 -1.192 -5.996 1 80.81 69 ILE B O 1
ATOM 3587 N N . ASN B 1 70 ? 23.328 -1.45 -4.586 1 86.62 70 ASN B N 1
ATOM 3588 C CA . ASN B 1 70 ? 24.234 -2.061 -3.617 1 86.62 70 ASN B CA 1
ATOM 3589 C C . ASN B 1 70 ? 23.875 -3.52 -3.352 1 86.62 70 ASN B C 1
ATOM 3591 O O . ASN B 1 70 ? 24.625 -4.242 -2.691 1 86.62 70 ASN B O 1
ATOM 3595 N N . ARG B 1 71 ? 22.75 -3.898 -3.814 1 91.62 71 ARG B N 1
ATOM 3596 C CA . ARG B 1 71 ? 22.281 -5.27 -3.656 1 91.62 71 ARG B CA 1
ATOM 3597 C C . ARG B 1 71 ? 21.484 -5.719 -4.883 1 91.62 71 ARG B C 1
ATOM 3599 O O . ARG B 1 71 ? 20.75 -4.934 -5.477 1 91.62 71 ARG B O 1
ATOM 3606 N N . VAL B 1 72 ? 21.656 -6.965 -5.223 1 94.25 72 VAL B N 1
ATOM 3607 C CA . VAL B 1 72 ? 20.906 -7.508 -6.352 1 94.25 72 VAL B CA 1
ATOM 3608 C C . VAL B 1 72 ? 20.516 -8.953 -6.062 1 94.25 72 VAL B C 1
ATOM 3610 O O . VAL B 1 72 ? 21.047 -9.578 -5.137 1 94.25 72 VAL B O 1
ATOM 3613 N N . LEU B 1 73 ? 19.547 -9.414 -6.773 1 94.62 73 LEU B N 1
ATOM 3614 C CA . LEU B 1 73 ? 19.141 -10.812 -6.793 1 94.62 73 LEU B CA 1
ATOM 3615 C C . LEU B 1 73 ? 19.547 -11.484 -8.102 1 94.62 73 LEU B C 1
ATOM 3617 O O . LEU B 1 73 ? 19.25 -10.969 -9.18 1 94.62 73 LEU B O 1
ATOM 3621 N N . VAL B 1 74 ? 20.234 -12.531 -7.949 1 93.44 74 VAL B N 1
ATOM 3622 C CA . VAL B 1 74 ? 20.656 -13.297 -9.125 1 93.44 74 VAL B CA 1
ATOM 3623 C C . VAL B 1 74 ? 19.891 -14.617 -9.18 1 93.44 74 VAL B C 1
ATOM 3625 O O . VAL B 1 74 ? 19.875 -15.375 -8.203 1 93.44 74 VAL B O 1
ATOM 3628 N N . LYS B 1 75 ? 19.219 -14.859 -10.297 1 89.19 75 LYS B N 1
ATOM 3629 C CA . LYS B 1 75 ? 18.547 -16.125 -10.562 1 89.19 75 LYS B CA 1
ATOM 3630 C C . LYS B 1 75 ? 19.203 -16.875 -11.711 1 89.19 75 LYS B C 1
ATOM 3632 O O . LYS B 1 75 ? 19.281 -16.359 -12.836 1 89.19 75 LYS B O 1
ATOM 3637 N N . LEU B 1 76 ? 19.672 -18.016 -11.375 1 87.31 76 LEU B N 1
ATOM 3638 C CA . LEU B 1 76 ? 20.219 -18.875 -12.43 1 87.31 76 LEU B CA 1
ATOM 3639 C C . LEU B 1 76 ? 19.125 -19.703 -13.086 1 87.31 76 LEU B C 1
ATOM 3641 O O . LEU B 1 76 ? 18.203 -20.172 -12.406 1 87.31 76 LEU B O 1
ATOM 3645 N N . LYS B 1 77 ? 19.203 -19.75 -14.367 1 82.56 77 LYS B N 1
ATOM 3646 C CA . LYS B 1 77 ? 18.234 -20.594 -15.062 1 82.56 77 LYS B CA 1
ATOM 3647 C C . LYS B 1 77 ? 18.344 -22.047 -14.617 1 82.56 77 LYS B C 1
ATOM 3649 O O . LYS B 1 77 ? 19.422 -22.641 -14.656 1 82.56 77 LYS B O 1
ATOM 3654 N N . PRO B 1 78 ? 17.172 -22.5 -14.141 1 73.75 78 PRO B N 1
ATOM 3655 C CA . PRO B 1 78 ? 17.219 -23.922 -13.766 1 73.75 78 PRO B CA 1
ATOM 3656 C C . PRO B 1 78 ? 17.344 -24.844 -14.969 1 73.75 78 PRO B C 1
ATOM 3658 O O . PRO B 1 78 ? 16.828 -24.531 -16.047 1 73.75 78 PRO B O 1
ATOM 3661 N N . THR B 1 79 ? 18.094 -25.891 -14.758 1 67.12 79 THR B N 1
ATOM 3662 C CA . THR B 1 79 ? 18.234 -26.891 -15.812 1 67.12 79 THR B CA 1
ATOM 3663 C C . THR B 1 79 ? 17.031 -27.844 -15.805 1 67.12 79 THR B C 1
ATOM 3665 O O . THR B 1 79 ? 16.562 -28.25 -14.734 1 67.12 79 THR B O 1
ATOM 3668 N N . ASP B 1 80 ? 16.422 -28.141 -16.906 1 63.94 80 ASP B N 1
ATOM 3669 C CA . ASP B 1 80 ? 15.445 -29.219 -17.031 1 63.94 80 ASP B CA 1
ATOM 3670 C C . ASP B 1 80 ? 14.086 -28.797 -16.469 1 63.94 80 ASP B C 1
ATOM 3672 O O . ASP B 1 80 ? 13.406 -29.609 -15.828 1 63.94 80 ASP B O 1
ATOM 3676 N N . THR B 1 81 ? 13.758 -27.531 -16.578 1 63.44 81 THR B N 1
ATOM 3677 C CA . THR B 1 81 ? 12.5 -27.125 -15.977 1 63.44 81 THR B CA 1
ATOM 3678 C C . THR B 1 81 ? 11.508 -26.672 -17.047 1 63.44 81 THR B C 1
ATOM 3680 O O . THR B 1 81 ? 10.547 -25.953 -16.766 1 63.44 81 THR B O 1
ATOM 3683 N N . SER B 1 82 ? 11.703 -27.094 -18.172 1 63.5 82 SER B N 1
ATOM 3684 C CA . SER B 1 82 ? 10.922 -26.594 -19.297 1 63.5 82 SER B CA 1
ATOM 3685 C C . SER B 1 82 ? 9.461 -27.016 -19.188 1 63.5 82 SER B C 1
ATOM 3687 O O . SER B 1 82 ? 8.578 -26.328 -19.719 1 63.5 82 SER B O 1
ATOM 3689 N N . ASP B 1 83 ? 9.336 -28.016 -18.422 1 65.06 83 ASP B N 1
ATOM 3690 C CA . ASP B 1 83 ? 7.965 -28.531 -18.359 1 65.06 83 ASP B CA 1
ATOM 3691 C C . ASP B 1 83 ? 7.105 -27.656 -17.438 1 65.06 83 ASP B C 1
ATOM 3693 O O . ASP B 1 83 ? 5.879 -27.641 -17.562 1 65.06 83 ASP B O 1
ATOM 3697 N N . TRP B 1 84 ? 7.77 -26.922 -16.594 1 60.69 84 TRP B N 1
ATOM 3698 C CA . TRP B 1 84 ? 6.898 -26.25 -15.633 1 60.69 84 TRP B CA 1
ATOM 3699 C C . TRP B 1 84 ? 7.359 -24.828 -15.391 1 60.69 84 TRP B C 1
ATOM 3701 O O . TRP B 1 84 ? 6.746 -24.094 -14.609 1 60.69 84 TRP B O 1
ATOM 3711 N N . TYR B 1 85 ? 8.422 -24.5 -16.047 1 64.25 85 TYR B N 1
ATOM 3712 C CA . TYR B 1 85 ? 8.945 -23.156 -15.844 1 64.25 85 TYR B CA 1
ATOM 3713 C C . TYR B 1 85 ? 9.297 -22.5 -17.188 1 64.25 85 TYR B C 1
ATOM 3715 O O . TYR B 1 85 ? 10.086 -23.047 -17.953 1 64.25 85 TYR B O 1
ATOM 3723 N N . GLU B 1 86 ? 8.547 -21.375 -17.469 1 70.12 86 GLU B N 1
ATOM 3724 C CA . GLU B 1 86 ? 8.781 -20.672 -18.734 1 70.12 86 GLU B CA 1
ATOM 3725 C C . GLU B 1 86 ? 9.648 -19.438 -18.516 1 70.12 86 GLU B C 1
ATOM 3727 O O . GLU B 1 86 ? 9.164 -18.312 -18.641 1 70.12 86 GLU B O 1
ATOM 3732 N N . PHE B 1 87 ? 10.875 -19.547 -18.359 1 70.44 87 PHE B N 1
ATOM 3733 C CA . PHE B 1 87 ? 11.852 -18.531 -18 1 70.44 87 PHE B CA 1
ATOM 3734 C C . PHE B 1 87 ? 11.852 -17.406 -19.031 1 70.44 87 PHE B C 1
ATOM 3736 O O . PHE B 1 87 ? 11.836 -16.219 -18.672 1 70.44 87 PHE B O 1
ATOM 3743 N N . ASP B 1 88 ? 11.719 -17.656 -20.312 1 72.75 88 ASP B N 1
ATOM 3744 C CA . ASP B 1 88 ? 11.852 -16.656 -21.375 1 72.75 88 ASP B CA 1
ATOM 3745 C C . ASP B 1 88 ? 10.555 -15.883 -21.562 1 72.75 88 ASP B C 1
ATOM 3747 O O . ASP B 1 88 ? 10.578 -14.664 -21.75 1 72.75 88 ASP B O 1
ATOM 3751 N N . SER B 1 89 ? 9.492 -16.609 -21.516 1 73.38 89 SER B N 1
ATOM 3752 C CA . SER B 1 89 ? 8.203 -15.953 -21.719 1 73.38 89 SER B CA 1
ATOM 3753 C C . SER B 1 89 ? 7.875 -15.016 -20.578 1 73.38 89 SER B C 1
ATOM 3755 O O . SER B 1 89 ? 7.285 -13.953 -20.781 1 73.38 89 SER B O 1
ATOM 3757 N N . GLN B 1 90 ? 8.398 -15.328 -19.5 1 81.44 90 GLN B N 1
ATOM 3758 C CA . GLN B 1 90 ? 8.094 -14.539 -18.312 1 81.44 90 GLN B CA 1
ATOM 3759 C C . GLN B 1 90 ? 8.914 -13.25 -18.281 1 81.44 90 GLN B C 1
ATOM 3761 O O . GLN B 1 90 ? 8.469 -12.242 -17.75 1 81.44 90 GLN B O 1
ATOM 3766 N N . TYR B 1 91 ? 9.977 -13.312 -18.984 1 84.69 91 TYR B N 1
ATOM 3767 C CA . TYR B 1 91 ? 10.883 -12.172 -18.953 1 84.69 91 TYR B CA 1
ATOM 3768 C C . TYR B 1 91 ? 10.227 -10.938 -19.547 1 84.69 91 TYR B C 1
ATOM 3770 O O . TYR B 1 91 ? 10.375 -9.828 -19.016 1 84.69 91 TYR B O 1
ATOM 3778 N N . THR B 1 92 ? 9.508 -11.078 -20.594 1 86.44 92 THR B N 1
ATOM 3779 C CA . THR B 1 92 ? 8.938 -9.93 -21.297 1 86.44 92 THR B CA 1
ATOM 3780 C C . THR B 1 92 ? 7.973 -9.172 -20.391 1 86.44 92 THR B C 1
ATOM 3782 O O . THR B 1 92 ? 8.031 -7.941 -20.312 1 86.44 92 THR B O 1
ATOM 3785 N N . VAL B 1 93 ? 7.18 -9.891 -19.75 1 91.25 93 VAL B N 1
ATOM 3786 C CA . VAL B 1 93 ? 6.207 -9.25 -18.859 1 91.25 93 VAL B CA 1
ATOM 3787 C C . VAL B 1 93 ? 6.91 -8.727 -17.609 1 91.25 93 VAL B C 1
ATOM 3789 O O . VAL B 1 93 ? 6.594 -7.637 -17.125 1 91.25 93 VAL B O 1
ATOM 3792 N N . LEU B 1 94 ? 7.918 -9.414 -17.125 1 92 94 LEU B N 1
ATOM 3793 C CA . LEU B 1 94 ? 8.664 -9.008 -15.938 1 92 94 LEU B CA 1
ATOM 3794 C C . LEU B 1 94 ? 9.391 -7.691 -16.172 1 92 94 LEU B C 1
ATOM 3796 O O . LEU B 1 94 ? 9.406 -6.82 -15.305 1 92 94 LEU B O 1
ATOM 3800 N N . LYS B 1 95 ? 9.953 -7.66 -17.297 1 91.44 95 LYS B N 1
ATOM 3801 C CA . LYS B 1 95 ? 10.664 -6.438 -17.656 1 91.44 95 LYS B CA 1
ATOM 3802 C C . LYS B 1 95 ? 9.727 -5.234 -17.656 1 91.44 95 LYS B C 1
ATOM 3804 O O . LYS B 1 95 ? 10.047 -4.188 -17.094 1 91.44 95 LYS B O 1
ATOM 3809 N N . ALA B 1 96 ? 8.609 -5.418 -18.25 1 92.31 96 ALA B N 1
ATOM 3810 C CA . ALA B 1 96 ? 7.629 -4.336 -18.328 1 92.31 96 ALA B CA 1
ATOM 3811 C C . ALA B 1 96 ? 7.133 -3.943 -16.938 1 92.31 96 ALA B C 1
ATOM 3813 O O . ALA B 1 96 ? 7.016 -2.756 -16.625 1 92.31 96 ALA B O 1
ATOM 3814 N N . LEU B 1 97 ? 6.852 -4.91 -16.141 1 92.62 97 LEU B N 1
ATOM 3815 C CA . LEU B 1 97 ? 6.383 -4.652 -14.773 1 92.62 97 LEU B CA 1
ATOM 3816 C C . LEU B 1 97 ? 7.418 -3.859 -13.984 1 92.62 97 LEU B C 1
ATOM 3818 O O . LEU B 1 97 ? 7.078 -2.891 -13.305 1 92.62 97 LEU B O 1
ATOM 3822 N N . GLY B 1 98 ? 8.656 -4.273 -14.055 1 90 98 GLY B N 1
ATOM 3823 C CA . GLY B 1 98 ? 9.734 -3.58 -13.367 1 90 98 GLY B CA 1
ATOM 3824 C C . GLY B 1 98 ? 9.891 -2.135 -13.797 1 90 98 GLY B C 1
ATOM 3825 O O . GLY B 1 98 ? 10.078 -1.246 -12.969 1 90 98 GLY B O 1
ATOM 3826 N N . GLU B 1 99 ? 9.766 -1.903 -15.039 1 86.75 99 GLU B N 1
ATOM 3827 C CA . GLU B 1 99 ? 9.93 -0.568 -15.609 1 86.75 99 GLU B CA 1
ATOM 3828 C C . GLU B 1 99 ? 8.797 0.357 -15.18 1 86.75 99 GLU B C 1
ATOM 3830 O O . GLU B 1 99 ? 8.953 1.58 -15.172 1 86.75 99 GLU B O 1
ATOM 3835 N N . HIS B 1 100 ? 7.758 -0.255 -14.75 1 87.5 100 HIS B N 1
ATOM 3836 C CA . HIS B 1 100 ? 6.613 0.559 -14.367 1 87.5 100 HIS B CA 1
ATOM 3837 C C . HIS B 1 100 ? 6.398 0.521 -12.852 1 87.5 100 HIS B C 1
ATOM 3839 O O . HIS B 1 100 ? 5.352 0.951 -12.359 1 87.5 100 HIS B O 1
ATOM 3845 N N . GLY B 1 101 ? 7.305 -0.109 -12.172 1 83.38 101 GLY B N 1
ATOM 3846 C CA . GLY B 1 101 ? 7.266 -0.074 -10.719 1 83.38 101 GLY B CA 1
ATOM 3847 C C . GLY B 1 101 ? 6.352 -1.126 -10.117 1 83.38 101 GLY B C 1
ATOM 3848 O O . GLY B 1 101 ? 6.039 -1.079 -8.93 1 83.38 101 GLY B O 1
ATOM 3849 N N . CYS B 1 102 ? 5.871 -2.086 -10.859 1 88 102 CYS B N 1
ATOM 3850 C CA . CYS B 1 102 ? 4.957 -3.123 -10.383 1 88 102 CYS B CA 1
ATOM 3851 C C . CYS B 1 102 ? 5.715 -4.402 -10.055 1 88 102 CYS B C 1
ATOM 3853 O O . CYS B 1 102 ? 5.102 -5.434 -9.766 1 88 102 CYS B O 1
ATOM 3855 N N . GLY B 1 103 ? 6.969 -4.367 -10.117 1 89.19 103 GLY B N 1
ATOM 3856 C CA . GLY B 1 103 ? 7.891 -5.449 -9.812 1 89.19 103 GLY B CA 1
ATOM 3857 C C . GLY B 1 103 ? 9.336 -5 -9.742 1 89.19 103 GLY B C 1
ATOM 3858 O O . GLY B 1 103 ? 9.633 -3.818 -9.93 1 89.19 103 GLY B O 1
ATOM 3859 N N . PRO B 1 104 ? 10.195 -5.914 -9.445 1 91.25 104 PRO B N 1
ATOM 3860 C CA . PRO B 1 104 ? 11.617 -5.535 -9.414 1 91.25 104 PRO B CA 1
ATOM 3861 C C . PRO B 1 104 ? 12.164 -5.184 -10.789 1 91.25 104 PRO B C 1
ATOM 3863 O O . PRO B 1 104 ? 11.781 -5.801 -11.789 1 91.25 104 PRO B O 1
ATOM 3866 N N . ILE B 1 105 ? 13 -4.273 -10.836 1 89.44 105 ILE B N 1
ATOM 3867 C CA . ILE B 1 105 ? 13.672 -3.91 -12.078 1 89.44 105 ILE B CA 1
ATOM 3868 C C . ILE B 1 105 ? 14.586 -5.055 -12.523 1 89.44 105 ILE B C 1
ATOM 3870 O O . ILE B 1 105 ? 15.32 -5.625 -11.711 1 89.44 105 ILE B O 1
ATOM 3874 N N . ILE B 1 106 ? 14.477 -5.348 -13.773 1 91.94 106 ILE B N 1
ATOM 3875 C CA . ILE B 1 106 ? 15.391 -6.328 -14.344 1 91.94 106 ILE B CA 1
ATOM 3876 C C . ILE B 1 106 ? 16.656 -5.633 -14.836 1 91.94 106 ILE B C 1
ATOM 3878 O O . ILE B 1 106 ? 16.609 -4.809 -15.758 1 91.94 106 ILE B O 1
ATOM 3882 N N . ILE B 1 107 ? 17.734 -5.973 -14.203 1 91.44 107 ILE B N 1
ATOM 3883 C CA . ILE B 1 107 ? 19.016 -5.336 -14.508 1 91.44 107 ILE B CA 1
ATOM 3884 C C . ILE B 1 107 ? 19.641 -5.996 -15.734 1 91.44 107 ILE B C 1
ATOM 3886 O O . ILE B 1 107 ? 20.156 -5.309 -16.625 1 91.44 107 ILE B O 1
ATOM 3890 N N . GLN B 1 108 ? 19.625 -7.297 -15.742 1 91.81 108 GLN B N 1
ATOM 3891 C CA . GLN B 1 108 ? 20.203 -8.078 -16.844 1 91.81 108 GLN B CA 1
ATOM 3892 C C . GLN B 1 108 ? 19.5 -9.422 -16.969 1 91.81 108 GLN B C 1
ATOM 3894 O O . GLN B 1 108 ? 19.062 -10.008 -15.977 1 91.81 108 GLN B O 1
ATOM 3899 N N . LYS B 1 109 ? 19.328 -9.789 -18.266 1 92 109 LYS B N 1
ATOM 3900 C CA . LYS B 1 109 ? 18.812 -11.117 -18.578 1 92 109 LYS B CA 1
ATOM 3901 C C . LYS B 1 109 ? 19.625 -11.773 -19.688 1 92 109 LYS B C 1
ATOM 3903 O O . LYS B 1 109 ? 19.906 -11.148 -20.703 1 92 109 LYS B O 1
ATOM 3908 N N . THR B 1 110 ? 20.078 -12.977 -19.375 1 89.88 110 THR B N 1
ATOM 3909 C CA . THR B 1 110 ? 20.703 -13.812 -20.391 1 89.88 110 THR B CA 1
ATOM 3910 C C . THR B 1 110 ? 20.016 -15.164 -20.484 1 89.88 110 THR B C 1
ATOM 3912 O O . THR B 1 110 ? 18.953 -15.367 -19.891 1 89.88 110 THR B O 1
ATOM 3915 N N . ASP B 1 111 ? 20.578 -16.031 -21.281 1 85.62 111 ASP B N 1
ATOM 3916 C CA . ASP B 1 111 ? 20.047 -17.375 -21.391 1 85.62 111 ASP B CA 1
ATOM 3917 C C . ASP B 1 111 ? 20.391 -18.203 -20.141 1 85.62 111 ASP B C 1
ATOM 3919 O O . ASP B 1 111 ? 19.797 -19.25 -19.906 1 85.62 111 ASP B O 1
ATOM 3923 N N . LYS B 1 112 ? 21.297 -17.656 -19.328 1 87.06 112 LYS B N 1
ATOM 3924 C CA . LYS B 1 112 ? 21.797 -18.453 -18.219 1 87.06 112 LYS B CA 1
ATOM 3925 C C . LYS B 1 112 ? 21.344 -17.891 -16.875 1 87.06 112 LYS B C 1
ATOM 3927 O O . LYS B 1 112 ? 21.234 -18.625 -15.891 1 87.06 112 LYS B O 1
ATOM 3932 N N . PHE B 1 113 ? 21.156 -16.578 -16.906 1 90.19 113 PHE B N 1
ATOM 3933 C CA . PHE B 1 113 ? 20.828 -16 -15.617 1 90.19 113 PHE B CA 1
ATOM 3934 C C . PHE B 1 113 ? 20.031 -14.711 -15.797 1 90.19 113 PHE B C 1
ATOM 3936 O O . PHE B 1 113 ? 19.938 -14.18 -16.906 1 90.19 113 PHE B O 1
ATOM 3943 N N . MET B 1 114 ? 19.438 -14.328 -14.75 1 91.88 114 MET B N 1
ATOM 3944 C CA . MET B 1 114 ? 18.734 -13.047 -14.625 1 91.88 114 MET B CA 1
ATOM 3945 C C . MET B 1 114 ? 19.156 -12.312 -13.359 1 91.88 114 MET B C 1
ATOM 3947 O O . MET B 1 114 ? 19.312 -12.93 -12.305 1 91.88 114 MET B O 1
ATOM 3951 N N . ILE B 1 115 ? 19.516 -11.039 -13.5 1 94.19 115 ILE B N 1
ATOM 3952 C CA . ILE B 1 115 ? 19.828 -10.172 -12.375 1 94.19 115 ILE B CA 1
ATOM 3953 C C . ILE B 1 115 ? 18.703 -9.148 -12.18 1 94.19 115 ILE B C 1
ATOM 3955 O O . ILE B 1 115 ? 18.328 -8.445 -13.125 1 94.19 115 ILE B O 1
ATOM 3959 N N . GLN B 1 116 ? 18.188 -9.141 -11.023 1 93.94 116 GLN B N 1
ATOM 3960 C CA . GLN B 1 116 ? 17.109 -8.195 -10.75 1 93.94 116 GLN B CA 1
ATOM 3961 C C . GLN B 1 116 ? 17.406 -7.359 -9.508 1 93.94 116 GLN B C 1
ATOM 3963 O O . GLN B 1 116 ? 18.312 -7.699 -8.727 1 93.94 116 GLN B O 1
ATOM 3968 N N . GLU B 1 117 ? 16.688 -6.301 -9.344 1 91.44 117 GLU B N 1
ATOM 3969 C CA . GLU B 1 117 ? 16.75 -5.43 -8.172 1 91.44 117 GLU B CA 1
ATOM 3970 C C . GLU B 1 117 ? 16.406 -6.195 -6.898 1 91.44 117 GLU B C 1
ATOM 3972 O O . GLU B 1 117 ? 15.5 -7.035 -6.898 1 91.44 117 GLU B O 1
ATOM 3977 N N . TRP B 1 118 ? 17.156 -5.938 -5.863 1 92.12 118 TRP B N 1
ATOM 3978 C CA . TRP B 1 118 ? 16.797 -6.422 -4.535 1 92.12 118 TRP B CA 1
ATOM 3979 C C . TRP B 1 118 ? 15.766 -5.512 -3.883 1 92.12 118 TRP B C 1
ATOM 3981 O O . TRP B 1 118 ? 16.016 -4.32 -3.684 1 92.12 118 TRP B O 1
ATOM 3991 N N . LEU B 1 119 ? 14.625 -5.973 -3.588 1 88.62 119 LEU B N 1
ATOM 3992 C CA . LEU B 1 119 ? 13.594 -5.188 -2.922 1 88.62 119 LEU B CA 1
ATOM 3993 C C . LEU B 1 119 ? 13.758 -5.246 -1.407 1 88.62 119 LEU B C 1
ATOM 3995 O O . LEU B 1 119 ? 13.773 -6.332 -0.824 1 88.62 119 LEU B O 1
ATOM 3999 N N . GLU B 1 120 ? 13.797 -4.059 -0.839 1 86.19 120 GLU B N 1
ATOM 4000 C CA . GLU B 1 120 ? 13.984 -3.973 0.606 1 86.19 120 GLU B CA 1
ATOM 4001 C C . GLU B 1 120 ? 12.695 -4.305 1.35 1 86.19 120 GLU B C 1
ATOM 4003 O O . GLU B 1 120 ? 11.602 -3.965 0.887 1 86.19 120 GLU B O 1
ATOM 4008 N N . GLY B 1 121 ? 12.867 -4.988 2.514 1 89.19 121 GLY B N 1
ATOM 4009 C CA . GLY B 1 121 ? 11.734 -5.34 3.354 1 89.19 121 GLY B CA 1
ATOM 4010 C C . GLY B 1 121 ? 11.812 -6.758 3.893 1 89.19 121 GLY B C 1
ATOM 4011 O O . GLY B 1 121 ? 12.797 -7.461 3.672 1 89.19 121 GLY B O 1
ATOM 4012 N N . ASP B 1 122 ? 10.82 -7.129 4.629 1 89.38 122 ASP B N 1
ATOM 4013 C CA . ASP B 1 122 ? 10.734 -8.461 5.219 1 89.38 122 ASP B CA 1
ATOM 4014 C C . ASP B 1 122 ? 9.633 -9.281 4.562 1 89.38 122 ASP B C 1
ATOM 4016 O O . ASP B 1 122 ? 8.547 -8.766 4.285 1 89.38 122 ASP B O 1
ATOM 4020 N N . VAL B 1 123 ? 10 -10.492 4.266 1 90.06 123 VAL B N 1
ATOM 4021 C CA . VAL B 1 123 ? 8.938 -11.375 3.785 1 90.06 123 VAL B CA 1
ATOM 4022 C C . VAL B 1 123 ? 7.902 -11.578 4.887 1 90.06 123 VAL B C 1
ATOM 4024 O O . VAL B 1 123 ? 8.242 -11.602 6.07 1 90.06 123 VAL B O 1
ATOM 4027 N N . LEU B 1 124 ? 6.688 -11.766 4.508 1 91.38 124 LEU B N 1
ATOM 4028 C CA . LEU B 1 124 ? 5.609 -11.914 5.48 1 91.38 124 LEU B CA 1
ATOM 4029 C C . LEU B 1 124 ? 5.711 -13.25 6.199 1 91.38 124 LEU B C 1
ATOM 4031 O O . LEU B 1 124 ? 6.125 -14.25 5.605 1 91.38 124 LEU B O 1
ATOM 4035 N N . GLU B 1 125 ? 5.332 -13.266 7.43 1 87.5 125 GLU B N 1
ATOM 4036 C CA . GLU B 1 125 ? 5.074 -14.508 8.148 1 87.5 125 GLU B CA 1
ATOM 4037 C C . GLU B 1 125 ? 3.674 -15.031 7.859 1 87.5 125 GLU B C 1
ATOM 4039 O O . GLU B 1 125 ? 2.742 -14.258 7.645 1 87.5 125 GLU B O 1
ATOM 4044 N N . SER B 1 126 ? 3.549 -16.344 7.977 1 83.12 126 SER B N 1
ATOM 4045 C CA . SER B 1 126 ? 2.297 -16.969 7.578 1 83.12 126 SER B CA 1
ATOM 4046 C C . SER B 1 126 ? 1.134 -16.484 8.438 1 83.12 126 SER B C 1
ATOM 4048 O O . SER B 1 126 ? 0.028 -16.281 7.938 1 83.12 126 SER B O 1
ATOM 4050 N N . ASP B 1 127 ? 1.4 -16.219 9.695 1 84.12 127 ASP B N 1
ATOM 4051 C CA . ASP B 1 127 ? 0.324 -15.844 10.602 1 84.12 127 ASP B CA 1
ATOM 4052 C C . ASP B 1 127 ? -0.187 -14.438 10.289 1 84.12 127 ASP B C 1
ATOM 4054 O O . ASP B 1 127 ? -1.32 -14.094 10.633 1 84.12 127 ASP B O 1
ATOM 4058 N N . LEU B 1 128 ? 0.627 -13.688 9.625 1 87.56 128 LEU B N 1
ATOM 4059 C CA . LEU B 1 128 ? 0.241 -12.312 9.328 1 87.56 128 LEU B CA 1
ATOM 4060 C C . LEU B 1 128 ? -0.779 -12.266 8.195 1 87.56 128 LEU B C 1
ATOM 4062 O O . LEU B 1 128 ? -1.497 -11.281 8.039 1 87.56 128 LEU B O 1
ATOM 4066 N N . LEU B 1 129 ? -0.86 -13.305 7.41 1 88.75 129 LEU B N 1
ATOM 4067 C CA . LEU B 1 129 ? -1.821 -13.336 6.316 1 88.75 129 LEU B CA 1
ATOM 4068 C C . LEU B 1 129 ? -3.25 -13.242 6.84 1 88.75 129 LEU B C 1
ATOM 4070 O O . LEU B 1 129 ? -4.148 -12.781 6.129 1 88.75 129 LEU B O 1
ATOM 4074 N N . ARG B 1 130 ? -3.361 -13.648 8.109 1 87.62 130 ARG B N 1
ATOM 4075 C CA . ARG B 1 130 ? -4.707 -13.688 8.68 1 87.62 130 ARG B CA 1
ATOM 4076 C C . ARG B 1 130 ? -4.992 -12.43 9.492 1 87.62 130 ARG B C 1
ATOM 4078 O O . ARG B 1 130 ? -6.043 -12.328 10.133 1 87.62 130 ARG B O 1
ATOM 4085 N N . ARG B 1 131 ? -4.047 -11.648 9.555 1 91.5 131 ARG B N 1
ATOM 4086 C CA . ARG B 1 131 ? -4.34 -10.352 10.148 1 91.5 131 ARG B CA 1
ATOM 4087 C C . ARG B 1 131 ? -5.23 -9.516 9.234 1 91.5 131 ARG B C 1
ATOM 4089 O O . ARG B 1 131 ? -4.941 -9.367 8.039 1 91.5 131 ARG B O 1
ATOM 4096 N N . PHE B 1 132 ? -6.203 -8.977 9.82 1 93.38 132 PHE B N 1
ATOM 4097 C CA . PHE B 1 132 ? -7.273 -8.359 9.055 1 93.38 132 PHE B CA 1
ATOM 4098 C C . PHE B 1 132 ? -6.719 -7.27 8.141 1 93.38 132 PHE B C 1
ATOM 4100 O O . PHE B 1 132 ? -6.992 -7.266 6.938 1 93.38 132 PHE B O 1
ATOM 4107 N N . SER B 1 133 ? -5.922 -6.355 8.688 1 93.56 133 SER B N 1
ATOM 4108 C CA . SER B 1 133 ? -5.387 -5.238 7.91 1 93.56 133 SER B CA 1
ATOM 4109 C C . SER B 1 133 ? -4.434 -5.727 6.824 1 93.56 133 SER B C 1
ATOM 4111 O O . SER B 1 133 ? -4.41 -5.18 5.719 1 93.56 133 SER B O 1
ATOM 4113 N N . VAL B 1 134 ? -3.648 -6.805 7.105 1 93.88 134 VAL B N 1
ATOM 4114 C CA . VAL B 1 134 ? -2.701 -7.352 6.137 1 93.88 134 VAL B CA 1
ATOM 4115 C C . VAL B 1 134 ? -3.457 -8.062 5.02 1 93.88 134 VAL B C 1
ATOM 4117 O O . VAL B 1 134 ? -3.195 -7.832 3.836 1 93.88 134 VAL B O 1
ATOM 4120 N N . PHE B 1 135 ? -4.449 -8.844 5.469 1 94.88 135 PHE B N 1
ATOM 4121 C CA . PHE B 1 135 ? -5.273 -9.625 4.551 1 94.88 135 PHE B CA 1
ATOM 4122 C C . PHE B 1 135 ? -5.957 -8.719 3.535 1 94.88 135 PHE B C 1
ATOM 4124 O O . PHE B 1 135 ? -5.879 -8.961 2.33 1 94.88 135 PHE B O 1
ATOM 4131 N N . THR B 1 136 ? -6.527 -7.641 3.965 1 94.81 136 THR B N 1
ATOM 4132 C CA . THR B 1 136 ? -7.238 -6.727 3.08 1 94.81 136 THR B CA 1
ATOM 4133 C C . THR B 1 136 ? -6.258 -5.898 2.254 1 94.81 136 THR B C 1
ATOM 4135 O O . THR B 1 136 ? -6.535 -5.566 1.101 1 94.81 136 THR B O 1
ATOM 4138 N N . SER B 1 137 ? -5.094 -5.559 2.814 1 94.88 137 SER B N 1
ATOM 4139 C CA . SER B 1 137 ? -4.062 -4.832 2.076 1 94.88 137 SER B CA 1
ATOM 4140 C C . SER B 1 137 ? -3.533 -5.66 0.911 1 94.88 137 SER B C 1
ATOM 4142 O O . SER B 1 137 ? -3.254 -5.125 -0.163 1 94.88 137 SER B O 1
ATOM 4144 N N . ILE B 1 138 ? -3.408 -6.91 1.135 1 96.25 138 ILE B N 1
ATOM 4145 C CA . ILE B 1 138 ? -2.977 -7.797 0.058 1 96.25 138 ILE B CA 1
ATOM 4146 C C . ILE B 1 138 ? -4.039 -7.832 -1.037 1 96.25 138 ILE B C 1
ATOM 4148 O O . ILE B 1 138 ? -3.715 -7.879 -2.225 1 96.25 138 ILE B O 1
ATOM 4152 N N . GLY B 1 139 ? -5.293 -7.852 -0.592 1 96.5 139 GLY B N 1
ATOM 4153 C CA . GLY B 1 139 ? -6.367 -7.777 -1.568 1 96.5 139 GLY B CA 1
ATOM 4154 C C . GLY B 1 139 ? -6.281 -6.559 -2.463 1 96.5 139 GLY B C 1
ATOM 4155 O O . GLY B 1 139 ? -6.422 -6.664 -3.684 1 96.5 139 GLY B O 1
ATOM 4156 N N . THR B 1 140 ? -6.043 -5.414 -1.86 1 95.62 140 THR B N 1
ATOM 4157 C CA . THR B 1 140 ? -5.91 -4.176 -2.619 1 95.62 140 THR B CA 1
ATOM 4158 C C . THR B 1 140 ? -4.676 -4.219 -3.512 1 95.62 140 THR B C 1
ATOM 4160 O O . THR B 1 140 ? -4.711 -3.762 -4.656 1 95.62 140 THR B O 1
ATOM 4163 N N . LEU B 1 141 ? -3.611 -4.754 -2.992 1 95.88 141 LEU B N 1
ATOM 4164 C CA . LEU B 1 141 ? -2.379 -4.922 -3.756 1 95.88 141 LEU B CA 1
ATOM 4165 C C . LEU B 1 141 ? -2.617 -5.781 -4.992 1 95.88 141 LEU B C 1
ATOM 4167 O O . LEU B 1 141 ? -2.18 -5.43 -6.09 1 95.88 141 LEU B O 1
ATOM 4171 N N . LEU B 1 142 ? -3.34 -6.824 -4.828 1 97.38 142 LEU B N 1
ATOM 4172 C CA . LEU B 1 142 ? -3.641 -7.723 -5.938 1 97.38 142 LEU B CA 1
ATOM 4173 C C . LEU B 1 142 ? -4.543 -7.039 -6.961 1 97.38 142 LEU B C 1
ATOM 4175 O O . LEU B 1 142 ? -4.359 -7.207 -8.172 1 97.38 142 LEU B O 1
ATOM 4179 N N . ALA B 1 143 ? -5.539 -6.312 -6.453 1 97.94 143 ALA B N 1
ATOM 4180 C CA . ALA B 1 143 ? -6.418 -5.582 -7.363 1 97.94 143 ALA B CA 1
ATOM 4181 C C . ALA B 1 143 ? -5.621 -4.617 -8.234 1 97.94 143 ALA B C 1
ATOM 4183 O O . ALA B 1 143 ? -5.844 -4.535 -9.445 1 97.94 143 ALA B O 1
ATOM 4184 N N . ARG B 1 144 ? -4.715 -3.916 -7.637 1 96.25 144 ARG B N 1
ATOM 4185 C CA . ARG B 1 144 ? -3.869 -2.986 -8.375 1 96.25 144 ARG B CA 1
ATOM 4186 C C . ARG B 1 144 ? -3.01 -3.723 -9.398 1 96.25 144 ARG B C 1
ATOM 4188 O O . ARG B 1 144 ? -2.873 -3.275 -10.539 1 96.25 144 ARG B O 1
ATOM 4195 N N . PHE B 1 145 ? -2.463 -4.793 -8.969 1 97.12 145 PHE B N 1
ATOM 4196 C CA . PHE B 1 145 ? -1.636 -5.59 -9.867 1 97.12 145 PHE B CA 1
ATOM 4197 C C . PHE B 1 145 ? -2.455 -6.105 -11.047 1 97.12 145 PHE B C 1
ATOM 4199 O O . PHE B 1 145 ? -2.014 -6.035 -12.195 1 97.12 145 PHE B O 1
ATOM 4206 N N . HIS B 1 146 ? -3.629 -6.637 -10.719 1 98.19 146 HIS B N 1
ATOM 4207 C CA . HIS B 1 146 ? -4.512 -7.145 -11.758 1 98.19 146 HIS B CA 1
ATOM 4208 C C . HIS B 1 146 ? -4.922 -6.039 -12.727 1 98.19 146 HIS B C 1
ATOM 4210 O O . HIS B 1 146 ? -5.09 -6.281 -13.922 1 98.19 146 HIS B O 1
ATOM 4216 N N . LYS B 1 147 ? -5.102 -4.906 -12.227 1 96.88 147 LYS B N 1
ATOM 4217 C CA . LYS B 1 147 ? -5.531 -3.764 -13.023 1 96.88 147 LYS B CA 1
ATOM 4218 C C . LYS B 1 147 ? -4.375 -3.201 -13.844 1 96.88 147 LYS B C 1
ATOM 4220 O O . LYS B 1 147 ? -4.395 -3.268 -15.078 1 96.88 147 LYS B O 1
ATOM 4225 N N . HIS B 1 148 ? -3.303 -2.816 -13.227 1 95.12 148 HIS B N 1
ATOM 4226 C CA . HIS B 1 148 ? -2.195 -2.133 -13.883 1 95.12 148 HIS B CA 1
ATOM 4227 C C . HIS B 1 148 ? -1.315 -3.117 -14.648 1 95.12 148 HIS B C 1
ATOM 4229 O O . HIS B 1 148 ? -0.787 -2.787 -15.711 1 95.12 148 HIS B O 1
ATOM 4235 N N . GLY B 1 149 ? -1.105 -4.281 -14.016 1 95.12 149 GLY B N 1
ATOM 4236 C CA . GLY B 1 149 ? -0.34 -5.301 -14.719 1 95.12 149 GLY B CA 1
ATOM 4237 C C . GLY B 1 149 ? -0.917 -5.648 -16.078 1 95.12 149 GLY B C 1
ATOM 4238 O O . GLY B 1 149 ? -0.174 -5.828 -17.047 1 95.12 149 GLY B O 1
ATOM 4239 N N . THR B 1 150 ? -2.227 -5.715 -16.141 1 96.81 150 THR B N 1
ATOM 4240 C CA . THR B 1 150 ? -2.912 -6.035 -17.391 1 96.81 150 THR B CA 1
ATOM 4241 C C . THR B 1 150 ? -2.674 -4.945 -18.438 1 96.81 150 THR B C 1
ATOM 4243 O O . THR B 1 150 ? -2.482 -5.238 -19.609 1 96.81 150 THR B O 1
ATOM 4246 N N . ARG B 1 151 ? -2.68 -3.732 -18 1 94.19 151 ARG B N 1
ATOM 4247 C CA . ARG B 1 151 ? -2.457 -2.6 -18.891 1 94.19 151 ARG B CA 1
ATOM 4248 C C . ARG B 1 151 ? -1.006 -2.543 -19.359 1 94.19 151 ARG B C 1
ATOM 4250 O O . ARG B 1 151 ? -0.726 -2.154 -20.5 1 94.19 151 ARG B O 1
ATOM 4257 N N . ILE B 1 152 ? -0.113 -2.965 -18.5 1 93.44 152 ILE B N 1
ATOM 4258 C CA . ILE B 1 152 ? 1.326 -2.861 -18.719 1 93.44 152 ILE B CA 1
ATOM 4259 C C . ILE B 1 152 ? 1.799 -4.012 -19.594 1 93.44 152 ILE B C 1
ATOM 4261 O O . ILE B 1 152 ? 2.752 -3.861 -20.359 1 93.44 152 ILE B O 1
ATOM 4265 N N . ALA B 1 153 ? 1.152 -5.156 -19.484 1 94.31 153 ALA B N 1
ATOM 4266 C CA . ALA B 1 153 ? 1.57 -6.34 -20.234 1 94.31 153 ALA B CA 1
ATOM 4267 C C . ALA B 1 153 ? 1.616 -6.059 -21.734 1 94.31 153 ALA B C 1
ATOM 4269 O O . ALA B 1 153 ? 0.687 -5.469 -22.297 1 94.31 153 ALA B O 1
ATOM 4270 N N . PRO B 1 154 ? 2.672 -6.465 -22.328 1 92.81 154 PRO B N 1
ATOM 4271 C CA . PRO B 1 154 ? 2.811 -6.203 -23.766 1 92.81 154 PRO B CA 1
ATOM 4272 C C . PRO B 1 154 ? 1.691 -6.836 -24.578 1 92.81 154 PRO B C 1
ATOM 4274 O O . PRO B 1 154 ? 1.169 -7.891 -24.219 1 92.81 154 PRO B O 1
ATOM 4277 N N . GLU B 1 155 ? 1.344 -6.254 -25.734 1 90.62 155 GLU B N 1
ATOM 4278 C CA . GLU B 1 155 ? 0.261 -6.711 -26.594 1 90.62 155 GLU B CA 1
ATOM 4279 C C . GLU B 1 155 ? 0.526 -8.117 -27.109 1 90.62 155 GLU B C 1
ATOM 4281 O O . GLU B 1 155 ? -0.401 -8.922 -27.25 1 90.62 155 GLU B O 1
ATOM 4286 N N . GLY B 1 156 ? 1.73 -8.531 -27.328 1 88.44 156 GLY B N 1
ATOM 4287 C CA . GLY B 1 156 ? 2.059 -9.828 -27.891 1 88.44 156 GLY B CA 1
ATOM 4288 C C . GLY B 1 156 ? 2.189 -10.922 -26.844 1 88.44 156 GLY B C 1
ATOM 4289 O O . GLY B 1 156 ? 2.365 -12.094 -27.188 1 88.44 156 GLY B O 1
ATOM 4290 N N . TYR B 1 157 ? 1.982 -10.539 -25.672 1 91.31 157 TYR B N 1
ATOM 4291 C CA . TYR B 1 157 ? 2.084 -11.531 -24.609 1 91.31 157 TYR B CA 1
ATOM 4292 C C . TYR B 1 157 ? 0.89 -12.477 -24.625 1 91.31 157 TYR B C 1
ATOM 4294 O O . TYR B 1 157 ? -0.237 -12.055 -24.891 1 91.31 157 TYR B O 1
ATOM 4302 N N . ASP B 1 158 ? 1.085 -13.742 -24.312 1 92.38 158 ASP B N 1
ATOM 4303 C CA . ASP B 1 158 ? 0.049 -14.766 -24.312 1 92.38 158 ASP B CA 1
ATOM 4304 C C . ASP B 1 158 ? -1.023 -14.461 -23.266 1 92.38 158 ASP B C 1
ATOM 4306 O O . ASP B 1 158 ? -0.724 -14.352 -22.078 1 92.38 158 ASP B O 1
ATOM 4310 N N . ARG B 1 159 ? -2.236 -14.375 -23.656 1 94.62 159 ARG B N 1
ATOM 4311 C CA . ARG B 1 159 ? -3.307 -13.992 -22.734 1 94.62 159 ARG B CA 1
ATOM 4312 C C . ARG B 1 159 ? -4.227 -15.164 -22.438 1 94.62 159 ARG B C 1
ATOM 4314 O O . ARG B 1 159 ? -5.297 -14.992 -21.859 1 94.62 159 ARG B O 1
ATOM 4321 N N . THR B 1 160 ? -3.785 -16.391 -22.891 1 95.12 160 THR B N 1
ATOM 4322 C CA . THR B 1 160 ? -4.488 -17.609 -22.516 1 95.12 160 THR B CA 1
ATOM 4323 C C . THR B 1 160 ? -4.367 -17.859 -21.016 1 95.12 160 THR B C 1
ATOM 4325 O O . THR B 1 160 ? -3.283 -17.719 -20.438 1 95.12 160 THR B O 1
ATOM 4328 N N . PRO B 1 161 ? -5.523 -18.141 -20.359 1 96.75 161 PRO B N 1
ATOM 4329 C CA . PRO B 1 161 ? -5.406 -18.406 -18.922 1 96.75 161 PRO B CA 1
ATOM 4330 C C . PRO B 1 161 ? -4.336 -19.438 -18.609 1 96.75 161 PRO B C 1
ATOM 4332 O O . PRO B 1 161 ? -4.348 -20.547 -19.172 1 96.75 161 PRO B O 1
ATOM 4335 N N . LEU B 1 162 ? -3.424 -19.109 -17.75 1 94.75 162 LEU B N 1
ATOM 4336 C CA . LEU B 1 162 ? -2.266 -19.922 -17.406 1 94.75 162 LEU B CA 1
ATOM 4337 C C . LEU B 1 162 ? -2.697 -21.312 -16.922 1 94.75 162 LEU B C 1
ATOM 4339 O O . LEU B 1 162 ? -2.086 -22.312 -17.297 1 94.75 162 LEU B O 1
ATOM 4343 N N . MET B 1 163 ? -3.68 -21.359 -16.078 1 95.19 163 MET B N 1
ATOM 4344 C CA . MET B 1 163 ? -4.129 -22.656 -15.547 1 95.19 163 MET B CA 1
ATOM 4345 C C . MET B 1 163 ? -4.57 -23.578 -16.672 1 95.19 163 MET B C 1
ATOM 4347 O O . MET B 1 163 ? -4.219 -24.766 -16.688 1 95.19 163 MET B O 1
ATOM 4351 N N . THR B 1 164 ? -5.332 -23.047 -17.609 1 93.88 164 THR B N 1
ATOM 4352 C CA . THR B 1 164 ? -5.793 -23.828 -18.734 1 93.88 164 THR B CA 1
ATOM 4353 C C . THR B 1 164 ? -4.613 -24.312 -19.578 1 93.88 164 THR B C 1
ATOM 4355 O O . THR B 1 164 ? -4.539 -25.484 -19.938 1 93.88 164 THR B O 1
ATOM 4358 N N . LYS B 1 165 ? -3.758 -23.453 -19.859 1 93.38 165 LYS B N 1
ATOM 4359 C CA . LYS B 1 165 ? -2.578 -23.766 -20.656 1 93.38 165 LYS B CA 1
ATOM 4360 C C . LYS B 1 165 ? -1.745 -24.859 -20 1 93.38 165 LYS B C 1
ATOM 4362 O O . LYS B 1 165 ? -1.378 -25.844 -20.656 1 93.38 165 LYS B O 1
ATOM 4367 N N . MET B 1 166 ? -1.449 -24.719 -18.75 1 94.25 166 MET B N 1
ATOM 4368 C CA . MET B 1 166 ? -0.564 -25.641 -18.047 1 94.25 166 MET B CA 1
ATOM 4369 C C . MET B 1 166 ? -1.247 -27 -17.844 1 94.25 166 MET B C 1
ATOM 4371 O O . MET B 1 166 ? -0.613 -28.047 -17.969 1 94.25 166 MET B O 1
ATOM 4375 N N . LEU B 1 167 ? -2.525 -26.969 -17.516 1 95.94 167 LEU B N 1
ATOM 4376 C CA . LEU B 1 167 ? -3.244 -28.219 -17.328 1 95.94 167 LEU B CA 1
ATOM 4377 C C . LEU B 1 167 ? -3.305 -29 -18.625 1 95.94 167 LEU B C 1
ATOM 4379 O O . LEU B 1 167 ? -3.217 -30.234 -18.625 1 95.94 167 LEU B O 1
ATOM 4383 N N . ASN B 1 168 ? -3.504 -28.281 -19.719 1 94.81 168 ASN B N 1
ATOM 4384 C CA . ASN B 1 168 ? -3.471 -28.953 -21.016 1 94.81 168 ASN B CA 1
ATOM 4385 C C . ASN B 1 168 ? -2.102 -29.562 -21.312 1 94.81 168 ASN B C 1
ATOM 4387 O O . ASN B 1 168 ? -2.01 -30.656 -21.875 1 94.81 168 ASN B O 1
ATOM 4391 N N . LYS B 1 169 ? -1.103 -28.875 -20.922 1 93.88 169 LYS B N 1
ATOM 4392 C CA . LYS B 1 169 ? 0.264 -29.359 -21.109 1 93.88 169 LYS B CA 1
ATOM 4393 C C . LYS B 1 169 ? 0.562 -30.531 -20.188 1 93.88 169 LYS B C 1
ATOM 4395 O O . LYS B 1 169 ? 1.234 -31.484 -20.594 1 93.88 169 LYS B O 1
ATOM 4400 N N . TRP B 1 170 ? 0.078 -30.547 -18.969 1 95.38 170 TRP B N 1
ATOM 4401 C CA . TRP B 1 170 ? 0.446 -31.5 -17.938 1 95.38 170 TRP B CA 1
ATOM 4402 C C . TRP B 1 170 ? -0.427 -32.75 -18.016 1 95.38 170 TRP B C 1
ATOM 4404 O O . TRP B 1 170 ? -0.011 -33.844 -17.594 1 95.38 170 TRP B O 1
ATOM 4414 N N . SER B 1 171 ? -1.64 -32.625 -18.562 1 96.62 171 SER B N 1
ATOM 4415 C CA . SER B 1 171 ? -2.592 -33.75 -18.594 1 96.62 171 SER B CA 1
ATOM 4416 C C . SER B 1 171 ? -2.004 -34.969 -19.281 1 96.62 171 SER B C 1
ATOM 4418 O O . SER B 1 171 ? -2.037 -36.062 -18.734 1 96.62 171 SER B O 1
ATOM 4420 N N . PRO B 1 172 ? -1.383 -34.812 -20.469 1 95.88 172 PRO B N 1
ATOM 4421 C CA . PRO B 1 172 ? -0.784 -36 -21.094 1 95.88 172 PRO B CA 1
ATOM 4422 C C . PRO B 1 172 ? 0.354 -36.594 -20.281 1 95.88 172 PRO B C 1
ATOM 4424 O O . PRO B 1 172 ? 0.523 -37.812 -20.25 1 95.88 172 PRO B O 1
ATOM 4427 N N . ILE B 1 173 ? 1.11 -35.781 -19.625 1 93.81 173 ILE B N 1
ATOM 4428 C CA . ILE B 1 173 ? 2.219 -36.25 -18.797 1 93.81 173 ILE B CA 1
ATOM 4429 C C . ILE B 1 173 ? 1.68 -37.094 -17.641 1 93.81 173 ILE B C 1
ATOM 4431 O O . ILE B 1 173 ? 2.205 -38.156 -17.359 1 93.81 173 ILE B O 1
ATOM 4435 N N . VAL B 1 174 ? 0.638 -36.625 -17.047 1 94.88 174 VAL B N 1
ATOM 4436 C CA . VAL B 1 174 ? 0.038 -37.344 -15.922 1 94.88 174 VAL B CA 1
ATOM 4437 C C . VAL B 1 174 ? -0.591 -38.656 -16.406 1 94.88 174 VAL B C 1
ATOM 4439 O O . VAL B 1 174 ? -0.441 -39.688 -15.773 1 94.88 174 VAL B O 1
ATOM 4442 N N . ARG B 1 175 ? -1.224 -38.625 -17.562 1 95.62 175 ARG B N 1
ATOM 4443 C CA . ARG B 1 175 ? -1.852 -39.812 -18.125 1 95.62 175 ARG B CA 1
ATOM 4444 C C . ARG B 1 175 ? -0.812 -40.906 -18.438 1 95.62 175 ARG B C 1
ATOM 4446 O O . ARG B 1 175 ? -1.057 -42.094 -18.219 1 95.62 175 ARG B O 1
ATOM 4453 N N . GLU B 1 176 ? 0.296 -40.438 -18.906 1 94.81 176 GLU B N 1
ATOM 4454 C CA . GLU B 1 176 ? 1.363 -41.375 -19.281 1 94.81 176 GLU B CA 1
ATOM 4455 C C . GLU B 1 176 ? 2.004 -42 -18.047 1 94.81 176 GLU B C 1
ATOM 4457 O O . GLU B 1 176 ? 2.695 -43 -18.141 1 94.81 176 GLU B O 1
ATOM 4462 N N . ASN B 1 177 ? 1.763 -41.406 -16.906 1 92.38 177 ASN B N 1
ATOM 4463 C CA . ASN B 1 177 ? 2.412 -41.875 -15.68 1 92.38 177 ASN B CA 1
ATOM 4464 C C . ASN B 1 177 ? 1.4 -42.406 -14.68 1 92.38 177 ASN B C 1
ATOM 4466 O O . ASN B 1 177 ? 1.668 -42.469 -13.477 1 92.38 177 ASN B O 1
ATOM 4470 N N . MET B 1 178 ? 0.257 -42.781 -15.086 1 91.06 178 MET B N 1
ATOM 4471 C CA . MET B 1 178 ? -0.805 -43.281 -14.211 1 91.06 178 MET B CA 1
ATOM 4472 C C . MET B 1 178 ? -0.366 -44.531 -13.453 1 91.06 178 MET B C 1
ATOM 4474 O O . MET B 1 178 ? -0.792 -44.75 -12.32 1 91.06 178 MET B O 1
ATOM 4478 N N . GLY B 1 179 ? 0.53 -45.281 -14.016 1 88.75 179 GLY B N 1
ATOM 4479 C CA . GLY B 1 179 ? 1.009 -46.5 -13.383 1 88.75 179 GLY B CA 1
ATOM 4480 C C . GLY B 1 179 ? 2.283 -46.281 -12.586 1 88.75 179 GLY B C 1
ATOM 4481 O O . GLY B 1 179 ? 2.828 -47.25 -12.023 1 88.75 179 GLY B O 1
ATOM 4482 N N . ASN B 1 180 ? 2.709 -45.094 -12.461 1 88.94 180 ASN B N 1
ATOM 4483 C CA . ASN B 1 180 ? 3.934 -44.781 -11.734 1 88.94 180 ASN B CA 1
ATOM 4484 C C . ASN B 1 180 ? 3.789 -45.062 -10.242 1 88.94 180 ASN B C 1
ATOM 4486 O O . ASN B 1 180 ? 2.834 -44.625 -9.609 1 88.94 180 ASN B O 1
ATOM 4490 N N . GLU B 1 181 ? 4.691 -45.719 -9.617 1 87.31 181 GLU B N 1
ATOM 4491 C CA . GLU B 1 181 ? 4.668 -46.156 -8.227 1 87.31 181 GLU B CA 1
ATOM 4492 C C . GLU B 1 181 ? 4.621 -44.969 -7.281 1 87.31 181 GLU B C 1
ATOM 4494 O O . GLU B 1 181 ? 4.035 -45.031 -6.199 1 87.31 181 GLU B O 1
ATOM 4499 N N . LYS B 1 182 ? 5.18 -43.906 -7.707 1 84.56 182 LYS B N 1
ATOM 4500 C CA . LYS B 1 182 ? 5.215 -42.688 -6.883 1 84.56 182 LYS B CA 1
ATOM 4501 C C . LYS B 1 182 ? 3.814 -42.125 -6.684 1 84.56 182 LYS B C 1
ATOM 4503 O O . LYS B 1 182 ? 3.59 -41.312 -5.777 1 84.56 182 LYS B O 1
ATOM 4508 N N . LEU B 1 183 ? 2.949 -42.5 -7.516 1 89.12 183 LEU B N 1
ATOM 4509 C CA . LEU B 1 183 ? 1.602 -41.969 -7.477 1 89.12 183 LEU B CA 1
ATOM 4510 C C . LEU B 1 183 ? 0.615 -42.969 -6.887 1 89.12 183 LEU B C 1
ATOM 4512 O O . LEU B 1 183 ? -0.6 -42.75 -6.965 1 89.12 183 LEU B O 1
ATOM 4516 N N . GLU B 1 184 ? 1.265 -43.906 -6.309 1 87.5 184 GLU B N 1
ATOM 4517 C CA . GLU B 1 184 ? 0.415 -44.938 -5.707 1 87.5 184 GLU B CA 1
ATOM 4518 C C . GLU B 1 184 ? -0.49 -44.344 -4.633 1 87.5 184 GLU B C 1
ATOM 4520 O O . GLU B 1 184 ? -0.051 -43.5 -3.838 1 87.5 184 GLU B O 1
ATOM 4525 N N . GLY B 1 185 ? -1.788 -44.594 -4.621 1 87.12 185 GLY B N 1
ATOM 4526 C CA . GLY B 1 185 ? -2.719 -44.125 -3.615 1 87.12 185 GLY B CA 1
ATOM 4527 C C . GLY B 1 185 ? -3.598 -43 -4.113 1 87.12 185 GLY B C 1
ATOM 4528 O O . GLY B 1 185 ? -4.59 -42.625 -3.471 1 87.12 185 GLY B O 1
ATOM 4529 N N . LEU B 1 186 ? -3.164 -42.438 -5.219 1 92.5 186 LEU B N 1
ATOM 4530 C CA . LEU B 1 186 ? -3.984 -41.375 -5.801 1 92.5 186 LEU B CA 1
ATOM 4531 C C . LEU B 1 186 ? -4.953 -41.938 -6.836 1 92.5 186 LEU B C 1
ATOM 4533 O O . LEU B 1 186 ? -4.582 -42.812 -7.621 1 92.5 186 LEU B O 1
ATOM 4537 N N . ASP B 1 187 ? -6.184 -41.562 -6.754 1 94.81 187 ASP B N 1
ATOM 4538 C CA . ASP B 1 187 ? -7.152 -41.906 -7.789 1 94.81 187 ASP B CA 1
ATOM 4539 C C . ASP B 1 187 ? -7.117 -40.875 -8.93 1 94.81 187 ASP B C 1
ATOM 4541 O O . ASP B 1 187 ? -7.922 -39.969 -8.969 1 94.81 187 ASP B O 1
ATOM 4545 N N . LEU B 1 188 ? -6.246 -41.125 -9.875 1 95.5 188 LEU B N 1
ATOM 4546 C CA . LEU B 1 188 ? -6.008 -40.156 -10.961 1 95.5 188 LEU B CA 1
ATOM 4547 C C . LEU B 1 188 ? -7.242 -40.031 -11.844 1 95.5 188 LEU B C 1
ATOM 4549 O O . LEU B 1 188 ? -7.496 -38.969 -12.414 1 95.5 188 LEU B O 1
ATOM 4553 N N . ASN B 1 189 ? -8.008 -41.094 -11.984 1 96.12 189 ASN B N 1
ATOM 4554 C CA . ASN B 1 189 ? -9.242 -41 -12.758 1 96.12 189 ASN B CA 1
ATOM 4555 C C . ASN B 1 189 ? -10.227 -40.031 -12.117 1 96.12 189 ASN B C 1
ATOM 4557 O O . ASN B 1 189 ? -10.891 -39.25 -12.812 1 96.12 189 ASN B O 1
ATOM 4561 N N . ASP B 1 190 ? -10.32 -40.094 -10.805 1 96.62 190 ASP B N 1
ATOM 4562 C CA . ASP B 1 190 ? -11.195 -39.188 -10.078 1 96.62 190 ASP B CA 1
ATOM 4563 C C . ASP B 1 190 ? -10.719 -37.75 -10.227 1 96.62 190 ASP B C 1
ATOM 4565 O O . ASP B 1 190 ? -11.539 -36.844 -10.32 1 96.62 190 ASP B O 1
ATOM 4569 N N . ILE B 1 191 ? -9.445 -37.562 -10.227 1 96.69 191 ILE B N 1
ATOM 4570 C CA . ILE B 1 191 ? -8.859 -36.25 -10.383 1 96.69 191 ILE B CA 1
ATOM 4571 C C . ILE B 1 191 ? -9.18 -35.688 -11.766 1 96.69 191 ILE B C 1
ATOM 4573 O O . ILE B 1 191 ? -9.586 -34.531 -11.914 1 96.69 191 ILE B O 1
ATOM 4577 N N . PHE B 1 192 ? -9.07 -36.5 -12.773 1 97.44 192 PHE B N 1
ATOM 4578 C CA . PHE B 1 192 ? -9.391 -36.094 -14.133 1 97.44 192 PHE B CA 1
ATOM 4579 C C . PHE B 1 192 ? -10.875 -35.781 -14.273 1 97.44 192 PHE B C 1
ATOM 4581 O O . PHE B 1 192 ? -11.266 -34.875 -15.008 1 97.44 192 PHE B O 1
ATOM 4588 N N . ASP B 1 193 ? -11.672 -36.562 -13.586 1 96.94 193 ASP B N 1
ATOM 4589 C CA . ASP B 1 193 ? -13.102 -36.312 -13.586 1 96.94 193 ASP B CA 1
ATOM 4590 C C . ASP B 1 193 ? -13.398 -34.906 -13.008 1 96.94 193 ASP B C 1
ATOM 4592 O O . ASP B 1 193 ? -14.258 -34.188 -13.523 1 96.94 193 ASP B O 1
ATOM 4596 N N . SER B 1 194 ? -12.727 -34.594 -11.938 1 96.75 194 SER B N 1
ATOM 4597 C CA . SER B 1 194 ? -12.883 -33.25 -11.328 1 96.75 194 SER B CA 1
ATOM 4598 C C . SER B 1 194 ? -12.477 -32.156 -12.297 1 96.75 194 SER B C 1
ATOM 4600 O O . SER B 1 194 ? -13.109 -31.094 -12.344 1 96.75 194 SER B O 1
ATOM 4602 N N . LEU B 1 195 ? -11.383 -32.375 -13 1 97.56 195 LEU B N 1
ATOM 4603 C CA . LEU B 1 195 ? -10.93 -31.422 -14.008 1 97.56 195 LEU B CA 1
ATOM 4604 C C . LEU B 1 195 ? -12 -31.219 -15.078 1 97.56 195 LEU B C 1
ATOM 4606 O O . LEU B 1 195 ? -12.273 -30.078 -15.477 1 97.56 195 LEU B O 1
ATOM 4610 N N . ASP B 1 196 ? -12.562 -32.312 -15.523 1 96.81 196 ASP B N 1
ATOM 4611 C CA . ASP B 1 196 ? -13.609 -32.219 -16.531 1 96.81 196 ASP B CA 1
ATOM 4612 C C . ASP B 1 196 ? -14.82 -31.453 -16.016 1 96.81 196 ASP B C 1
ATOM 4614 O O . ASP B 1 196 ? -15.414 -30.641 -16.734 1 96.81 196 ASP B O 1
ATOM 4618 N N . LYS B 1 197 ? -15.219 -31.75 -14.805 1 96.5 197 LYS B N 1
ATOM 4619 C CA . LYS B 1 197 ? -16.328 -31.047 -14.172 1 96.5 197 LYS B CA 1
ATOM 4620 C C . LYS B 1 197 ? -16.031 -29.547 -14.094 1 96.5 197 LYS B C 1
ATOM 4622 O O . LYS B 1 197 ? -16.906 -28.719 -14.359 1 96.5 197 LYS B O 1
ATOM 4627 N N . TYR B 1 198 ? -14.852 -29.188 -13.711 1 96.69 198 TYR B N 1
ATOM 4628 C CA . TYR B 1 198 ? -14.445 -27.797 -13.609 1 96.69 198 TYR B CA 1
ATOM 4629 C C . TYR B 1 198 ? -14.508 -27.109 -14.961 1 96.69 198 TYR B C 1
ATOM 4631 O O . TYR B 1 198 ? -15.023 -26 -15.078 1 96.69 198 TYR B O 1
ATOM 4639 N N . LYS B 1 199 ? -13.984 -27.75 -15.992 1 95.56 199 LYS B N 1
ATOM 4640 C CA . LYS B 1 199 ? -14.016 -27.188 -17.344 1 95.56 199 LYS B CA 1
ATOM 4641 C C . LYS B 1 199 ? -15.445 -26.938 -17.812 1 95.56 199 LYS B C 1
ATOM 4643 O O . LYS B 1 199 ? -15.742 -25.906 -18.422 1 95.56 199 LYS B O 1
ATOM 4648 N N . LYS B 1 200 ? -16.281 -27.891 -17.516 1 94.19 200 LYS B N 1
ATOM 4649 C CA . LYS B 1 200 ? -17.688 -27.75 -17.891 1 94.19 200 LYS B CA 1
ATOM 4650 C C . LYS B 1 200 ? -18.344 -26.578 -17.156 1 94.19 200 LYS B C 1
ATOM 4652 O O . LYS B 1 200 ? -19.172 -25.859 -17.719 1 94.19 200 LYS B O 1
ATOM 4657 N N . LEU B 1 201 ? -18.016 -26.484 -15.922 1 94.19 201 LEU B N 1
ATOM 4658 C CA . LEU B 1 201 ? -18.531 -25.391 -15.117 1 94.19 201 LEU B CA 1
ATOM 4659 C C . LEU B 1 201 ? -18.109 -24.031 -15.703 1 94.19 201 LEU B C 1
ATOM 4661 O O . LEU B 1 201 ? -18.922 -23.109 -15.773 1 94.19 201 LEU B O 1
ATOM 4665 N N . LEU B 1 202 ? -16.875 -23.875 -16.125 1 95.12 202 LEU B N 1
ATOM 4666 C CA . LEU B 1 202 ? -16.391 -22.625 -16.734 1 95.12 202 LEU B CA 1
ATOM 4667 C C . LEU B 1 202 ? -17.172 -22.297 -18 1 95.12 202 LEU B C 1
ATOM 4669 O O . LEU B 1 202 ? -17.516 -21.141 -18.234 1 95.12 202 LEU B O 1
ATOM 4673 N N . LEU B 1 203 ? -17.406 -23.312 -18.75 1 93.19 203 LEU B N 1
ATOM 4674 C CA . LEU B 1 203 ? -18.156 -23.141 -20 1 93.19 203 LEU B CA 1
ATOM 4675 C C . LEU B 1 203 ? -19.578 -22.656 -19.703 1 93.19 203 LEU B C 1
ATOM 4677 O O . LEU B 1 203 ? -20.125 -21.828 -20.438 1 93.19 203 LEU B O 1
ATOM 4681 N N . LYS B 1 204 ? -20.094 -23.188 -18.641 1 92.25 204 LYS B N 1
ATOM 4682 C CA . LYS B 1 204 ? -21.453 -22.812 -18.25 1 92.25 204 LYS B CA 1
ATOM 4683 C C . LYS B 1 204 ? -21.531 -21.328 -17.891 1 92.25 204 LYS B C 1
ATOM 4685 O O . LYS B 1 204 ? -22.562 -20.688 -18.078 1 92.25 204 LYS B O 1
ATOM 4690 N N . PHE B 1 205 ? -20.484 -20.812 -17.375 1 93.94 205 PHE B N 1
ATOM 4691 C CA . PHE B 1 205 ? -20.516 -19.438 -16.906 1 93.94 205 PHE B CA 1
ATOM 4692 C C . PHE B 1 205 ? -20.094 -18.484 -18.016 1 93.94 205 PHE B C 1
ATOM 4694 O O . PHE B 1 205 ? -20.109 -17.266 -17.828 1 93.94 205 PHE B O 1
ATOM 4701 N N . GLU B 1 206 ? -19.672 -19.141 -19.109 1 88.75 206 GLU B N 1
ATOM 4702 C CA . GLU B 1 206 ? -19.406 -18.266 -20.25 1 88.75 206 GLU B CA 1
ATOM 4703 C C . GLU B 1 206 ? -20.672 -17.531 -20.688 1 88.75 206 GLU B C 1
ATOM 4705 O O . GLU B 1 206 ? -21.688 -18.172 -21 1 88.75 206 GLU B O 1
ATOM 4710 N N . GLY B 1 207 ? -20.719 -16.203 -20.641 1 84.38 207 GLY B N 1
ATOM 4711 C CA . GLY B 1 207 ? -21.859 -15.398 -21.031 1 84.38 207 GLY B CA 1
ATOM 4712 C C . GLY B 1 207 ? -22.906 -15.281 -19.953 1 84.38 207 GLY B C 1
ATOM 4713 O O . GLY B 1 207 ? -24.016 -14.781 -20.203 1 84.38 207 GLY B O 1
ATOM 4714 N N . SER B 1 208 ? -22.609 -15.812 -18.812 1 86.94 208 SER B N 1
ATOM 4715 C CA . SER B 1 208 ? -23.547 -15.727 -17.688 1 86.94 208 SER B CA 1
ATOM 4716 C C . SER B 1 208 ? -23.547 -14.328 -17.078 1 86.94 208 SER B C 1
ATOM 4718 O O . SER B 1 208 ? -22.828 -13.438 -17.547 1 86.94 208 SER B O 1
ATOM 4720 N N . ASN B 1 209 ? -24.406 -14.234 -16.109 1 87.06 209 ASN B N 1
ATOM 4721 C CA . ASN B 1 209 ? -24.547 -12.953 -15.445 1 87.06 209 ASN B CA 1
ATOM 4722 C C . ASN B 1 209 ? -23.453 -12.734 -14.414 1 87.06 209 ASN B C 1
ATOM 4724 O O . ASN B 1 209 ? -23.359 -11.656 -13.812 1 87.06 209 ASN B O 1
ATOM 4728 N N . ASN B 1 210 ? -22.672 -13.773 -14.266 1 94.38 210 ASN B N 1
ATOM 4729 C CA . ASN B 1 210 ? -21.547 -13.609 -13.359 1 94.38 210 ASN B CA 1
ATOM 4730 C C . ASN B 1 210 ? -20.234 -13.508 -14.117 1 94.38 210 ASN B C 1
ATOM 4732 O O . ASN B 1 210 ? -19.516 -14.5 -14.25 1 94.38 210 ASN B O 1
ATOM 4736 N N . GLU B 1 211 ? -19.906 -12.359 -14.414 1 93.88 211 GLU B N 1
ATOM 4737 C CA . GLU B 1 211 ? -18.75 -12.094 -15.258 1 93.88 211 GLU B CA 1
ATOM 4738 C C . GLU B 1 211 ? -17.453 -12.344 -14.508 1 93.88 211 GLU B C 1
ATOM 4740 O O . GLU B 1 211 ? -16.391 -12.516 -15.117 1 93.88 211 GLU B O 1
ATOM 4745 N N . PHE B 1 212 ? -17.484 -12.383 -13.188 1 96.94 212 PHE B N 1
ATOM 4746 C CA . PHE B 1 212 ? -16.266 -12.523 -12.398 1 96.94 212 PHE B CA 1
ATOM 4747 C C . PHE B 1 212 ? -15.641 -13.898 -12.594 1 96.94 212 PHE B C 1
ATOM 4749 O O . PHE B 1 212 ? -14.422 -14.062 -12.484 1 96.94 212 PHE B O 1
ATOM 4756 N N . VAL B 1 213 ? -16.438 -14.906 -12.953 1 96.75 213 VAL B N 1
ATOM 4757 C CA . VAL B 1 213 ? -15.961 -16.281 -13.125 1 96.75 213 VAL B CA 1
ATOM 4758 C C . VAL B 1 213 ? -15.016 -16.344 -14.32 1 96.75 213 VAL B C 1
ATOM 4760 O O . VAL B 1 213 ? -14.016 -17.078 -14.281 1 96.75 213 VAL B O 1
ATOM 4763 N N . THR B 1 214 ? -15.328 -15.508 -15.336 1 96.56 214 THR B N 1
ATOM 4764 C CA . THR B 1 214 ? -14.57 -15.625 -16.578 1 96.56 214 THR B CA 1
ATOM 4765 C C . THR B 1 214 ? -13.695 -14.391 -16.781 1 96.56 214 THR B C 1
ATOM 4767 O O . THR B 1 214 ? -13.18 -14.172 -17.891 1 96.56 214 THR B O 1
ATOM 4770 N N . THR B 1 215 ? -13.555 -13.57 -15.734 1 97.44 215 THR B N 1
ATOM 4771 C CA . THR B 1 215 ? -12.711 -12.391 -15.867 1 97.44 215 THR B CA 1
ATOM 4772 C C . THR B 1 215 ? -11.234 -12.781 -15.828 1 97.44 215 THR B C 1
ATOM 4774 O O . THR B 1 215 ? -10.773 -13.398 -14.867 1 97.44 215 THR B O 1
ATOM 4777 N N . ILE B 1 216 ? -10.539 -12.391 -16.891 1 97.94 216 ILE B N 1
ATOM 4778 C CA . ILE B 1 216 ? -9.125 -12.703 -17.047 1 97.94 216 ILE B CA 1
ATOM 4779 C C . ILE B 1 216 ? -8.297 -11.43 -16.922 1 97.94 216 ILE B C 1
ATOM 4781 O O . ILE B 1 216 ? -8.641 -10.398 -17.5 1 97.94 216 ILE B O 1
ATOM 4785 N N . ARG B 1 217 ? -7.246 -11.461 -16.078 1 98.38 217 ARG B N 1
ATOM 4786 C CA . ARG B 1 217 ? -6.254 -10.406 -15.906 1 98.38 217 ARG B CA 1
ATOM 4787 C C . ARG B 1 217 ? -4.852 -10.984 -15.781 1 98.38 217 ARG B C 1
ATOM 4789 O O . ARG B 1 217 ? -4.684 -12.211 -15.711 1 98.38 217 ARG B O 1
ATOM 4796 N N . LEU B 1 218 ? -3.857 -10.094 -15.93 1 97.56 218 LEU B N 1
ATOM 4797 C CA . LEU B 1 218 ? -2.531 -10.539 -15.523 1 97.56 218 LEU B CA 1
ATOM 4798 C C . LEU B 1 218 ? -2.494 -10.836 -14.031 1 97.56 218 LEU B C 1
ATOM 4800 O O . LEU B 1 218 ? -2.771 -9.953 -13.211 1 97.56 218 LEU B O 1
ATOM 4804 N N . CYS B 1 219 ? -2.242 -12.102 -13.664 1 97.94 219 CYS B N 1
ATOM 4805 C CA . CYS B 1 219 ? -2.271 -12.562 -12.281 1 97.94 219 CYS B CA 1
ATOM 4806 C C . CYS B 1 219 ? -0.883 -13 -11.82 1 97.94 219 CYS B C 1
ATOM 4808 O O . CYS B 1 219 ? -0.02 -13.305 -12.648 1 97.94 219 CYS B O 1
ATOM 4810 N N . HIS B 1 220 ? -0.611 -12.953 -10.562 1 96.75 220 HIS B N 1
ATOM 4811 C CA . HIS B 1 220 ? 0.62 -13.453 -9.961 1 96.75 220 HIS B CA 1
ATOM 4812 C C . HIS B 1 220 ? 0.633 -14.984 -9.922 1 96.75 220 HIS B C 1
ATOM 4814 O O . HIS B 1 220 ? 1.657 -15.602 -10.211 1 96.75 220 HIS B O 1
ATOM 4820 N N . ASN B 1 221 ? -0.51 -15.555 -9.523 1 96.75 221 ASN B N 1
ATOM 4821 C CA . ASN B 1 221 ? -0.851 -16.969 -9.609 1 96.75 221 ASN B CA 1
ATOM 4822 C C . ASN B 1 221 ? -0.17 -17.781 -8.5 1 96.75 221 ASN B C 1
ATOM 4824 O O . ASN B 1 221 ? -0.383 -18.984 -8.383 1 96.75 221 ASN B O 1
ATOM 4828 N N . ASP B 1 222 ? 0.641 -17.172 -7.625 1 95.38 222 ASP B N 1
ATOM 4829 C CA . ASP B 1 222 ? 1.263 -17.875 -6.508 1 95.38 222 ASP B CA 1
ATOM 4830 C C . ASP B 1 222 ? 1.341 -16.984 -5.27 1 95.38 222 ASP B C 1
ATOM 4832 O O . ASP B 1 222 ? 2.432 -16.703 -4.777 1 95.38 222 ASP B O 1
ATOM 4836 N N . MET B 1 223 ? 0.191 -16.75 -4.684 1 94.56 223 MET B N 1
ATOM 4837 C CA . MET B 1 223 ? 0.11 -15.914 -3.494 1 94.56 223 MET B CA 1
ATOM 4838 C C . MET B 1 223 ? 0.535 -16.688 -2.25 1 94.56 223 MET B C 1
ATOM 4840 O O . MET B 1 223 ? -0.224 -16.781 -1.285 1 94.56 223 MET B O 1
ATOM 4844 N N . TYR B 1 224 ? 1.787 -17.219 -2.309 1 91.44 224 TYR B N 1
ATOM 4845 C CA . TYR B 1 224 ? 2.48 -17.766 -1.144 1 91.44 224 TYR B CA 1
ATOM 4846 C C . TYR B 1 224 ? 2.875 -16.641 -0.181 1 91.44 224 TYR B C 1
ATOM 4848 O O . TYR B 1 224 ? 3.209 -15.539 -0.607 1 91.44 224 TYR B O 1
ATOM 4856 N N . TYR B 1 225 ? 2.758 -16.828 1.14 1 89.88 225 TYR B N 1
ATOM 4857 C CA . TYR B 1 225 ? 2.943 -15.742 2.102 1 89.88 225 TYR B CA 1
ATOM 4858 C C . TYR B 1 225 ? 4.336 -15.133 1.977 1 89.88 225 TYR B C 1
ATOM 4860 O O . TYR B 1 225 ? 4.52 -13.938 2.188 1 89.88 225 TYR B O 1
ATOM 4868 N N . LYS B 1 226 ? 5.297 -15.883 1.551 1 90.75 226 LYS B N 1
ATOM 4869 C CA . LYS B 1 226 ? 6.66 -15.375 1.444 1 90.75 226 LYS B CA 1
ATOM 4870 C C . LYS B 1 226 ? 6.871 -14.641 0.124 1 90.75 226 LYS B C 1
ATOM 4872 O O . LYS B 1 226 ? 7.945 -14.086 -0.12 1 90.75 226 LYS B O 1
ATOM 4877 N N . ASN B 1 227 ? 5.863 -14.609 -0.693 1 94 227 ASN B N 1
ATOM 4878 C CA . ASN B 1 227 ? 5.949 -13.867 -1.944 1 94 227 ASN B CA 1
ATOM 4879 C C . ASN B 1 227 ? 5.426 -12.438 -1.786 1 94 227 ASN B C 1
ATOM 4881 O O . ASN B 1 227 ? 5.164 -11.758 -2.777 1 94 227 ASN B O 1
ATOM 4885 N N . VAL B 1 228 ? 5.223 -12.055 -0.52 1 94.06 228 VAL B N 1
ATOM 4886 C CA . VAL B 1 228 ? 4.859 -10.688 -0.169 1 94.06 228 VAL B CA 1
ATOM 4887 C C . VAL B 1 228 ? 5.91 -10.094 0.764 1 94.06 228 VAL B C 1
ATOM 4889 O O . VAL B 1 228 ? 6.238 -10.68 1.797 1 94.06 228 VAL B O 1
ATOM 4892 N N . ILE B 1 229 ? 6.398 -8.945 0.336 1 92.94 229 ILE B N 1
ATOM 4893 C CA . ILE B 1 229 ? 7.387 -8.234 1.14 1 92.94 229 ILE B CA 1
ATOM 4894 C C . ILE B 1 229 ? 6.73 -7.039 1.827 1 92.94 229 ILE B C 1
ATOM 4896 O O . ILE B 1 229 ? 5.938 -6.32 1.214 1 92.94 229 ILE B O 1
ATOM 4900 N N . ASP B 1 230 ? 6.98 -6.914 3.088 1 91.19 230 ASP B N 1
ATOM 4901 C CA . ASP B 1 230 ? 6.578 -5.738 3.855 1 91.19 230 ASP B CA 1
ATOM 4902 C C . ASP B 1 230 ? 7.734 -4.75 3.992 1 91.19 230 ASP B C 1
ATOM 4904 O O . ASP B 1 230 ? 8.672 -4.988 4.758 1 91.19 230 ASP B O 1
ATOM 4908 N N . SER B 1 231 ? 7.691 -3.588 3.264 1 86.94 231 SER B N 1
ATOM 4909 C CA . SER B 1 231 ? 8.719 -2.553 3.316 1 86.94 231 SER B CA 1
ATOM 4910 C C . SER B 1 231 ? 8.43 -1.543 4.422 1 86.94 231 SER B C 1
ATOM 4912 O O . SER B 1 231 ? 9.047 -0.477 4.477 1 86.94 231 SER B O 1
ATOM 4914 N N . LYS B 1 232 ? 7.547 -1.736 5.375 1 80.62 232 LYS B N 1
ATOM 4915 C CA . LYS B 1 232 ? 7.102 -0.86 6.457 1 80.62 232 LYS B CA 1
ATOM 4916 C C . LYS B 1 232 ? 6.137 0.203 5.941 1 80.62 232 LYS B C 1
ATOM 4918 O O . LYS B 1 232 ? 5.168 0.548 6.617 1 80.62 232 LYS B O 1
ATOM 4923 N N . HIS B 1 233 ? 6.414 0.613 4.695 1 81.38 233 HIS B N 1
ATOM 4924 C CA . HIS B 1 233 ? 5.473 1.609 4.195 1 81.38 233 HIS B CA 1
ATOM 4925 C C . HIS B 1 233 ? 4.426 0.972 3.287 1 81.38 233 HIS B C 1
ATOM 4927 O O . HIS B 1 233 ? 3.338 1.521 3.105 1 81.38 233 HIS B O 1
ATOM 4933 N N . SER B 1 234 ? 4.824 -0.13 2.688 1 86.19 234 SER B N 1
ATOM 4934 C CA . SER B 1 234 ? 3.883 -0.756 1.767 1 86.19 234 SER B CA 1
ATOM 4935 C C . SER B 1 234 ? 4.176 -2.244 1.603 1 86.19 234 SER B C 1
ATOM 4937 O O . SER B 1 234 ? 5.246 -2.717 1.987 1 86.19 234 SER B O 1
ATOM 4939 N N . LEU B 1 235 ? 3.236 -2.934 1.047 1 92 235 LEU B N 1
ATOM 4940 C CA . LEU B 1 235 ? 3.412 -4.32 0.63 1 92 235 LEU B CA 1
ATOM 4941 C C . LEU B 1 235 ? 3.781 -4.402 -0.847 1 92 235 LEU B C 1
ATOM 4943 O O . LEU B 1 235 ? 3.33 -3.582 -1.65 1 92 235 LEU B O 1
ATOM 4947 N N . ARG B 1 236 ? 4.621 -5.375 -1.182 1 92.25 236 ARG B N 1
ATOM 4948 C CA . ARG B 1 236 ? 5.012 -5.609 -2.568 1 92.25 236 ARG B CA 1
ATOM 4949 C C . ARG B 1 236 ? 5.035 -7.098 -2.887 1 92.25 236 ARG B C 1
ATOM 4951 O O . ARG B 1 236 ? 5.305 -7.922 -2.008 1 92.25 236 ARG B O 1
ATOM 4958 N N . LEU B 1 237 ? 4.797 -7.375 -4.117 1 94.88 237 LEU B N 1
ATOM 4959 C CA . LEU B 1 237 ? 4.859 -8.758 -4.578 1 94.88 237 LEU B CA 1
ATOM 4960 C C . LEU B 1 237 ? 6.254 -9.102 -5.094 1 94.88 237 LEU B C 1
ATOM 4962 O O . LEU B 1 237 ? 6.93 -8.242 -5.672 1 94.88 237 LEU B O 1
ATOM 4966 N N . ILE B 1 238 ? 6.668 -10.328 -4.801 1 92.62 238 ILE B N 1
ATOM 4967 C CA . ILE B 1 238 ? 7.906 -10.836 -5.375 1 92.62 238 ILE B CA 1
ATOM 4968 C C . ILE B 1 238 ? 7.672 -12.242 -5.93 1 92.62 238 ILE B C 1
ATOM 4970 O O . ILE B 1 238 ? 6.574 -12.789 -5.805 1 92.62 238 ILE B O 1
ATOM 4974 N N . ASP B 1 239 ? 8.609 -12.75 -6.641 1 90.38 239 ASP B N 1
ATOM 4975 C CA . ASP B 1 239 ? 8.602 -14.07 -7.27 1 90.38 239 ASP B CA 1
ATOM 4976 C C . ASP B 1 239 ? 7.492 -14.172 -8.312 1 90.38 239 ASP B C 1
ATOM 4978 O O . ASP B 1 239 ? 6.453 -14.789 -8.07 1 90.38 239 ASP B O 1
ATOM 4982 N N . PHE B 1 240 ? 7.762 -13.727 -9.445 1 91.38 240 PHE B N 1
ATOM 4983 C CA . PHE B 1 240 ? 6.805 -13.672 -10.547 1 91.38 240 PHE B CA 1
ATOM 4984 C C . PHE B 1 240 ? 6.992 -14.852 -11.492 1 91.38 240 PHE B C 1
ATOM 4986 O O . PHE B 1 240 ? 6.711 -14.75 -12.688 1 91.38 240 PHE B O 1
ATOM 4993 N N . ASP B 1 241 ? 7.391 -15.961 -10.945 1 86.38 241 ASP B N 1
ATOM 4994 C CA . ASP B 1 241 ? 7.711 -17.125 -11.75 1 86.38 241 ASP B CA 1
ATOM 4995 C C . ASP B 1 241 ? 6.453 -17.703 -12.398 1 86.38 241 ASP B C 1
ATOM 4997 O O . ASP B 1 241 ? 6.539 -18.406 -13.414 1 86.38 241 ASP B O 1
ATOM 5001 N N . THR B 1 242 ? 5.355 -17.422 -11.797 1 91.75 242 THR B N 1
ATOM 5002 C CA . THR B 1 242 ? 4.109 -17.953 -12.328 1 91.75 242 THR B CA 1
ATOM 5003 C C . THR B 1 242 ? 3.199 -16.844 -12.828 1 91.75 242 THR B C 1
ATOM 5005 O O . THR B 1 242 ? 1.982 -17.016 -12.922 1 91.75 242 THR B O 1
ATOM 5008 N N . VAL B 1 243 ? 3.795 -15.742 -13.109 1 94.38 243 VAL B N 1
ATOM 5009 C CA . VAL B 1 243 ? 3 -14.617 -13.586 1 94.38 243 VAL B CA 1
ATOM 5010 C C . VAL B 1 243 ? 2.434 -14.938 -14.969 1 94.38 243 VAL B C 1
ATOM 5012 O O . VAL B 1 243 ? 3.109 -15.555 -15.797 1 94.38 243 VAL B O 1
ATOM 5015 N N . GLY B 1 244 ? 1.233 -14.586 -15.227 1 95.06 244 GLY B N 1
ATOM 5016 C CA . GLY B 1 244 ? 0.553 -14.766 -16.5 1 95.06 244 GLY B CA 1
ATOM 5017 C C . GLY B 1 244 ? -0.93 -14.445 -16.438 1 95.06 244 GLY B C 1
ATOM 5018 O O . GLY B 1 244 ? -1.495 -14.328 -15.344 1 95.06 244 GLY B O 1
ATOM 5019 N N . PHE B 1 245 ? -1.501 -14.305 -17.625 1 96.81 245 PHE B N 1
ATOM 5020 C CA . PHE B 1 245 ? -2.938 -14.047 -17.656 1 96.81 245 PHE B CA 1
ATOM 5021 C C . PHE B 1 245 ? -3.709 -15.258 -17.141 1 96.81 245 PHE B C 1
ATOM 5023 O O . PHE B 1 245 ? -3.355 -16.406 -17.438 1 96.81 245 PHE B O 1
ATOM 5030 N N . ASN B 1 246 ? -4.641 -15.07 -16.281 1 98.19 246 ASN B N 1
ATOM 5031 C CA . ASN B 1 246 ? -5.445 -16.094 -15.641 1 98.19 246 ASN B CA 1
ATOM 5032 C C . ASN B 1 246 ? -6.734 -15.523 -15.062 1 98.19 246 ASN B C 1
ATOM 5034 O O . ASN B 1 246 ? -6.965 -14.32 -15.117 1 98.19 246 ASN B O 1
ATOM 5038 N N . TYR B 1 247 ? -7.609 -16.391 -14.609 1 98.31 247 TYR B N 1
ATOM 5039 C CA . TYR B 1 247 ? -8.828 -15.945 -13.938 1 98.31 247 TYR B CA 1
ATOM 5040 C C . TYR B 1 247 ? -8.5 -15.266 -12.617 1 98.31 247 TYR B C 1
ATOM 5042 O O . TYR B 1 247 ? -7.719 -15.781 -11.82 1 98.31 247 TYR B O 1
ATOM 5050 N N . ILE B 1 248 ? -9.07 -14.086 -12.367 1 98.62 248 ILE B N 1
ATOM 5051 C CA . ILE B 1 248 ? -8.789 -13.359 -11.141 1 98.62 248 ILE B CA 1
ATOM 5052 C C . ILE B 1 248 ? -9.219 -14.195 -9.938 1 98.62 248 ILE B C 1
ATOM 5054 O O . ILE B 1 248 ? -8.562 -14.172 -8.891 1 98.62 248 ILE B O 1
ATOM 5058 N N . GLY B 1 249 ? -10.32 -14.992 -10.117 1 98.38 249 GLY B N 1
ATOM 5059 C CA . GLY B 1 249 ? -10.781 -15.859 -9.047 1 98.38 249 GLY B CA 1
ATOM 5060 C C . GLY B 1 249 ? -9.75 -16.891 -8.633 1 98.38 249 GLY B C 1
ATOM 5061 O O . GLY B 1 249 ? -9.68 -17.266 -7.461 1 98.38 249 GLY B O 1
ATOM 5062 N N . PHE B 1 250 ? -8.938 -17.344 -9.57 1 98.38 250 PHE B N 1
ATOM 5063 C CA . PHE B 1 250 ? -7.887 -18.328 -9.297 1 98.38 250 PHE B CA 1
ATOM 5064 C C . PHE B 1 250 ? -6.84 -17.75 -8.352 1 98.38 250 PHE B C 1
ATOM 5066 O O . PHE B 1 250 ? -6.434 -18.406 -7.391 1 98.38 250 PHE B O 1
ATOM 5073 N N . ASP B 1 251 ? -6.422 -16.516 -8.633 1 98.31 251 ASP B N 1
ATOM 5074 C CA . ASP B 1 251 ? -5.383 -15.859 -7.848 1 98.31 251 ASP B CA 1
ATOM 5075 C C . ASP B 1 251 ? -5.859 -15.602 -6.422 1 98.31 251 ASP B C 1
ATOM 5077 O O . ASP B 1 251 ? -5.121 -15.852 -5.465 1 98.31 251 ASP B O 1
ATOM 5081 N N . ILE B 1 252 ? -7.074 -15.203 -6.277 1 98.38 252 ILE B N 1
ATOM 5082 C CA . ILE B 1 252 ? -7.641 -14.914 -4.965 1 98.38 252 ILE B CA 1
ATOM 5083 C C . ILE B 1 252 ? -7.871 -16.219 -4.199 1 98.38 252 ILE B C 1
ATOM 5085 O O . ILE B 1 252 ? -7.668 -16.266 -2.984 1 98.38 252 ILE B O 1
ATOM 5089 N N . ALA B 1 253 ? -8.305 -17.25 -4.91 1 97.94 253 ALA B N 1
ATOM 5090 C CA . ALA B 1 253 ? -8.469 -18.547 -4.281 1 97.94 253 ALA B CA 1
ATOM 5091 C C . ALA B 1 253 ? -7.156 -19.031 -3.676 1 97.94 253 ALA B C 1
ATOM 5093 O O . ALA B 1 253 ? -7.148 -19.641 -2.6 1 97.94 253 ALA B O 1
ATOM 5094 N N . LYS B 1 254 ? -6.062 -18.812 -4.363 1 97.62 254 LYS B N 1
ATOM 5095 C CA . LYS B 1 254 ? -4.75 -19.203 -3.848 1 97.62 254 LYS B CA 1
ATOM 5096 C C . LYS B 1 254 ? -4.434 -18.469 -2.551 1 97.62 254 LYS B C 1
ATOM 5098 O O . LYS B 1 254 ? -3.908 -19.062 -1.606 1 97.62 254 LYS B O 1
ATOM 5103 N N . LEU B 1 255 ? -4.723 -17.188 -2.5 1 96.75 255 LEU B N 1
ATOM 5104 C CA . LEU B 1 255 ? -4.523 -16.406 -1.285 1 96.75 255 LEU B CA 1
ATOM 5105 C C . LEU B 1 255 ? -5.359 -16.969 -0.138 1 96.75 255 LEU B C 1
ATOM 5107 O O . LEU B 1 255 ? -4.855 -17.141 0.973 1 96.75 255 LEU B O 1
ATOM 5111 N N . PHE B 1 256 ? -6.664 -17.234 -0.425 1 95.75 256 PHE B N 1
ATOM 5112 C CA . PHE B 1 256 ? -7.555 -17.75 0.606 1 95.75 256 PHE B CA 1
ATOM 5113 C C . PHE B 1 256 ? -7.066 -19.109 1.116 1 95.75 256 PHE B C 1
ATOM 5115 O O . PHE B 1 256 ? -7.117 -19.375 2.318 1 95.75 256 PHE B O 1
ATOM 5122 N N . TYR B 1 257 ? -6.57 -19.922 0.212 1 94.06 257 TYR B N 1
ATOM 5123 C CA . TYR B 1 257 ? -5.98 -21.203 0.58 1 94.06 257 TYR B CA 1
ATOM 5124 C C . TYR B 1 257 ? -4.801 -21.016 1.527 1 94.06 257 TYR B C 1
ATOM 5126 O O . TYR B 1 257 ? -4.719 -21.672 2.566 1 94.06 257 TYR B O 1
ATOM 5134 N N . GLU B 1 258 ? -3.959 -20.094 1.197 1 93.5 258 GLU B N 1
ATOM 5135 C CA . GLU B 1 258 ? -2.736 -19.859 1.964 1 93.5 258 GLU B CA 1
ATOM 5136 C C . GLU B 1 258 ? -3.053 -19.359 3.369 1 93.5 258 GLU B C 1
ATOM 5138 O O . GLU B 1 258 ? -2.332 -19.672 4.32 1 93.5 258 GLU B O 1
ATOM 5143 N N . THR B 1 259 ? -4.121 -18.594 3.516 1 92.75 259 THR B N 1
ATOM 5144 C CA . THR B 1 259 ? -4.508 -18.094 4.832 1 92.75 259 THR B CA 1
ATOM 5145 C C . THR B 1 259 ? -4.895 -19.25 5.754 1 92.75 259 THR B C 1
ATOM 5147 O O . THR B 1 259 ? -4.93 -19.078 6.977 1 92.75 259 THR B O 1
ATOM 5150 N N . ASN B 1 260 ? -5.133 -20.406 5.18 1 92 260 ASN B N 1
ATOM 5151 C CA . ASN B 1 260 ? -5.594 -21.531 5.977 1 92 260 ASN B CA 1
ATOM 5152 C C . ASN B 1 260 ? -4.484 -22.562 6.188 1 92 260 ASN B C 1
ATOM 5154 O O . ASN B 1 260 ? -4.73 -23.641 6.723 1 92 260 ASN B O 1
ATOM 5158 N N . ILE B 1 261 ? -3.326 -22.25 5.777 1 89.81 261 ILE B N 1
ATOM 5159 C CA . ILE B 1 261 ? -2.213 -23.188 5.941 1 89.81 261 ILE B CA 1
ATOM 5160 C C . ILE B 1 261 ? -1.349 -22.75 7.121 1 89.81 261 ILE B C 1
ATOM 5162 O O . ILE B 1 261 ? -1.018 -21.578 7.258 1 89.81 261 ILE B O 1
ATOM 5166 N N . TRP B 1 262 ? -1.036 -23.625 7.949 1 83.81 262 TRP B N 1
ATOM 5167 C CA . TRP B 1 262 ? -0.107 -23.422 9.055 1 83.81 262 TRP B CA 1
ATOM 5168 C C . TRP B 1 262 ? 1.261 -24.016 8.734 1 83.81 262 TRP B C 1
ATOM 5170 O O . TRP B 1 262 ? 1.362 -25.188 8.344 1 83.81 262 TRP B O 1
ATOM 5180 N N . TYR B 1 263 ? 2.219 -23.141 8.852 1 81.56 263 TYR B N 1
ATOM 5181 C CA . TYR B 1 263 ? 3.598 -23.562 8.609 1 81.56 263 TYR B CA 1
ATOM 5182 C C . TYR B 1 263 ? 4.387 -23.609 9.914 1 81.56 263 TYR B C 1
ATOM 5184 O O . TYR B 1 263 ? 4.246 -22.734 10.766 1 81.56 263 TYR B O 1
ATOM 5192 N N . ALA B 1 264 ? 5.023 -24.625 10.164 1 76.25 264 ALA B N 1
ATOM 5193 C CA . ALA B 1 264 ? 5.934 -24.781 11.297 1 76.25 264 ALA B CA 1
ATOM 5194 C C . ALA B 1 264 ? 7.227 -25.469 10.867 1 76.25 264 ALA B C 1
ATOM 5196 O O . ALA B 1 264 ? 7.211 -26.344 9.992 1 76.25 264 ALA B O 1
ATOM 5197 N N . PRO B 1 265 ? 8.273 -24.969 11.43 1 74.06 265 PRO B N 1
ATOM 5198 C CA . PRO B 1 265 ? 9.547 -25.594 11.062 1 74.06 265 PRO B CA 1
ATOM 5199 C C . PRO B 1 265 ? 9.547 -27.109 11.25 1 74.06 265 PRO B C 1
ATOM 5201 O O . PRO B 1 265 ? 9.07 -27.609 12.273 1 74.06 265 PRO B O 1
ATOM 5204 N N . GLY B 1 266 ? 9.977 -27.812 10.328 1 68.94 266 GLY B N 1
ATOM 5205 C CA . GLY B 1 266 ? 10.219 -29.234 10.438 1 68.94 266 GLY B CA 1
ATOM 5206 C C . GLY B 1 266 ? 8.969 -30.078 10.242 1 68.94 266 GLY B C 1
ATOM 5207 O O . GLY B 1 266 ? 9.016 -31.297 10.312 1 68.94 266 GLY B O 1
ATOM 5208 N N . ILE B 1 267 ? 7.895 -29.375 10.133 1 74.12 267 ILE B N 1
ATOM 5209 C CA . ILE B 1 267 ? 6.645 -30.109 9.977 1 74.12 267 ILE B CA 1
ATOM 5210 C C . ILE B 1 267 ? 6 -29.75 8.641 1 74.12 267 ILE B C 1
ATOM 5212 O O . ILE B 1 267 ? 6.039 -28.594 8.219 1 74.12 267 ILE B O 1
ATOM 5216 N N . PRO B 1 268 ? 5.473 -30.75 7.914 1 74.69 268 PRO B N 1
ATOM 5217 C CA . PRO B 1 268 ? 4.73 -30.438 6.695 1 74.69 268 PRO B CA 1
ATOM 5218 C C . PRO B 1 268 ? 3.576 -29.469 6.945 1 74.69 268 PRO B C 1
ATOM 5220 O O . PRO B 1 268 ? 2.975 -29.484 8.023 1 74.69 268 PRO B O 1
ATOM 5223 N N . PRO B 1 269 ? 3.338 -28.625 5.973 1 81.25 269 PRO B N 1
ATOM 5224 C CA . PRO B 1 269 ? 2.232 -27.688 6.125 1 81.25 269 PRO B CA 1
ATOM 5225 C C . PRO B 1 269 ? 0.916 -28.359 6.488 1 81.25 269 PRO B C 1
ATOM 5227 O O . PRO B 1 269 ? 0.617 -29.453 5.977 1 81.25 269 PRO B O 1
ATOM 5230 N N . GLN B 1 270 ? 0.239 -27.719 7.406 1 83.25 270 GLN B N 1
ATOM 5231 C CA . GLN B 1 270 ? -1.044 -28.234 7.859 1 83.25 270 GLN B CA 1
ATOM 5232 C C . GLN B 1 270 ? -2.186 -27.297 7.508 1 83.25 270 GLN B C 1
ATOM 5234 O O . GLN B 1 270 ? -2.047 -26.078 7.633 1 83.25 270 GLN B O 1
ATOM 5239 N N . PHE B 1 271 ? -3.238 -27.891 7.031 1 88 271 PHE B N 1
ATOM 5240 C CA . PHE B 1 271 ? -4.426 -27.094 6.734 1 88 271 PHE B CA 1
ATOM 5241 C C . PHE B 1 271 ? -5.281 -26.922 7.98 1 88 271 PHE B C 1
ATOM 5243 O O . PHE B 1 271 ? -5.68 -27.891 8.617 1 88 271 PHE B O 1
ATOM 5250 N N . ARG B 1 272 ? -5.551 -25.672 8.336 1 84.81 272 ARG B N 1
ATOM 5251 C CA . ARG B 1 272 ? -6.324 -25.344 9.531 1 84.81 272 ARG B CA 1
ATOM 5252 C C . ARG B 1 272 ? -7.797 -25.141 9.188 1 84.81 272 ARG B C 1
ATOM 5254 O O . ARG B 1 272 ? -8.25 -24.016 9 1 84.81 272 ARG B O 1
ATOM 5261 N N . ASP B 1 273 ? -8.531 -26.188 9.25 1 78.25 273 ASP B N 1
ATOM 5262 C CA . ASP B 1 273 ? -9.953 -26.141 8.93 1 78.25 273 ASP B CA 1
ATOM 5263 C C . ASP B 1 273 ? -10.758 -25.562 10.086 1 78.25 273 ASP B C 1
ATOM 5265 O O . ASP B 1 273 ? -11.898 -25.125 9.898 1 78.25 273 ASP B O 1
ATOM 5269 N N . ASP B 1 274 ? -10.18 -25.453 11.18 1 79.25 274 ASP B N 1
ATOM 5270 C CA . ASP B 1 274 ? -10.891 -25.078 12.398 1 79.25 274 ASP B CA 1
ATOM 5271 C C . ASP B 1 274 ? -11.031 -23.562 12.516 1 79.25 274 ASP B C 1
ATOM 5273 O O . ASP B 1 274 ? -11.828 -23.062 13.312 1 79.25 274 ASP B O 1
ATOM 5277 N N . LYS B 1 275 ? -10.359 -22.875 11.719 1 80.19 275 LYS B N 1
ATOM 5278 C CA . LYS B 1 275 ? -10.438 -21.422 11.805 1 80.19 275 LYS B CA 1
ATOM 5279 C C . LYS B 1 275 ? -10.531 -20.797 10.414 1 80.19 275 LYS B C 1
ATOM 5281 O O . LYS B 1 275 ? -9.633 -20.062 10 1 80.19 275 LYS B O 1
ATOM 5286 N N . PRO B 1 276 ? -11.727 -21.031 9.82 1 84.19 276 PRO B N 1
ATOM 5287 C CA . PRO B 1 276 ? -11.859 -20.438 8.492 1 84.19 276 PRO B CA 1
ATOM 5288 C C . PRO B 1 276 ? -11.914 -18.906 8.531 1 84.19 276 PRO B C 1
ATOM 5290 O O . PRO B 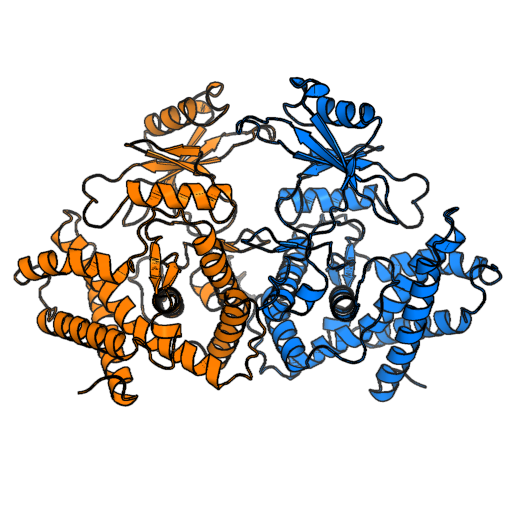1 276 ? -12.227 -18.328 9.578 1 84.19 276 PRO B O 1
ATOM 5293 N N . LEU B 1 277 ? -11.555 -18.266 7.473 1 88.5 277 LEU B N 1
ATOM 5294 C CA . LEU B 1 277 ? -11.703 -16.812 7.348 1 88.5 277 LEU B CA 1
ATOM 5295 C C . LEU B 1 277 ? -13.148 -16.391 7.559 1 88.5 277 LEU B C 1
ATOM 5297 O O . LEU B 1 277 ? -14.07 -17.047 7.055 1 88.5 277 LEU B O 1
ATOM 5301 N N . SER B 1 278 ? -13.328 -15.344 8.266 1 90.62 278 SER B N 1
ATOM 5302 C CA . SER B 1 278 ? -14.68 -14.875 8.57 1 90.62 278 SER B CA 1
ATOM 5303 C C . SER B 1 278 ? -15.383 -14.359 7.312 1 90.62 278 SER B C 1
ATOM 5305 O O . SER B 1 278 ? -14.742 -13.781 6.434 1 90.62 278 SER B O 1
ATOM 5307 N N . HIS B 1 279 ? -16.688 -14.602 7.27 1 93.94 279 HIS B N 1
ATOM 5308 C CA . HIS B 1 279 ? -17.5 -14.078 6.176 1 93.94 279 HIS B CA 1
ATOM 5309 C C . HIS B 1 279 ? -17.375 -12.555 6.086 1 93.94 279 HIS B C 1
ATOM 5311 O O . HIS B 1 279 ? -17.297 -12 4.988 1 93.94 279 HIS B O 1
ATOM 5317 N N . GLU B 1 280 ? -17.344 -11.891 7.227 1 94.25 280 GLU B N 1
ATOM 5318 C CA . GLU B 1 280 ? -17.219 -10.438 7.281 1 94.25 280 GLU B CA 1
ATOM 5319 C C . GLU B 1 280 ? -15.93 -9.969 6.617 1 94.25 280 GLU B C 1
ATOM 5321 O O . GLU B 1 280 ? -15.938 -9 5.859 1 94.25 280 GLU B O 1
ATOM 5326 N N . TRP B 1 281 ? -14.875 -10.68 6.859 1 93.69 281 TRP B N 1
ATOM 5327 C CA . TRP B 1 281 ? -13.586 -10.32 6.281 1 93.69 281 TRP B CA 1
ATOM 5328 C C . TRP B 1 281 ? -13.594 -10.531 4.77 1 93.69 281 TRP B C 1
ATOM 5330 O O . TRP B 1 281 ? -13.055 -9.703 4.027 1 93.69 281 TRP B O 1
ATOM 5340 N N . LYS B 1 282 ? -14.242 -11.609 4.344 1 96.25 282 LYS B N 1
ATOM 5341 C CA . LYS B 1 282 ? -14.328 -11.883 2.914 1 96.25 282 LYS B CA 1
ATOM 5342 C C . LYS B 1 282 ? -15.125 -10.805 2.189 1 96.25 282 LYS B C 1
ATOM 5344 O O . LYS B 1 282 ? -14.789 -10.422 1.068 1 96.25 282 LYS B O 1
ATOM 5349 N N . VAL B 1 283 ? -16.156 -10.367 2.859 1 97.12 283 VAL B N 1
ATOM 5350 C CA . VAL B 1 283 ? -17 -9.328 2.281 1 97.12 283 VAL B CA 1
ATOM 5351 C C . VAL B 1 283 ? -16.203 -8.039 2.131 1 97.12 283 VAL B C 1
ATOM 5353 O O . VAL B 1 283 ? -16.203 -7.41 1.067 1 97.12 283 VAL B O 1
ATOM 5356 N N . ILE B 1 284 ? -15.492 -7.633 3.164 1 96.62 284 ILE B N 1
ATOM 5357 C CA . ILE B 1 284 ? -14.711 -6.402 3.143 1 96.62 284 ILE B CA 1
ATOM 5358 C C . ILE B 1 284 ? -13.578 -6.527 2.129 1 96.62 284 ILE B C 1
ATOM 5360 O O . ILE B 1 284 ? -13.32 -5.602 1.354 1 96.62 284 ILE B O 1
ATOM 5364 N N . PHE B 1 285 ? -12.953 -7.715 2.148 1 97.5 285 PHE B N 1
ATOM 5365 C CA . PHE B 1 285 ? -11.922 -8 1.158 1 97.5 285 PHE B CA 1
ATOM 5366 C C . PHE B 1 285 ? -12.461 -7.816 -0.255 1 97.5 285 PHE B C 1
ATOM 5368 O O . PHE B 1 285 ? -11.859 -7.113 -1.069 1 97.5 285 PHE B O 1
ATOM 5375 N N . SER B 1 286 ? -13.578 -8.414 -0.524 1 98.38 286 SER B N 1
ATOM 5376 C CA . SER B 1 286 ? -14.172 -8.383 -1.855 1 98.38 286 SER B CA 1
ATOM 5377 C C . SER B 1 286 ? -14.57 -6.969 -2.256 1 98.38 286 SER B C 1
ATOM 5379 O O . SER B 1 286 ? -14.359 -6.562 -3.402 1 98.38 286 SER B O 1
ATOM 5381 N N . SER B 1 287 ? -15.117 -6.262 -1.323 1 98.06 287 SER B N 1
ATOM 5382 C CA . SER B 1 287 ? -15.523 -4.879 -1.552 1 98.06 287 SER B CA 1
ATOM 5383 C C . SER B 1 287 ? -14.328 -4.008 -1.942 1 98.06 287 SER B C 1
ATOM 5385 O O . SER B 1 287 ? -14.375 -3.305 -2.953 1 98.06 287 SER B O 1
ATOM 5387 N N . LEU B 1 288 ? -13.266 -4.082 -1.201 1 97.56 288 LEU B N 1
ATOM 5388 C CA . LEU B 1 288 ? -12.07 -3.277 -1.447 1 97.56 288 LEU B CA 1
ATOM 5389 C C . LEU B 1 288 ? -11.391 -3.701 -2.742 1 97.56 288 LEU B C 1
ATOM 5391 O O . LEU B 1 288 ? -10.992 -2.854 -3.547 1 97.56 288 LEU B O 1
ATOM 5395 N N . TYR B 1 289 ? -11.281 -5.027 -2.924 1 98.38 289 TYR B N 1
ATOM 5396 C CA . TYR B 1 289 ? -10.656 -5.559 -4.129 1 98.38 289 TYR B CA 1
ATOM 5397 C C . TYR B 1 289 ? -11.391 -5.09 -5.379 1 98.38 289 TYR B C 1
ATOM 5399 O O . TYR B 1 289 ? -10.781 -4.555 -6.305 1 98.38 289 TYR B O 1
ATOM 5407 N N . LEU B 1 290 ? -12.672 -5.25 -5.371 1 98.5 290 LEU B N 1
ATOM 5408 C CA . LEU B 1 290 ? -13.477 -4.918 -6.543 1 98.5 290 LEU B CA 1
ATOM 5409 C C . LEU B 1 290 ? -13.492 -3.41 -6.781 1 98.5 290 LEU B C 1
ATOM 5411 O O . LEU B 1 290 ? -13.453 -2.957 -7.926 1 98.5 290 LEU B O 1
ATOM 5415 N N . SER B 1 291 ? -13.594 -2.617 -5.668 1 97.75 291 SER B N 1
ATOM 5416 C CA . SER B 1 291 ? -13.57 -1.165 -5.812 1 97.75 291 SER B CA 1
ATOM 5417 C C . SER B 1 291 ? -12.289 -0.695 -6.488 1 97.75 291 SER B C 1
ATOM 5419 O O . SER B 1 291 ? -12.32 0.202 -7.332 1 97.75 291 SER B O 1
ATOM 5421 N N . GLU B 1 292 ? -11.188 -1.306 -6.098 1 96.75 292 GLU B N 1
ATOM 5422 C CA . GLU B 1 292 ? -9.898 -0.954 -6.672 1 96.75 292 GLU B CA 1
ATOM 5423 C C . GLU B 1 292 ? -9.789 -1.432 -8.117 1 96.75 292 GLU B C 1
ATOM 5425 O O . GLU B 1 292 ? -9.375 -0.673 -9 1 96.75 292 GLU B O 1
ATOM 5430 N N . LEU B 1 293 ? -10.156 -2.68 -8.367 1 97.75 293 LEU B N 1
ATOM 5431 C CA . LEU B 1 293 ? -10.023 -3.283 -9.688 1 97.75 293 LEU B CA 1
ATOM 5432 C C . LEU B 1 293 ? -10.867 -2.537 -10.711 1 97.75 293 LEU B C 1
ATOM 5434 O O . LEU B 1 293 ? -10.398 -2.242 -11.812 1 97.75 293 LEU B O 1
ATOM 5438 N N . LEU B 1 294 ? -12.109 -2.227 -10.32 1 97.12 294 LEU B N 1
ATOM 5439 C CA . LEU B 1 294 ? -13.078 -1.688 -11.258 1 97.12 294 LEU B CA 1
ATOM 5440 C C . LEU B 1 294 ? -13.078 -0.163 -11.234 1 97.12 294 LEU B C 1
ATOM 5442 O O . LEU B 1 294 ? -13.789 0.477 -12.016 1 97.12 294 LEU B O 1
ATOM 5446 N N . GLU B 1 295 ? -12.336 0.446 -10.312 1 94 295 GLU B N 1
ATOM 5447 C CA . GLU B 1 295 ? -12.258 1.896 -10.156 1 94 295 GLU B CA 1
ATOM 5448 C C . GLU B 1 295 ? -13.641 2.508 -9.969 1 94 295 GLU B C 1
ATOM 5450 O O . GLU B 1 295 ? -13.984 3.486 -10.633 1 94 295 GLU B O 1
ATOM 5455 N N . LYS B 1 296 ? -14.391 1.864 -9.164 1 95.62 296 LYS B N 1
ATOM 5456 C CA . LYS B 1 296 ? -15.711 2.326 -8.742 1 95.62 296 LYS B CA 1
ATOM 5457 C C . LYS B 1 296 ? -16.031 1.879 -7.316 1 95.62 296 LYS B C 1
ATOM 5459 O O . LYS B 1 296 ? -15.391 0.957 -6.797 1 95.62 296 LYS B O 1
ATOM 5464 N N . ASP B 1 297 ? -17 2.527 -6.762 1 94.69 297 ASP B N 1
ATOM 5465 C CA . ASP B 1 297 ? -17.344 2.211 -5.375 1 94.69 297 ASP B CA 1
ATOM 5466 C C . ASP B 1 297 ? -18.234 0.979 -5.293 1 94.69 297 ASP B C 1
ATOM 5468 O O . ASP B 1 297 ? -19.359 0.987 -5.809 1 94.69 297 ASP B O 1
ATOM 5472 N N . ILE B 1 298 ? -17.703 -0.068 -4.711 1 97 298 ILE B N 1
ATOM 5473 C CA . ILE B 1 298 ? -18.469 -1.269 -4.375 1 97 298 ILE B CA 1
ATOM 5474 C C . ILE B 1 298 ? -18.484 -1.453 -2.859 1 97 298 ILE B C 1
ATOM 5476 O O . ILE B 1 298 ? -17.641 -2.135 -2.293 1 97 298 ILE B O 1
ATOM 5480 N N . PRO B 1 299 ? -19.469 -0.88 -2.229 1 94.5 299 PRO B N 1
ATOM 5481 C CA . PRO B 1 299 ? -19.531 -0.991 -0.769 1 94.5 299 PRO B CA 1
ATOM 5482 C C . PRO B 1 299 ? -19.859 -2.406 -0.296 1 94.5 299 PRO B C 1
ATOM 5484 O O . PRO B 1 299 ? -20.391 -3.209 -1.066 1 94.5 299 PRO B O 1
ATOM 5487 N N . PRO B 1 300 ? -19.469 -2.705 0.952 1 94.5 300 PRO B N 1
ATOM 5488 C CA . PRO B 1 300 ? -19.812 -4.02 1.502 1 94.5 300 PRO B CA 1
ATOM 5489 C C . PRO B 1 300 ? -21.312 -4.309 1.454 1 94.5 300 PRO B C 1
ATOM 5491 O O . PRO B 1 300 ? -21.703 -5.477 1.408 1 94.5 300 PRO B O 1
ATOM 5494 N N . SER B 1 301 ? -22.125 -3.254 1.379 1 95.38 301 SER B N 1
ATOM 5495 C CA . SER B 1 301 ? -23.578 -3.412 1.381 1 95.38 301 SER B CA 1
ATOM 5496 C C . SER B 1 301 ? -24.094 -3.822 0.005 1 95.38 301 SER B C 1
ATOM 5498 O O . SER B 1 301 ? -25.266 -4.176 -0.146 1 95.38 301 SER B O 1
ATOM 5500 N N . ASP B 1 302 ? -23.266 -3.75 -1.016 1 96.5 302 ASP B N 1
ATOM 5501 C CA . ASP B 1 302 ? -23.641 -4.27 -2.328 1 96.5 302 ASP B CA 1
ATOM 5502 C C . ASP B 1 302 ? -23.578 -5.797 -2.35 1 96.5 302 ASP B C 1
ATOM 5504 O O . ASP B 1 302 ? -22.688 -6.383 -2.979 1 96.5 302 ASP B O 1
ATOM 5508 N N . ILE B 1 303 ? -24.531 -6.41 -1.812 1 96.25 303 ILE B N 1
ATOM 5509 C CA . ILE B 1 303 ? -24.578 -7.84 -1.528 1 96.25 303 ILE B CA 1
ATOM 5510 C C . ILE B 1 303 ? -24.547 -8.625 -2.836 1 96.25 303 ILE B C 1
ATOM 5512 O O . ILE B 1 303 ? -23.828 -9.633 -2.943 1 96.25 303 ILE B O 1
ATOM 5516 N N . GLN B 1 304 ? -25.234 -8.156 -3.768 1 97 304 GLN B N 1
ATOM 5517 C CA . GLN B 1 304 ? -25.359 -8.875 -5.031 1 97 304 GLN B CA 1
ATOM 5518 C C . GLN B 1 304 ? -24 -9 -5.719 1 97 304 GLN B C 1
ATOM 5520 O O . GLN B 1 304 ? -23.594 -10.102 -6.102 1 97 304 GLN B O 1
ATOM 5525 N N . THR B 1 305 ? -23.344 -7.887 -5.867 1 97.62 305 THR B N 1
ATOM 5526 C CA . THR B 1 305 ? -22.031 -7.879 -6.527 1 97.62 305 THR B CA 1
ATOM 5527 C C . THR B 1 305 ? -21.016 -8.695 -5.734 1 97.62 305 THR B C 1
ATOM 5529 O O . THR B 1 305 ? -20.266 -9.477 -6.312 1 97.62 305 THR B O 1
ATOM 5532 N N . ILE B 1 306 ? -21.031 -8.578 -4.477 1 97.94 306 ILE B N 1
ATOM 5533 C CA . ILE B 1 306 ? -20.078 -9.25 -3.602 1 97.94 306 ILE B CA 1
ATOM 5534 C C . ILE B 1 306 ? -20.297 -10.758 -3.643 1 97.94 306 ILE B C 1
ATOM 5536 O O . ILE B 1 306 ? -19.344 -11.531 -3.727 1 97.94 306 ILE B O 1
ATOM 5540 N N . GLU B 1 307 ? -21.484 -11.148 -3.637 1 97.06 307 GLU B N 1
ATOM 5541 C CA . GLU B 1 307 ? -21.797 -12.57 -3.658 1 97.06 307 GLU B CA 1
ATOM 5542 C C . GLU B 1 307 ? -21.391 -13.211 -4.98 1 97.06 307 GLU B C 1
ATOM 5544 O O . GLU B 1 307 ? -20.891 -14.336 -5.004 1 97.06 307 GLU B O 1
ATOM 5549 N N . LYS B 1 308 ? -21.656 -12.492 -6.016 1 97.31 308 LYS B N 1
ATOM 5550 C CA . LYS B 1 308 ? -21.219 -12.992 -7.316 1 97.31 308 LYS B CA 1
ATOM 5551 C C . LYS B 1 308 ? -19.719 -13.195 -7.344 1 97.31 308 LYS B C 1
ATOM 5553 O O . LYS B 1 308 ? -19.234 -14.203 -7.875 1 97.31 308 LYS B O 1
ATOM 5558 N N . PHE B 1 309 ? -19.047 -12.297 -6.809 1 98.38 309 PHE B N 1
ATOM 5559 C CA . PHE B 1 309 ? -17.594 -12.383 -6.781 1 98.38 309 PHE B CA 1
ATOM 5560 C C . PHE B 1 309 ? -17.141 -13.539 -5.902 1 98.38 309 PHE B C 1
ATOM 5562 O O . PHE B 1 309 ? -16.234 -14.289 -6.277 1 98.38 309 PHE B O 1
ATOM 5569 N N . MET B 1 310 ? -17.719 -13.695 -4.758 1 97.38 310 MET B N 1
ATOM 5570 C CA . MET B 1 310 ? -17.359 -14.773 -3.842 1 97.38 310 MET B CA 1
ATOM 5571 C C . MET B 1 310 ? -17.656 -16.141 -4.461 1 97.38 310 MET B C 1
ATOM 5573 O O . MET B 1 310 ? -16.922 -17.094 -4.238 1 97.38 310 MET B O 1
ATOM 5577 N N . GLU B 1 311 ? -18.719 -16.156 -5.227 1 96.75 311 GLU B N 1
ATOM 5578 C CA . GLU B 1 311 ? -19.031 -17.375 -5.973 1 96.75 311 GLU B CA 1
ATOM 5579 C C . GLU B 1 311 ? -17.922 -17.703 -6.965 1 96.75 311 GLU B C 1
ATOM 5581 O O . GLU B 1 311 ? -17.547 -18.875 -7.094 1 96.75 311 GLU B O 1
ATOM 5586 N N . ALA B 1 312 ? -17.5 -16.766 -7.648 1 97.94 312 ALA B N 1
ATOM 5587 C CA . ALA B 1 312 ? -16.406 -16.969 -8.594 1 97.94 312 ALA B CA 1
ATOM 5588 C C . ALA B 1 312 ? -15.172 -17.516 -7.891 1 97.94 312 ALA B C 1
ATOM 5590 O O . ALA B 1 312 ? -14.508 -18.422 -8.414 1 97.94 312 ALA B O 1
ATOM 5591 N N . ILE B 1 313 ? -14.836 -16.984 -6.723 1 97.94 313 ILE B N 1
ATOM 5592 C CA . ILE B 1 313 ? -13.688 -17.453 -5.957 1 97.94 313 ILE B CA 1
ATOM 5593 C C . ILE B 1 313 ? -13.883 -18.922 -5.582 1 97.94 313 ILE B C 1
ATOM 5595 O O . ILE B 1 313 ? -12.945 -19.719 -5.672 1 97.94 313 ILE B O 1
ATOM 5599 N N . GLU B 1 314 ? -15.047 -19.281 -5.25 1 96.25 314 GLU B N 1
ATOM 5600 C CA . GLU B 1 314 ? -15.352 -20.656 -4.867 1 96.25 314 GLU B CA 1
ATOM 5601 C C . GLU B 1 314 ? -15.148 -21.609 -6.039 1 96.25 314 GLU B C 1
ATOM 5603 O O . GLU B 1 314 ? -14.578 -22.688 -5.867 1 96.25 314 GLU B O 1
ATOM 5608 N N . ILE B 1 315 ? -15.609 -21.203 -7.109 1 97.19 315 ILE B N 1
ATOM 5609 C CA . ILE B 1 315 ? -15.469 -22.031 -8.305 1 97.19 315 ILE B CA 1
ATOM 5610 C C . ILE B 1 315 ? -13.984 -22.219 -8.633 1 97.19 315 ILE B C 1
ATOM 5612 O O . ILE B 1 315 ? -13.531 -23.344 -8.852 1 97.19 315 ILE B O 1
ATOM 5616 N N . HIS B 1 316 ? -13.227 -21.172 -8.578 1 98.31 316 HIS B N 1
ATOM 5617 C CA . HIS B 1 316 ? -11.828 -21.234 -8.969 1 98.31 316 HIS B CA 1
ATOM 5618 C C . HIS B 1 316 ? -10.977 -21.875 -7.875 1 98.31 316 HIS B C 1
ATOM 5620 O O . HIS B 1 316 ? -9.828 -22.25 -8.117 1 98.31 316 HIS B O 1
ATOM 5626 N N . THR B 1 317 ? -11.531 -21.984 -6.648 1 98.06 317 THR B N 1
ATOM 5627 C CA . THR B 1 317 ? -10.859 -22.766 -5.609 1 98.06 317 THR B CA 1
ATOM 5628 C C . THR B 1 317 ? -10.641 -24.203 -6.07 1 98.06 317 THR B C 1
ATOM 5630 O O . THR B 1 317 ? -9.562 -24.766 -5.859 1 98.06 317 THR B O 1
ATOM 5633 N N . LEU B 1 318 ? -11.656 -24.766 -6.727 1 98.06 318 LEU B N 1
ATOM 5634 C CA . LEU B 1 318 ? -11.5 -26.109 -7.281 1 98.06 318 LEU B CA 1
ATOM 5635 C C . LEU B 1 318 ? -10.391 -26.141 -8.328 1 98.06 318 LEU B C 1
ATOM 5637 O O . LEU B 1 318 ? -9.523 -27.016 -8.289 1 98.06 318 LEU B O 1
ATOM 5641 N N . GLY B 1 319 ? -10.477 -25.172 -9.242 1 97.88 319 GLY B N 1
ATOM 5642 C CA . GLY B 1 319 ? -9.43 -25.094 -10.25 1 97.88 319 GLY B CA 1
ATOM 5643 C C . GLY B 1 319 ? -8.039 -24.953 -9.664 1 97.88 319 GLY B C 1
ATOM 5644 O O . GLY B 1 319 ? -7.086 -25.547 -10.172 1 97.88 319 GLY B O 1
ATOM 5645 N N . ASN B 1 320 ? -7.926 -24.156 -8.625 1 98.06 320 ASN B N 1
ATOM 5646 C CA . ASN B 1 320 ? -6.648 -23.922 -7.953 1 98.06 320 ASN B CA 1
ATOM 5647 C C . ASN B 1 320 ? -6.078 -25.219 -7.379 1 98.06 320 ASN B C 1
ATOM 5649 O O . ASN B 1 320 ? -4.902 -25.516 -7.574 1 98.06 320 ASN B O 1
ATOM 5653 N N . TYR B 1 321 ? -6.914 -26.031 -6.688 1 97.69 321 TYR B N 1
ATOM 5654 C CA . TYR B 1 321 ? -6.469 -27.297 -6.121 1 97.69 321 TYR B CA 1
ATOM 5655 C C . TYR B 1 321 ? -5.988 -28.25 -7.211 1 97.69 321 TYR B C 1
ATOM 5657 O O . TYR B 1 321 ? -4.934 -28.875 -7.082 1 97.69 321 TYR B O 1
ATOM 5665 N N . ILE B 1 322 ? -6.746 -28.297 -8.289 1 97.81 322 ILE B N 1
ATOM 5666 C CA . ILE B 1 322 ? -6.41 -29.203 -9.391 1 97.81 322 ILE B CA 1
ATOM 5667 C C . ILE B 1 322 ? -5.082 -28.781 -10.016 1 97.81 322 ILE B C 1
ATOM 5669 O O . ILE B 1 322 ? -4.203 -29.609 -10.242 1 97.81 322 ILE B O 1
ATOM 5673 N N . TYR B 1 323 ? -4.953 -27.516 -10.25 1 97.62 323 TYR B N 1
ATOM 5674 C CA . TYR B 1 323 ? -3.748 -26.969 -10.859 1 97.62 323 TYR B CA 1
ATOM 5675 C C . TYR B 1 323 ? -2.512 -27.312 -10.039 1 97.62 323 TYR B C 1
ATOM 5677 O O . TYR B 1 323 ? -1.532 -27.844 -10.57 1 97.62 323 TYR B O 1
ATOM 5685 N N . TRP B 1 324 ? -2.514 -27.047 -8.805 1 95.62 324 TRP B N 1
ATOM 5686 C CA . TRP B 1 324 ? -1.339 -27.234 -7.957 1 95.62 324 TRP B CA 1
ATOM 5687 C C . TRP B 1 324 ? -1.078 -28.719 -7.723 1 95.62 324 TRP B C 1
ATOM 5689 O O . TRP B 1 324 ? 0.07 -29.141 -7.547 1 95.62 324 TRP B O 1
ATOM 5699 N N . MET B 1 325 ? -2.135 -29.547 -7.77 1 95.12 325 MET B N 1
ATOM 5700 C CA . MET B 1 325 ? -1.94 -31 -7.723 1 95.12 325 MET B CA 1
ATOM 5701 C C . MET B 1 325 ? -1.19 -31.484 -8.961 1 95.12 325 MET B C 1
ATOM 5703 O O . MET B 1 325 ? -0.219 -32.25 -8.844 1 95.12 325 MET B O 1
ATOM 5707 N N . PHE B 1 326 ? -1.704 -31.062 -10.109 1 95.38 326 PHE B N 1
ATOM 5708 C CA . PHE B 1 326 ? -1.064 -31.469 -11.359 1 95.38 326 PHE B CA 1
ATOM 5709 C C . PHE B 1 326 ? 0.395 -31.031 -11.383 1 95.38 326 PHE B C 1
ATOM 5711 O O . PHE B 1 326 ? 1.273 -31.797 -11.773 1 95.38 326 PHE B O 1
ATOM 5718 N N . ARG B 1 327 ? 0.67 -29.812 -10.977 1 92.19 327 ARG B N 1
ATOM 5719 C CA . ARG B 1 327 ? 2.039 -29.312 -10.961 1 92.19 327 ARG B CA 1
ATOM 5720 C C . ARG B 1 327 ? 2.936 -30.188 -10.094 1 92.19 327 ARG B C 1
ATOM 5722 O O . ARG B 1 327 ? 4.031 -30.562 -10.516 1 92.19 327 ARG B O 1
ATOM 5729 N N . ARG B 1 328 ? 2.506 -30.516 -8.914 1 89.56 328 ARG B N 1
ATOM 5730 C CA . ARG B 1 328 ? 3.291 -31.344 -8 1 89.56 328 ARG B CA 1
ATOM 5731 C C . ARG B 1 328 ? 3.49 -32.75 -8.562 1 89.56 328 ARG B C 1
ATOM 5733 O O . ARG B 1 328 ? 4.57 -33.344 -8.422 1 89.56 328 ARG B O 1
ATOM 5740 N N . ILE B 1 329 ? 2.459 -33.25 -9.172 1 91.12 329 ILE B N 1
ATOM 5741 C CA . ILE B 1 329 ? 2.549 -34.594 -9.766 1 91.12 329 ILE B CA 1
ATOM 5742 C C . ILE B 1 329 ? 3.596 -34.594 -10.875 1 91.12 329 ILE B C 1
ATOM 5744 O O . ILE B 1 329 ? 4.453 -35.469 -10.93 1 91.12 329 ILE B O 1
ATOM 5748 N N . VAL B 1 330 ? 3.508 -33.594 -11.695 1 89.56 330 VAL B N 1
ATOM 5749 C CA . VAL B 1 330 ? 4.43 -33.531 -12.82 1 89.56 330 VAL B CA 1
ATOM 5750 C C . VAL B 1 330 ? 5.859 -33.375 -12.312 1 89.56 330 VAL B C 1
ATOM 5752 O O . VAL B 1 330 ? 6.781 -34 -12.836 1 89.56 330 VAL B O 1
ATOM 5755 N N . ILE B 1 331 ? 6.031 -32.562 -11.281 1 84.06 331 ILE B N 1
ATOM 5756 C CA . ILE B 1 331 ? 7.355 -32.406 -10.688 1 84.06 331 ILE B CA 1
ATOM 5757 C C . ILE B 1 331 ? 7.828 -33.719 -10.109 1 84.06 331 ILE B C 1
ATOM 5759 O O . ILE B 1 331 ? 8.984 -34.094 -10.281 1 84.06 331 ILE B O 1
ATOM 5763 N N . LEU B 1 332 ? 6.98 -34.438 -9.492 1 83.56 332 LEU B N 1
ATOM 5764 C CA . LEU B 1 332 ? 7.297 -35.719 -8.844 1 83.56 332 LEU B CA 1
ATOM 5765 C C . LEU B 1 332 ? 7.727 -36.75 -9.867 1 83.56 332 LEU B C 1
ATOM 5767 O O . LEU B 1 332 ? 8.672 -37.5 -9.633 1 83.56 332 LEU B O 1
ATOM 5771 N N . VAL B 1 333 ? 7.105 -36.781 -10.961 1 85 333 VAL B N 1
ATOM 5772 C CA . VAL B 1 333 ? 7.348 -37.875 -11.914 1 85 333 VAL B CA 1
ATOM 5773 C C . VAL B 1 333 ? 8.477 -37.5 -12.867 1 85 333 VAL B C 1
ATOM 5775 O O . VAL B 1 333 ? 9.109 -38.344 -13.469 1 85 333 VAL B O 1
ATOM 5778 N N . SER B 1 334 ? 8.68 -36.188 -13.008 1 77.94 334 SER B N 1
ATOM 5779 C CA . SER B 1 334 ? 9.68 -35.719 -13.969 1 77.94 334 SER B CA 1
ATOM 5780 C C . SER B 1 334 ? 11.016 -35.469 -13.289 1 77.94 334 SER B C 1
ATOM 5782 O O . SER B 1 334 ? 12.047 -35.312 -13.961 1 77.94 334 SER B O 1
ATOM 5784 N N . SER B 1 335 ? 10.992 -35.125 -12.078 1 69.38 335 SER B N 1
ATOM 5785 C CA . SER B 1 335 ? 12.227 -34.719 -11.422 1 69.38 335 SER B CA 1
ATOM 5786 C C . SER B 1 335 ? 12.914 -35.906 -10.742 1 69.38 335 SER B C 1
ATOM 5788 O O . SER B 1 335 ? 12.258 -36.875 -10.367 1 69.38 335 SER B O 1
ATOM 5790 N N . GLU B 1 336 ? 14.18 -35.875 -10.781 1 60.25 336 GLU B N 1
ATOM 5791 C CA . GLU B 1 336 ? 15.008 -36.875 -10.078 1 60.25 336 GLU B CA 1
ATOM 5792 C C . GLU B 1 336 ? 15.102 -36.531 -8.594 1 60.25 336 GLU B C 1
ATOM 5794 O O . GLU B 1 336 ? 15.758 -37.25 -7.836 1 60.25 336 GLU B O 1
ATOM 5799 N N . PHE B 1 337 ? 14.406 -35.531 -8.297 1 54.12 337 PHE B N 1
ATOM 5800 C CA . PHE B 1 337 ? 14.594 -35.062 -6.93 1 54.12 337 PHE B CA 1
ATOM 5801 C C . PHE B 1 337 ? 13.945 -36.031 -5.934 1 54.12 337 PHE B C 1
ATOM 5803 O O . PHE B 1 337 ? 12.906 -36.625 -6.219 1 54.12 337 PHE B O 1
ATOM 5810 N N . GLU B 1 338 ? 14.781 -36.562 -5.109 1 52.03 338 GLU B N 1
ATOM 5811 C CA . GLU B 1 338 ? 14.234 -37.312 -3.986 1 52.03 338 GLU B CA 1
ATOM 5812 C C . GLU B 1 338 ? 13.055 -36.594 -3.354 1 52.03 338 GLU B C 1
ATOM 5814 O O . GLU B 1 338 ? 13.195 -35.438 -2.908 1 52.03 338 GLU B O 1
ATOM 5819 N N . VAL B 1 339 ? 12.023 -36.812 -3.939 1 53.78 339 VAL B N 1
ATOM 5820 C CA . VAL B 1 339 ? 10.75 -36.25 -3.533 1 53.78 339 VAL B CA 1
ATOM 5821 C C . VAL B 1 339 ? 10.609 -36.312 -2.014 1 53.78 339 VAL B C 1
ATOM 5823 O O . VAL B 1 339 ? 10.664 -37.406 -1.426 1 53.78 339 VAL B O 1
ATOM 5826 N N . TYR B 1 340 ? 10.867 -35.156 -1.358 1 55.88 340 TYR B N 1
ATOM 5827 C CA . TYR B 1 340 ? 10.727 -35.062 0.091 1 55.88 340 TYR B CA 1
ATOM 5828 C C . TYR B 1 340 ? 9.305 -35.406 0.526 1 55.88 340 TYR B C 1
ATOM 5830 O O . TYR B 1 340 ? 8.352 -35.219 -0.223 1 55.88 340 TYR B O 1
ATOM 5838 N N . GLY B 1 341 ? 9.172 -36.344 1.424 1 58.97 341 GLY B N 1
ATOM 5839 C CA . GLY B 1 341 ? 7.953 -36.688 2.139 1 58.97 341 GLY B CA 1
ATOM 5840 C C . GLY B 1 341 ? 6.949 -35.562 2.182 1 58.97 341 GLY B C 1
ATOM 5841 O O . GLY B 1 341 ? 5.746 -35.781 2.014 1 58.97 341 GLY B O 1
ATOM 5842 N N . GLY B 1 342 ? 7.391 -34.438 1.976 1 69.44 342 GLY B N 1
ATOM 5843 C CA . GLY B 1 342 ? 6.523 -33.281 2.066 1 69.44 342 GLY B CA 1
ATOM 5844 C C . GLY B 1 342 ? 5.742 -33 0.792 1 69.44 342 GLY B C 1
ATOM 5845 O O . GLY B 1 342 ? 4.617 -32.5 0.841 1 69.44 342 GLY B O 1
ATOM 5846 N N . PHE B 1 343 ? 6.246 -33.469 -0.301 1 74.06 343 PHE B N 1
ATOM 5847 C CA . PHE B 1 343 ? 5.586 -33.25 -1.581 1 74.06 343 PHE B CA 1
ATOM 5848 C C . PHE B 1 343 ? 4.352 -34.125 -1.726 1 74.06 343 PHE B C 1
ATOM 5850 O O . PHE B 1 343 ? 3.283 -33.656 -2.111 1 74.06 343 PHE B O 1
ATOM 5857 N N . ILE B 1 344 ? 4.484 -35.406 -1.382 1 78.94 344 ILE B N 1
ATOM 5858 C CA . ILE B 1 344 ? 3.379 -36.344 -1.482 1 78.94 344 ILE B CA 1
ATOM 5859 C C . ILE B 1 344 ? 2.27 -35.938 -0.511 1 78.94 344 ILE B C 1
ATOM 5861 O O . ILE B 1 344 ? 1.086 -36.031 -0.845 1 78.94 344 ILE B O 1
ATOM 5865 N N . LYS B 1 345 ? 2.705 -35.531 0.631 1 84 345 LYS B N 1
ATOM 5866 C CA . LYS B 1 345 ? 1.728 -35.094 1.618 1 84 345 LYS B CA 1
ATOM 5867 C C . LYS B 1 345 ? 0.96 -33.875 1.116 1 84 345 LYS B C 1
ATOM 5869 O O . LYS B 1 345 ? -0.229 -33.719 1.401 1 84 345 LYS B O 1
ATOM 5874 N N . GLY B 1 346 ? 1.67 -33.062 0.379 1 87.31 346 GLY B N 1
ATOM 5875 C CA . GLY B 1 346 ? 1.02 -31.922 -0.218 1 87.31 346 GLY B CA 1
ATOM 5876 C C . GLY B 1 346 ? -0.022 -32.281 -1.256 1 87.31 346 GLY B C 1
ATOM 5877 O O . GLY B 1 346 ? -1.099 -31.688 -1.304 1 87.31 346 GLY B O 1
ATOM 5878 N N . ILE B 1 347 ? 0.296 -33.312 -1.993 1 91.12 347 ILE B N 1
ATOM 5879 C CA . ILE B 1 347 ? -0.646 -33.75 -3.006 1 91.12 347 ILE B CA 1
ATOM 5880 C C . ILE B 1 347 ? -1.881 -34.344 -2.33 1 91.12 347 ILE B C 1
ATOM 5882 O O . ILE B 1 347 ? -3.01 -34.094 -2.748 1 91.12 347 ILE B O 1
ATOM 5886 N N . GLN B 1 348 ? -1.643 -35.094 -1.306 1 90.88 348 GLN B N 1
ATOM 5887 C CA . GLN B 1 348 ? -2.74 -35.75 -0.583 1 90.88 348 GLN B CA 1
ATOM 5888 C C . GLN B 1 348 ? -3.65 -34.688 0.058 1 90.88 348 GLN B C 1
ATOM 5890 O O . GLN B 1 348 ? -4.871 -34.844 0.079 1 90.88 348 GLN B O 1
ATOM 5895 N N . LEU B 1 349 ? -3.021 -33.719 0.582 1 92.12 349 LEU B N 1
ATOM 5896 C CA . LEU B 1 349 ? -3.805 -32.625 1.164 1 92.12 349 LEU B CA 1
ATOM 5897 C C . LEU B 1 349 ? -4.68 -31.953 0.109 1 92.12 349 LEU B C 1
ATOM 5899 O O . LEU B 1 349 ? -5.879 -31.766 0.327 1 92.12 349 LEU B O 1
ATOM 5903 N N . LEU B 1 350 ? -4.125 -31.625 -1.008 1 95.25 350 LEU B N 1
ATOM 5904 C CA . LEU B 1 350 ? -4.871 -30.984 -2.084 1 95.25 350 LEU B CA 1
ATOM 5905 C C . LEU B 1 350 ? -5.98 -31.891 -2.596 1 95.25 350 LEU B C 1
ATOM 5907 O O . LEU B 1 350 ? -7.062 -31.422 -2.957 1 95.25 350 LEU B O 1
ATOM 5911 N N . ASP B 1 351 ? -5.703 -33.125 -2.615 1 96.25 351 ASP B N 1
ATOM 5912 C CA . ASP B 1 351 ? -6.707 -34.094 -3.049 1 96.25 351 ASP B CA 1
ATOM 5913 C C . ASP B 1 351 ? -7.906 -34.125 -2.102 1 96.25 351 ASP B C 1
ATOM 5915 O O . ASP B 1 351 ? -9.055 -34.125 -2.547 1 96.25 351 ASP B O 1
ATOM 5919 N N . ARG B 1 352 ? -7.602 -34.156 -0.842 1 95.12 352 ARG B N 1
ATOM 5920 C CA . ARG B 1 352 ? -8.672 -34.094 0.148 1 95.12 352 ARG B CA 1
ATOM 5921 C C . ARG B 1 352 ? -9.5 -32.844 -0.024 1 95.12 352 ARG B C 1
ATOM 5923 O O . ARG B 1 352 ? -10.727 -32.875 -0.029 1 95.12 352 ARG B O 1
ATOM 5930 N N . LEU B 1 353 ? -8.82 -31.734 -0.164 1 95.75 353 LEU B N 1
ATOM 5931 C CA . LEU B 1 353 ? -9.484 -30.438 -0.285 1 95.75 353 LEU B CA 1
ATOM 5932 C C . LEU B 1 353 ? -10.305 -30.359 -1.57 1 95.75 353 LEU B C 1
ATOM 5934 O O . LEU B 1 353 ? -11.398 -29.797 -1.586 1 95.75 353 LEU B O 1
ATOM 5938 N N . ARG B 1 354 ? -9.742 -30.922 -2.613 1 97.38 354 ARG B N 1
ATOM 5939 C CA . ARG B 1 354 ? -10.453 -30.984 -3.889 1 97.38 354 ARG B CA 1
ATOM 5940 C C . ARG B 1 354 ? -11.773 -31.734 -3.744 1 97.38 354 ARG B C 1
ATOM 5942 O O . ARG B 1 354 ? -12.812 -31.266 -4.219 1 97.38 354 ARG B O 1
ATOM 5949 N N . ARG B 1 355 ? -11.797 -32.844 -3.086 1 97.12 355 ARG B N 1
ATOM 5950 C CA . ARG B 1 355 ? -13.008 -33.656 -2.885 1 97.12 355 ARG B CA 1
ATOM 5951 C C . ARG B 1 355 ? -14.031 -32.875 -2.049 1 97.12 355 ARG B C 1
ATOM 5953 O O . ARG B 1 355 ? -15.227 -32.906 -2.361 1 97.12 355 ARG B O 1
ATOM 5960 N N . GLU B 1 356 ? -13.516 -32.25 -1.023 1 95.75 356 GLU B N 1
ATOM 5961 C CA . GLU B 1 356 ? -14.391 -31.438 -0.19 1 95.75 356 GLU B CA 1
ATOM 5962 C C . GLU B 1 356 ? -15.023 -30.312 -0.994 1 95.75 356 GLU B C 1
ATOM 5964 O O . GLU B 1 356 ? -16.203 -30.016 -0.833 1 95.75 356 GLU B O 1
ATOM 5969 N N . GLN B 1 357 ? -14.195 -29.688 -1.793 1 96.94 357 GLN B N 1
ATOM 5970 C CA . GLN B 1 357 ? -14.68 -28.578 -2.598 1 96.94 357 GLN B CA 1
ATOM 5971 C C . GLN B 1 357 ? -15.734 -29.031 -3.605 1 96.94 357 GLN B C 1
ATOM 5973 O O . GLN B 1 357 ? -16.688 -28.312 -3.883 1 96.94 357 GLN B O 1
ATOM 5978 N N . ILE B 1 358 ? -15.562 -30.203 -4.219 1 97.25 358 ILE B N 1
ATOM 5979 C CA . ILE B 1 358 ? -16.547 -30.781 -5.121 1 97.25 358 ILE B CA 1
ATOM 5980 C C . ILE B 1 358 ? -17.875 -30.938 -4.387 1 97.25 358 ILE B C 1
ATOM 5982 O O . ILE B 1 358 ? -18.938 -30.578 -4.91 1 97.25 358 ILE B O 1
ATOM 5986 N N . GLY B 1 359 ? -17.797 -31.484 -3.176 1 96.44 359 GLY B N 1
ATOM 5987 C CA . GLY B 1 359 ? -18.984 -31.625 -2.363 1 96.44 359 GLY B CA 1
ATOM 5988 C C . GLY B 1 359 ? -19.703 -30.312 -2.129 1 96.44 359 GLY B C 1
ATOM 5989 O O . GLY B 1 359 ? -20.938 -30.234 -2.238 1 96.44 359 GLY B O 1
ATOM 5990 N N . LYS B 1 360 ? -19 -29.297 -1.839 1 95.69 360 LYS B N 1
ATOM 5991 C CA . LYS B 1 360 ? -19.562 -27.984 -1.592 1 95.69 360 LYS B CA 1
ATOM 5992 C C . LYS B 1 360 ? -20.25 -27.422 -2.844 1 95.69 360 LYS B C 1
ATOM 5994 O O . LYS B 1 360 ? -21.328 -26.828 -2.762 1 95.69 360 LYS B O 1
ATOM 5999 N N . LEU B 1 361 ? -19.641 -27.594 -3.979 1 96.62 361 LEU B N 1
ATOM 6000 C CA . LEU B 1 361 ? -20.172 -27.078 -5.234 1 96.62 361 LEU B CA 1
ATOM 6001 C C . LEU B 1 361 ? -21.438 -27.828 -5.637 1 96.62 361 LEU B C 1
ATOM 6003 O O . LEU B 1 361 ? -22.344 -27.25 -6.234 1 96.62 361 LEU B O 1
ATOM 6007 N N . VAL B 1 362 ? -21.469 -29.078 -5.289 1 95.75 362 VAL B N 1
ATOM 6008 C CA . VAL B 1 362 ? -22.656 -29.875 -5.539 1 95.75 362 VAL B CA 1
ATOM 6009 C C . VAL B 1 362 ? -23.797 -29.391 -4.645 1 95.75 362 VAL B C 1
ATOM 6011 O O . VAL B 1 362 ? -24.922 -29.203 -5.109 1 95.75 362 VAL B O 1
ATOM 6014 N N . GLU B 1 363 ? -23.531 -29.188 -3.4 1 95.19 363 GLU B N 1
ATOM 6015 C CA . GLU B 1 363 ? -24.531 -28.719 -2.438 1 95.19 363 GLU B CA 1
ATOM 6016 C C . GLU B 1 363 ? -25.109 -27.359 -2.857 1 95.19 363 GLU B C 1
ATOM 6018 O O . GLU B 1 363 ? -26.281 -27.094 -2.646 1 95.19 363 GLU B O 1
ATOM 6023 N N . LYS B 1 364 ? -24.312 -26.594 -3.477 1 93.75 364 LYS B N 1
ATOM 6024 C CA . LYS B 1 364 ? -24.734 -25.25 -3.875 1 93.75 364 LYS B CA 1
ATOM 6025 C C . LYS B 1 364 ? -25.375 -25.266 -5.258 1 93.75 364 LYS B C 1
ATOM 6027 O O . LYS B 1 364 ? -25.797 -24.219 -5.766 1 93.75 364 LYS B O 1
ATOM 6032 N N . GLY B 1 365 ? -25.328 -26.375 -6 1 92.06 365 GLY B N 1
ATOM 6033 C CA . GLY B 1 365 ? -26.031 -26.531 -7.258 1 92.06 365 GLY B CA 1
ATOM 6034 C C . GLY B 1 365 ? -25.188 -26.188 -8.469 1 92.06 365 GLY B C 1
ATOM 6035 O O . GLY B 1 365 ? -25.703 -26.062 -9.578 1 92.06 365 GLY B O 1
ATOM 6036 N N . PHE B 1 366 ? -23.891 -26.016 -8.25 1 91.81 366 PHE B N 1
ATOM 6037 C CA . PHE B 1 366 ? -23.016 -25.672 -9.367 1 91.81 366 PHE B CA 1
ATOM 6038 C C . PHE B 1 366 ? -22.656 -26.922 -10.172 1 91.81 366 PHE B C 1
ATOM 6040 O O . PHE B 1 366 ? -22.422 -26.844 -11.383 1 91.81 366 PHE B O 1
ATOM 6047 N N . LEU B 1 367 ? -22.531 -28.031 -9.406 1 90.75 367 LEU B N 1
ATOM 6048 C CA . LEU B 1 367 ? -22.156 -29.312 -10.016 1 90.75 367 LEU B CA 1
ATOM 6049 C C . LEU B 1 367 ? -23.219 -30.375 -9.742 1 90.75 367 LEU B C 1
ATOM 6051 O O . LEU B 1 367 ? -23.906 -30.312 -8.727 1 90.75 367 LEU B O 1
ATOM 6055 N N . GLN B 1 368 ? -23.25 -31.25 -10.719 1 83.25 368 GLN B N 1
ATOM 6056 C CA . GLN B 1 368 ? -24.094 -32.406 -10.5 1 83.25 368 GLN B CA 1
ATOM 6057 C C . GLN B 1 368 ? -23.344 -33.531 -9.781 1 83.25 368 GLN B C 1
ATOM 6059 O O . GLN B 1 368 ? -22.109 -33.625 -9.898 1 83.25 368 GLN B O 1
ATOM 6064 N N . LYS B 1 369 ? -24.125 -34.375 -8.984 1 74.12 369 LYS B N 1
ATOM 6065 C CA . LYS B 1 369 ? -23.516 -35.5 -8.266 1 74.12 369 LYS B CA 1
ATOM 6066 C C . LYS B 1 369 ? -22.938 -36.531 -9.227 1 74.12 369 LYS B C 1
ATOM 6068 O O . LYS B 1 369 ? -23.531 -36.812 -10.281 1 74.12 369 LYS B O 1
#

Radius of gyration: 28.36 Å; Cα contacts (8 Å, |Δi|>4): 1112; chains: 2; bounding box: 63×92×66 Å

Organism: NCBI:txid1537102

Secondary structure (DSSP, 8-state):
-------------EEE-S-THHHHHHHHHHSTTGGG--GGGEEEEEE--SS---EEEEEETT--TT-S--EEEEEEPPTT-TTT--HHHHHHHHHHHHHTTSS--EEEE-SSEEEEEPPPSEEPPGGGGGSHHHHHHHHHHHHHHHHHHHHHS-TTS--S-HHHHHHHHHHHHHHHTTT-GGGTT--HHHHHHHHHHHHHHHHHHTTSS-GGGG-EEEE-----GGGEEE-SS-EEE---TT-EEEEHHHHHHHHHHHHTEEEETTEEEEE-TTSPPPHHHHHHHHHHHHHHHHTS---TT-HHHHHHHHHHHHHHHHHHHHHHHHHHHHHHHH--S---HHHHHHHHHHHHHHHHHHHHHHHTTSS--/-------------EEE-SSTHHHHHHHHHHSTTGGG--GGGEEEEE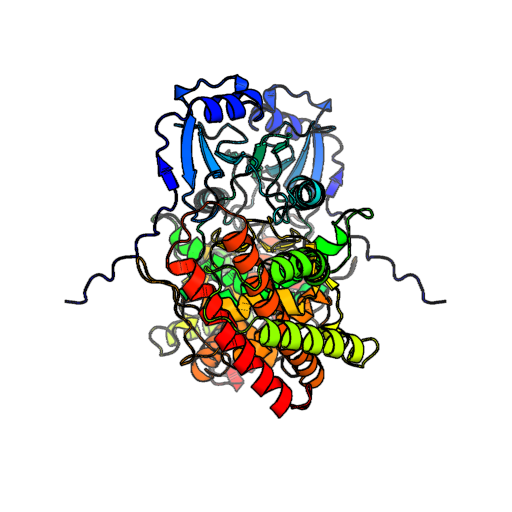E--SS---EEEEEETT--TT-S--EEEEEEPPTT-TTT--HHHHHHHHHHHHHTTSS--EEEE-SSEEEEEPPPSEEPPGGGGGSHHHHHHHHHHHHHHHHHHHHHS-TTS--S-HHHHHHHHHHHHHHHTTT-GGGTT--HHHHHHHHHHHHHHHHHTTTSS-GGGG-EEEE-----GGGEEE-SS-EEE---TT-EEEEHHHHHHHHHHHTTEEEETTEEEEE-TTSPPPHHHHHHHHHHHHHHHHTS---TT-HHHHHHHHHHHHHHHHHHHHHHHHHHHHHHHH--S---HHHHHHHHHHHHHHHHHHHHHHHTTSS--

pLDDT: mean 87.04, std 14.5, range [20.31, 98.62]

InterPro domains:
  IPR011009 Protein kinase-like domain superfamily [SSF56112] (16-336)

Nearest PDB structures (foldseek):
  3c5i-assembly3_C  TM=8.988E-01  e=2.388E-22  Plasmodium knowlesi
  3c5i-assembly1_A  TM=9.072E-01  e=3.744E-22  Plasmodium knowlesi
  3c5i-assembly2_B  TM=8.978E-01  e=6.173E-22  Plasmodium knowlesi
  3c5i-assembly4_D  TM=8.895E-01  e=3.066E-22  Plasmodium knowlesi
  3fi8-assembly1_A  TM=8.700E-01  e=1.015E-20  Plasmodium falciparum 3D7

Solvent-accessible surface area (backbone atoms only — not comparable to full-atom values): 40417 Å² total; per-residue (Å²): 132,81,75,77,76,68,71,80,74,77,78,72,54,55,41,80,50,91,80,48,60,66,60,46,48,53,42,29,74,59,39,84,82,30,66,81,56,57,72,86,41,48,46,57,30,31,37,70,43,99,85,40,84,36,39,32,43,37,34,48,52,87,58,60,88,76,55,71,69,49,46,32,31,37,36,43,57,72,81,91,36,73,89,81,44,58,70,70,73,41,42,61,44,43,43,45,30,13,76,59,55,66,36,55,39,62,70,41,78,60,93,56,34,35,33,27,50,54,77,76,58,41,58,43,54,62,75,48,46,65,32,55,37,50,38,40,48,50,33,40,44,47,18,31,41,32,41,50,42,41,70,56,42,56,87,87,53,74,68,60,39,42,64,60,54,49,48,63,63,44,47,61,58,51,63,76,43,69,82,38,74,91,51,62,91,60,61,64,67,60,53,51,49,51,49,51,51,50,52,51,46,53,57,63,40,59,89,41,94,46,56,49,57,72,34,69,30,32,33,54,67,60,51,47,52,67,30,29,30,43,33,69,51,48,70,43,69,49,78,62,81,56,44,40,18,20,40,53,23,34,36,50,24,41,36,58,51,46,54,29,42,44,78,49,89,98,43,70,74,36,75,45,79,87,62,65,82,52,68,68,55,51,42,49,30,46,18,36,19,48,12,49,46,67,72,43,79,40,54,70,81,44,52,69,64,46,49,46,42,52,49,18,26,56,58,22,36,46,53,42,33,52,48,56,37,51,52,51,49,51,47,58,75,69,42,86,60,78,70,52,73,55,56,60,51,49,42,52,50,34,50,53,50,37,54,52,45,51,52,52,36,33,75,71,64,72,40,81,132,129,81,74,78,77,66,72,78,75,77,81,73,55,54,42,80,51,91,81,49,60,65,60,47,50,53,41,29,74,58,39,85,81,30,66,80,55,55,73,86,39,46,46,57,29,30,39,70,43,100,85,41,84,35,38,31,42,38,33,48,52,85,59,59,90,76,53,69,67,50,46,32,32,37,37,44,58,72,80,90,37,71,87,81,44,59,72,70,72,39,42,62,45,45,43,44,31,12,77,60,54,66,35,56,38,62,71,42,77,59,93,55,35,36,34,28,49,56,78,75,57,42,59,42,53,60,74,48,48,65,32,55,38,49,38,39,48,49,33,41,43,48,18,31,41,31,43,50,41,42,71,56,41,56,88,85,54,74,70,62,39,42,64,59,54,49,48,63,63,44,47,60,58,51,63,76,42,69,84,39,74,90,51,65,91,61,62,62,67,59,52,51,50,51,52,51,52,50,53,51,46,53,59,64,41,58,90,40,94,45,56,49,57,71,34,68,28,32,33,54,66,59,51,47,51,67,30,29,30,43,34,70,51,48,71,44,70,49,78,62,80,55,45,40,18,19,41,51,24,34,35,52,24,42,36,57,52,46,53,31,43,45,79,49,89,97,44,70,74,38,76,44,77,87,62,66,83,52,68,69,55,51,42,49,30,45,17,35,20,49,11,48,46,69,71,44,79,42,55,66,81,44,50,67,65,46,49,46,44,52,49,20,25,56,57,22,37,46,54,43,32,51,48,57,36,50,52,50,49,49,48,59,75,69,41,87,60,80,70,53,76,54,56,62,52,48,41,52,50,34,50,53,51,37,54,52,46,50,52,53,36,32,75,70,65,73,39,81,132